Protein AF-A0A7R8W0L2-F1 (afdb_monomer_lite)

Sequence (404 aa):
STSLAPVVDSRVLLINSTLFYRDLNRALSSEELLLSQFVCVLKLALTAASPLYRGYVTDVDARWDVISGSVDCRTEEERGLKPLGNYKFRIPKSRYDSIDSYLSPHGDQFNDVPVLYDEAIYQQLRAADIDHLLAQHVAHLFIRDTVSLFSEKIHQDDTEDTDHFENIQSTNWQTMRFKPPPPHSSIGWRVEFRPCEVQITDFENAAIVCFVVLLTRVILSYQLNFIIPISKVDDNMKRAQKRDAVLNEKFWFRKNITTCVSPPEATSCCQTSDTDIYTSLSVNHIINGKKGEFPGLIPLINSYLSGMDVDADTHCTIQQYLKLIQRRAAGDLHTTASWIRDFVQTHPDYKQDSVVSDLINYDLLSRIHGVQSGDVSCPELLGTSLKSKTQENIPAAMERAESH

InterPro domains:
  IPR004308 Glutamate-cysteine ligase catalytic subunit [PF03074] (39-369)
  IPR004308 Glutamate-cysteine ligase catalytic subunit [PTHR11164] (39-390)
  IPR014746 Glutamine synthetase/guanido kinase, catalytic domain [SSF55931] (42-356)

Structure (mmCIF, N/CA/C/O backbone):
data_AF-A0A7R8W0L2-F1
#
_entry.id   AF-A0A7R8W0L2-F1
#
loop_
_atom_site.group_PDB
_atom_site.id
_atom_site.type_symbol
_atom_site.label_atom_id
_atom_site.label_alt_id
_atom_site.label_comp_id
_atom_site.label_asym_id
_atom_site.label_entity_id
_atom_site.label_seq_id
_atom_site.pdbx_PDB_ins_code
_atom_site.Cartn_x
_atom_site.Cartn_y
_atom_site.Cartn_z
_atom_site.occupancy
_atom_site.B_iso_or_equiv
_atom_site.auth_seq_id
_atom_site.auth_comp_id
_atom_site.auth_asym_id
_atom_site.auth_atom_id
_atom_site.pdbx_PDB_model_num
ATOM 1 N N . SER A 1 1 ? -30.875 -26.780 -19.943 1.00 33.47 1 SER A N 1
ATOM 2 C CA . SER A 1 1 ? -30.845 -26.333 -18.538 1.00 33.47 1 SER A CA 1
ATOM 3 C C . SER A 1 1 ? -29.406 -26.057 -18.136 1.00 33.47 1 SER A C 1
ATOM 5 O O . SER A 1 1 ? -28.754 -26.880 -17.511 1.00 33.47 1 SER A O 1
ATOM 7 N N . THR A 1 2 ? -28.886 -24.909 -18.544 1.00 28.08 2 THR A N 1
ATOM 8 C CA . THR A 1 2 ? -27.603 -24.377 -18.082 1.00 28.08 2 THR A CA 1
ATOM 9 C C . THR A 1 2 ? -27.961 -23.157 -17.256 1.00 28.08 2 THR A C 1
ATOM 11 O O . THR A 1 2 ? -28.261 -22.099 -17.804 1.00 28.08 2 THR A O 1
ATOM 14 N N . SER A 1 3 ? -28.058 -23.334 -15.937 1.00 26.73 3 SER A N 1
ATOM 15 C CA . SER A 1 3 ? -28.167 -22.200 -15.027 1.00 26.73 3 SER A CA 1
ATOM 16 C C . SER A 1 3 ? -26.862 -21.422 -15.141 1.00 26.73 3 SER A C 1
ATOM 18 O O . SER A 1 3 ? -25.825 -21.871 -14.652 1.00 26.73 3 SER A O 1
ATOM 20 N N . LEU A 1 4 ? -26.905 -20.286 -15.833 1.00 29.56 4 LEU A N 1
ATOM 21 C CA . LEU A 1 4 ? -25.918 -19.232 -15.660 1.00 29.56 4 LEU A CA 1
ATOM 22 C C . LEU A 1 4 ? -25.936 -18.892 -14.170 1.00 29.56 4 LEU A C 1
ATOM 24 O O . LEU A 1 4 ? -26.903 -18.314 -13.675 1.00 29.56 4 LEU A O 1
ATOM 28 N N . ALA A 1 5 ? -24.915 -19.346 -13.443 1.00 28.45 5 ALA A N 1
ATOM 29 C CA . ALA A 1 5 ? -24.646 -18.823 -12.117 1.00 28.45 5 ALA A CA 1
ATOM 30 C C . ALA A 1 5 ? -24.563 -17.294 -12.259 1.00 28.45 5 ALA A C 1
ATOM 32 O O . ALA A 1 5 ? -23.934 -16.825 -13.214 1.00 28.45 5 ALA A O 1
ATOM 33 N N . PRO A 1 6 ? -25.227 -16.513 -11.393 1.00 30.44 6 PRO A N 1
ATOM 34 C CA . PRO A 1 6 ? -25.121 -15.068 -11.464 1.00 30.44 6 PRO A CA 1
ATOM 35 C C . PRO A 1 6 ? -23.640 -14.701 -11.365 1.00 30.44 6 PRO A C 1
ATOM 37 O O . PRO A 1 6 ? -22.948 -15.127 -10.439 1.00 30.44 6 PRO A O 1
ATOM 40 N N . VAL A 1 7 ? -23.145 -13.956 -12.354 1.00 30.61 7 VAL A N 1
ATOM 41 C CA . VAL A 1 7 ? -21.832 -13.319 -12.279 1.00 30.61 7 VAL A CA 1
ATOM 42 C C . VAL A 1 7 ? -21.926 -12.335 -11.120 1.00 30.61 7 VAL A C 1
ATOM 44 O O . VAL A 1 7 ? -22.538 -11.277 -11.242 1.00 30.61 7 VAL A O 1
ATOM 47 N N . VAL A 1 8 ? -21.400 -12.726 -9.963 1.00 31.98 8 VAL A N 1
ATOM 48 C CA . VAL A 1 8 ? -21.235 -11.823 -8.828 1.00 31.98 8 VAL A CA 1
ATOM 49 C C . VAL A 1 8 ? -20.111 -10.866 -9.218 1.00 31.98 8 VAL A C 1
ATOM 51 O O . VAL A 1 8 ? -18.937 -11.228 -9.143 1.00 31.98 8 VAL A O 1
ATOM 54 N N . ASP A 1 9 ? -20.481 -9.677 -9.702 1.00 37.59 9 ASP A N 1
ATOM 55 C CA . ASP A 1 9 ? -19.562 -8.560 -9.947 1.00 37.59 9 ASP A CA 1
ATOM 56 C C . ASP A 1 9 ? -18.874 -8.214 -8.618 1.00 37.59 9 ASP A C 1
ATOM 58 O O . ASP A 1 9 ? -19.440 -7.566 -7.737 1.00 37.59 9 ASP A O 1
ATOM 62 N N . SER A 1 10 ? -17.680 -8.770 -8.423 1.00 44.59 10 SER A N 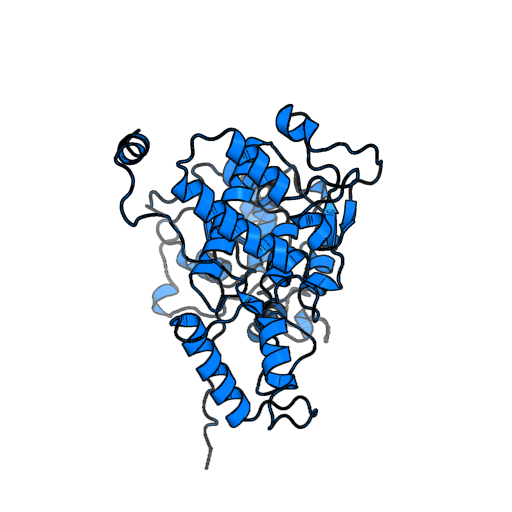1
ATOM 63 C CA . SER A 1 10 ? -16.897 -8.609 -7.205 1.00 44.59 10 SER A CA 1
ATOM 64 C C . SER A 1 10 ? -16.074 -7.342 -7.354 1.00 44.59 10 SER A C 1
ATOM 66 O O . SER A 1 10 ? -15.043 -7.337 -8.025 1.00 44.59 10 SER A O 1
ATOM 68 N N . ARG A 1 11 ? -16.541 -6.247 -6.752 1.00 53.03 11 ARG A N 1
ATOM 69 C CA . ARG A 1 11 ? -15.818 -4.973 -6.761 1.00 53.03 11 ARG A CA 1
ATOM 70 C C . ARG A 1 11 ? -14.954 -4.857 -5.521 1.00 53.03 11 ARG A C 1
ATOM 72 O O . ARG A 1 11 ? -15.433 -5.042 -4.407 1.00 53.03 11 ARG A O 1
ATOM 79 N N . VAL A 1 12 ? -13.692 -4.503 -5.728 1.00 58.50 12 VAL A N 1
ATOM 80 C CA . VAL A 1 12 ? -12.761 -4.178 -4.651 1.00 58.50 12 VAL A CA 1
ATOM 81 C C . VAL A 1 12 ? -12.395 -2.702 -4.757 1.00 58.50 12 VAL A C 1
ATOM 83 O O . VAL A 1 12 ? -12.020 -2.229 -5.829 1.00 58.50 12 VAL A O 1
ATOM 86 N N . LEU A 1 13 ? -12.540 -1.969 -3.654 1.00 69.31 13 LEU A N 1
ATOM 87 C CA . LEU A 1 13 ? -12.307 -0.527 -3.580 1.00 69.31 13 LEU A CA 1
ATOM 88 C C . LEU A 1 13 ? -11.009 -0.227 -2.823 1.00 69.31 13 LEU A C 1
ATOM 90 O O . LEU A 1 13 ? -10.611 -0.961 -1.919 1.00 69.31 13 LEU A O 1
ATOM 94 N N . LEU A 1 14 ? -10.336 0.853 -3.215 1.00 77.00 14 LEU A N 1
ATOM 95 C CA . LEU A 1 14 ? -9.035 1.246 -2.681 1.00 77.00 14 LEU A CA 1
ATOM 96 C C . LEU A 1 14 ? -8.771 2.738 -2.867 1.00 77.00 14 LEU A C 1
ATOM 98 O O . LEU A 1 14 ? -9.397 3.381 -3.709 1.00 77.00 14 LEU A O 1
ATOM 102 N N . ILE A 1 15 ? -7.811 3.265 -2.108 1.00 75.06 15 ILE A N 1
ATOM 103 C CA . ILE A 1 15 ? -7.348 4.651 -2.231 1.00 75.06 15 ILE A CA 1
ATOM 104 C C . ILE A 1 15 ? -5.979 4.647 -2.898 1.00 75.06 15 ILE A C 1
ATOM 106 O O . ILE A 1 15 ? -5.023 4.097 -2.348 1.00 75.06 15 ILE A O 1
ATOM 110 N N . ASN A 1 16 ? -5.877 5.338 -4.034 1.00 74.81 16 ASN A N 1
ATOM 111 C CA . ASN A 1 16 ? -4.603 5.623 -4.682 1.00 74.81 16 ASN A CA 1
ATOM 112 C C . ASN A 1 16 ? -4.256 7.101 -4.568 1.00 74.81 16 ASN A C 1
ATOM 114 O O . ASN A 1 16 ? -5.116 7.974 -4.670 1.00 74.81 16 ASN A O 1
ATOM 118 N N . SER A 1 17 ? -2.970 7.391 -4.419 1.00 73.00 17 SER A N 1
ATOM 119 C CA . SER A 1 17 ? -2.442 8.751 -4.528 1.00 73.00 17 SER A CA 1
ATOM 120 C C . SER A 1 17 ? -1.359 8.783 -5.594 1.00 73.00 17 SER A C 1
ATOM 122 O O . SER A 1 17 ? -0.516 7.896 -5.637 1.00 73.00 17 SER A O 1
ATOM 124 N N . THR A 1 18 ? -1.386 9.789 -6.467 1.00 77.50 18 THR A N 1
ATOM 125 C CA . THR A 1 18 ? -0.375 9.966 -7.519 1.00 77.50 18 THR A CA 1
ATOM 126 C C . THR A 1 18 ? 0.378 11.265 -7.285 1.00 77.50 18 THR A C 1
ATOM 128 O O . THR A 1 18 ? -0.238 12.325 -7.188 1.00 77.50 18 THR A O 1
ATOM 131 N N . LEU A 1 19 ? 1.704 11.179 -7.213 1.00 75.38 19 LEU A N 1
ATOM 132 C CA . LEU A 1 19 ? 2.595 12.335 -7.145 1.00 75.38 19 LEU A CA 1
ATOM 133 C C . LEU A 1 19 ? 3.185 12.629 -8.525 1.00 75.38 19 LEU A C 1
ATOM 135 O O . LEU A 1 19 ? 3.442 11.707 -9.300 1.00 75.38 19 LEU A O 1
ATOM 139 N N . PHE A 1 20 ? 3.396 13.911 -8.819 1.00 80.31 20 PHE A N 1
ATOM 140 C CA . PHE A 1 20 ? 3.839 14.407 -10.123 1.00 80.31 20 PHE A CA 1
ATOM 141 C C . PHE A 1 20 ? 5.221 15.052 -10.020 1.00 80.31 20 PHE A C 1
ATOM 143 O O . PHE A 1 20 ? 5.470 15.870 -9.132 1.00 80.31 20 PHE A O 1
ATOM 150 N N . TYR A 1 21 ? 6.095 14.732 -10.972 1.00 76.75 21 TYR A N 1
ATOM 151 C CA . TYR A 1 21 ? 7.475 15.200 -11.033 1.00 76.75 21 TYR A CA 1
ATOM 152 C C . TYR A 1 21 ? 7.813 15.701 -12.430 1.00 76.75 21 TYR A C 1
ATOM 154 O O . TYR A 1 21 ? 7.496 15.072 -13.435 1.00 76.75 21 TYR A O 1
ATOM 162 N N . ARG A 1 22 ? 8.508 16.839 -12.491 1.00 76.19 22 ARG A N 1
ATOM 163 C CA . ARG A 1 22 ? 9.003 17.396 -13.759 1.00 76.19 22 ARG A CA 1
ATOM 164 C C . ARG A 1 22 ? 10.280 16.716 -14.258 1.00 76.19 22 ARG A C 1
ATOM 166 O O . ARG A 1 22 ? 10.572 16.795 -15.440 1.00 76.19 22 ARG A O 1
ATOM 173 N N . ASP A 1 23 ? 11.030 16.075 -13.366 1.00 82.25 23 ASP A N 1
ATOM 174 C CA . ASP A 1 23 ? 12.365 15.536 -13.627 1.00 82.25 23 ASP A CA 1
ATOM 175 C C . ASP A 1 23 ? 12.424 14.041 -13.292 1.00 82.25 23 ASP A C 1
ATOM 177 O O . ASP A 1 23 ? 11.878 13.618 -12.268 1.00 82.25 23 ASP A O 1
ATOM 181 N N . LEU A 1 24 ? 13.086 13.261 -14.153 1.00 80.81 24 LEU A N 1
ATOM 182 C CA . LEU A 1 24 ? 13.207 11.809 -14.013 1.00 80.81 24 LEU A CA 1
ATOM 183 C C . LEU A 1 24 ? 13.982 11.437 -12.748 1.00 80.81 24 LEU A C 1
ATOM 185 O O . LEU A 1 24 ? 13.506 10.614 -11.977 1.00 80.81 24 LEU A O 1
ATOM 189 N N . ASN A 1 25 ? 15.126 12.073 -12.484 1.00 79.00 25 ASN A N 1
ATOM 190 C CA . ASN A 1 25 ? 15.933 11.745 -11.308 1.00 79.00 25 ASN A CA 1
ATOM 191 C C . ASN A 1 25 ? 15.165 12.039 -10.023 1.00 79.00 25 ASN A C 1
ATOM 193 O O . ASN A 1 25 ? 15.164 11.222 -9.109 1.00 79.00 25 ASN A O 1
ATOM 197 N N . ARG A 1 26 ? 14.427 13.154 -9.970 1.00 73.88 26 ARG A N 1
ATOM 198 C CA . ARG A 1 26 ? 13.514 13.421 -8.854 1.00 73.88 26 ARG A CA 1
ATOM 199 C C . ARG A 1 26 ? 12.417 12.377 -8.747 1.00 73.88 26 ARG A C 1
ATOM 201 O O . ARG A 1 26 ? 12.085 12.040 -7.622 1.00 73.88 26 ARG A O 1
ATOM 208 N N . ALA A 1 27 ? 11.857 11.887 -9.851 1.00 73.56 27 ALA A N 1
ATOM 209 C CA . ALA A 1 27 ? 10.839 10.839 -9.831 1.00 73.56 27 ALA A CA 1
ATOM 210 C C . ALA A 1 27 ? 11.398 9.495 -9.338 1.00 73.56 27 ALA A C 1
ATOM 212 O O . ALA A 1 27 ? 10.755 8.857 -8.513 1.00 73.56 27 ALA A O 1
ATOM 213 N N . LEU A 1 28 ? 12.605 9.113 -9.767 1.00 75.88 28 LEU A N 1
ATOM 214 C CA . LEU A 1 28 ? 13.309 7.908 -9.316 1.00 75.88 28 LEU A CA 1
ATOM 215 C C . LEU A 1 28 ? 13.695 8.021 -7.839 1.00 75.88 28 LEU A C 1
ATOM 217 O O . LEU A 1 28 ? 13.306 7.197 -7.025 1.00 75.88 28 LEU A O 1
ATOM 221 N N . SER A 1 29 ? 14.351 9.113 -7.446 1.00 67.12 29 SER A N 1
ATOM 222 C CA . SER A 1 29 ? 14.653 9.371 -6.037 1.00 67.12 29 SER A CA 1
ATOM 223 C C . SER A 1 29 ? 13.389 9.505 -5.197 1.00 67.12 29 SER A C 1
ATOM 225 O O . SER A 1 29 ? 13.431 9.253 -4.010 1.00 67.12 29 SER A O 1
ATOM 227 N N . SER A 1 30 ? 12.257 9.903 -5.768 1.00 62.53 30 SER A N 1
ATOM 228 C CA . SER A 1 30 ? 10.968 9.949 -5.077 1.00 62.53 30 SER A CA 1
ATOM 229 C C . SER A 1 30 ? 10.360 8.565 -4.900 1.00 62.53 30 SER A C 1
ATOM 231 O O . SER A 1 30 ? 9.907 8.244 -3.809 1.00 62.53 30 SER A O 1
ATOM 233 N N . GLU A 1 31 ? 10.384 7.743 -5.944 1.00 60.78 31 GLU A N 1
ATOM 234 C CA . GLU A 1 31 ? 10.013 6.327 -5.897 1.00 60.78 31 GLU A CA 1
ATOM 235 C C . GLU A 1 31 ? 10.800 5.584 -4.802 1.00 60.78 31 GLU A C 1
ATOM 237 O O . GLU A 1 31 ? 10.229 4.775 -4.076 1.00 60.78 31 GLU A O 1
ATOM 242 N N . GLU A 1 32 ? 12.052 5.980 -4.569 1.00 60.28 32 GLU A N 1
ATOM 243 C CA . GLU A 1 32 ? 12.914 5.416 -3.527 1.00 60.28 32 GLU A CA 1
ATOM 244 C C . GLU A 1 32 ? 12.838 6.090 -2.146 1.00 60.28 32 GLU A C 1
ATOM 246 O O . GLU A 1 32 ? 12.764 5.407 -1.121 1.00 60.28 32 GLU A O 1
ATOM 251 N N . LEU A 1 33 ? 12.911 7.427 -2.086 1.00 51.41 33 LEU A N 1
ATOM 252 C CA . LEU A 1 33 ? 13.017 8.208 -0.846 1.00 51.41 33 LEU A CA 1
ATOM 253 C C . LEU A 1 33 ? 11.646 8.387 -0.201 1.00 51.41 33 LEU A C 1
ATOM 255 O O . LEU A 1 33 ? 11.524 8.193 1.007 1.00 51.41 33 LEU A O 1
ATOM 259 N N . LEU A 1 34 ? 10.605 8.726 -0.975 1.00 49.47 34 LEU A N 1
ATOM 260 C CA . LEU A 1 34 ? 9.260 9.054 -0.454 1.00 49.47 34 LEU A CA 1
ATOM 261 C C . LEU A 1 34 ? 8.503 7.842 0.076 1.00 49.47 34 LEU A C 1
ATOM 263 O O . LEU A 1 34 ? 7.440 7.966 0.690 1.00 49.47 34 LEU A O 1
ATOM 267 N N . LEU A 1 35 ? 9.045 6.668 -0.204 1.00 50.72 35 LEU A N 1
ATOM 268 C CA . LEU A 1 35 ? 8.287 5.454 -0.347 1.00 50.72 35 LEU A CA 1
ATOM 269 C C . LEU A 1 35 ? 9.199 4.243 -0.249 1.00 50.72 35 LEU A C 1
ATOM 271 O O . LEU A 1 35 ? 9.089 3.286 -1.017 1.00 50.72 35 LEU A O 1
ATOM 275 N N . SER A 1 36 ? 10.056 4.203 0.771 1.00 53.00 36 SER A N 1
ATOM 276 C CA . SER A 1 36 ? 10.463 2.874 1.192 1.00 53.00 36 SER A CA 1
ATOM 277 C C . SER A 1 36 ? 9.181 2.072 1.382 1.00 53.00 36 SER A C 1
ATOM 279 O O . SER A 1 36 ? 8.230 2.516 2.031 1.00 53.00 36 SER A O 1
ATOM 281 N N . GLN A 1 37 ? 9.096 0.932 0.711 1.00 52.62 37 GLN A N 1
ATOM 282 C CA . GLN A 1 37 ? 7.881 0.134 0.659 1.00 52.62 37 GLN A CA 1
ATOM 283 C C . GLN A 1 37 ? 7.321 -0.209 2.051 1.00 52.62 37 GLN A C 1
ATOM 285 O O . GLN A 1 37 ? 6.159 -0.564 2.198 1.00 52.62 37 GLN A O 1
ATOM 290 N N . PHE A 1 38 ? 8.121 -0.027 3.096 1.00 53.41 38 PHE A N 1
ATOM 291 C CA . PHE A 1 38 ? 7.680 0.135 4.469 1.00 53.41 38 PHE A CA 1
ATOM 292 C C . PHE A 1 38 ? 6.441 1.034 4.664 1.00 53.41 38 PHE A C 1
ATOM 294 O O . PHE A 1 38 ? 5.506 0.621 5.342 1.00 53.41 38 PHE A O 1
ATOM 301 N N . VAL A 1 39 ? 6.384 2.231 4.072 1.00 61.47 39 VAL A N 1
ATOM 302 C CA . VAL A 1 39 ? 5.208 3.112 4.159 1.00 61.47 39 VAL A CA 1
ATOM 303 C C . VAL A 1 39 ? 4.001 2.441 3.501 1.00 61.47 39 VAL A C 1
ATOM 305 O O . VAL A 1 39 ? 2.891 2.544 4.015 1.00 61.47 39 VAL A O 1
ATOM 308 N N . CYS A 1 40 ? 4.210 1.718 2.399 1.00 63.66 40 CYS A N 1
ATOM 309 C CA . CYS A 1 40 ? 3.160 0.972 1.714 1.00 63.66 40 CYS A CA 1
ATOM 310 C C . CYS A 1 40 ? 2.618 -0.194 2.556 1.00 63.66 40 CYS A C 1
ATOM 312 O O . CYS A 1 40 ? 1.405 -0.351 2.689 1.00 63.66 40 CYS A O 1
ATOM 314 N N . VAL A 1 41 ? 3.508 -0.954 3.190 1.00 65.00 41 VAL A N 1
ATOM 315 C CA . VAL A 1 41 ? 3.166 -2.090 4.053 1.00 65.00 41 VAL A CA 1
ATOM 316 C C . VAL A 1 41 ? 2.469 -1.622 5.330 1.00 65.00 41 VAL A C 1
ATOM 318 O O . VAL A 1 41 ? 1.450 -2.181 5.733 1.00 65.00 41 VAL A O 1
ATOM 321 N N . LEU A 1 42 ? 2.994 -0.582 5.978 1.00 70.88 42 LEU A N 1
ATOM 322 C CA . LEU A 1 42 ? 2.376 -0.038 7.180 1.00 70.88 42 LEU A CA 1
ATOM 323 C C . LEU A 1 42 ? 1.007 0.544 6.912 1.00 70.88 42 LEU A C 1
ATOM 325 O O . LEU A 1 42 ? 0.126 0.421 7.754 1.00 70.88 42 LEU A O 1
ATOM 329 N N . LYS A 1 43 ? 0.825 1.180 5.754 1.00 73.06 43 LYS A N 1
ATOM 330 C CA . LYS A 1 43 ? -0.488 1.657 5.336 1.00 73.06 43 LYS A CA 1
ATOM 331 C C . LYS A 1 43 ? -1.447 0.495 5.173 1.00 73.06 43 LYS A C 1
ATOM 333 O O . LYS A 1 43 ? -2.560 0.610 5.661 1.00 73.06 43 LYS A O 1
ATOM 338 N N . LEU A 1 44 ? -1.033 -0.621 4.574 1.00 83.81 44 LEU A N 1
ATOM 339 C CA . LEU A 1 44 ? -1.902 -1.791 4.456 1.00 83.81 44 LEU A CA 1
ATOM 340 C C . LEU A 1 44 ? -2.393 -2.272 5.834 1.00 83.81 44 LEU A C 1
ATOM 342 O O . LEU A 1 44 ? -3.593 -2.433 6.017 1.00 83.81 44 LEU A O 1
ATOM 346 N N . ALA A 1 45 ? -1.501 -2.377 6.826 1.00 91.62 45 ALA A N 1
ATOM 347 C CA . ALA A 1 45 ? -1.882 -2.754 8.192 1.00 91.62 45 ALA A CA 1
ATOM 348 C C . ALA A 1 45 ? -2.728 -1.678 8.909 1.00 91.62 45 ALA A C 1
ATOM 350 O O . ALA A 1 45 ? -3.731 -1.987 9.541 1.00 91.62 45 ALA A O 1
ATOM 351 N N . LEU A 1 46 ? -2.344 -0.401 8.814 1.00 92.88 46 LEU A N 1
ATOM 352 C CA . LEU A 1 46 ? -3.020 0.725 9.477 1.00 92.88 46 LEU A CA 1
ATOM 353 C C . LEU A 1 46 ? -4.415 1.007 8.894 1.00 92.88 46 LEU A C 1
ATOM 355 O O . LEU A 1 46 ? -5.298 1.494 9.599 1.00 92.88 46 LEU A O 1
ATOM 359 N N . THR A 1 47 ? -4.590 0.749 7.599 1.00 95.31 47 THR A N 1
ATOM 360 C CA . THR A 1 47 ? -5.833 1.009 6.858 1.00 95.31 47 THR A CA 1
ATOM 361 C C . THR A 1 47 ? -6.698 -0.235 6.703 1.00 95.31 47 THR A C 1
ATOM 363 O O . THR A 1 47 ? -7.750 -0.125 6.093 1.00 95.31 47 THR A O 1
ATOM 366 N N . ALA A 1 48 ? -6.290 -1.383 7.255 1.00 97.12 48 ALA A N 1
ATOM 367 C CA . ALA A 1 48 ? -6.950 -2.672 7.081 1.00 97.12 48 ALA A CA 1
ATOM 368 C C . ALA A 1 48 ? -8.487 -2.571 7.196 1.00 97.12 48 ALA A C 1
ATOM 370 O O . ALA A 1 48 ? -9.006 -2.051 8.191 1.00 97.12 48 ALA A O 1
ATOM 371 N N . ALA A 1 49 ? -9.210 -3.021 6.162 1.00 97.56 49 ALA A N 1
ATOM 372 C CA . ALA A 1 49 ? -10.658 -2.825 6.038 1.00 97.56 49 ALA A CA 1
ATOM 373 C C . ALA A 1 49 ? -11.418 -4.028 5.453 1.00 97.56 49 ALA A C 1
ATOM 375 O O . ALA A 1 49 ? -12.635 -3.950 5.294 1.00 97.56 49 ALA A O 1
ATOM 376 N N . SER A 1 50 ? -10.741 -5.146 5.166 1.00 97.12 50 SER A N 1
ATOM 377 C CA . SER A 1 50 ? -11.328 -6.276 4.433 1.00 97.12 50 SER A CA 1
ATOM 378 C C . SER A 1 50 ? -11.215 -7.608 5.195 1.00 97.12 50 SER A C 1
ATOM 380 O O . SER A 1 50 ? -10.494 -8.503 4.757 1.00 97.12 50 SER A O 1
ATOM 382 N N . PRO A 1 51 ? -11.917 -7.784 6.333 1.00 98.00 51 PRO A N 1
ATOM 383 C CA . PRO A 1 51 ? -11.840 -9.014 7.125 1.00 98.00 51 PRO A CA 1
ATOM 384 C C . PRO A 1 51 ? -12.819 -10.110 6.674 1.00 98.00 51 PRO A C 1
ATOM 386 O O . PRO A 1 51 ? -12.739 -11.247 7.157 1.00 98.00 51 PRO A O 1
ATOM 389 N N . LEU A 1 52 ? -13.767 -9.785 5.787 1.00 97.81 52 LEU A N 1
ATOM 390 C CA . LEU A 1 52 ? -14.837 -10.679 5.342 1.00 97.81 52 LEU A CA 1
ATOM 391 C C . LEU A 1 52 ? -14.704 -10.980 3.847 1.00 97.81 52 LEU A C 1
ATOM 393 O O . LEU A 1 52 ? -14.622 -10.059 3.038 1.00 97.81 52 LEU A O 1
ATOM 397 N N . TYR A 1 53 ? -14.777 -12.255 3.466 1.00 96.12 53 TYR A N 1
ATOM 398 C CA . TYR A 1 53 ? -14.798 -12.673 2.062 1.00 96.12 53 TYR A CA 1
ATOM 399 C C . TYR A 1 53 ? -15.840 -13.755 1.827 1.00 96.12 53 TYR A C 1
ATOM 401 O O . TYR A 1 53 ? -15.892 -14.752 2.542 1.00 96.12 53 TYR A O 1
ATOM 409 N N . ARG A 1 54 ? -16.655 -13.577 0.779 1.00 95.00 54 ARG A N 1
ATOM 410 C CA . ARG A 1 54 ? -17.662 -14.555 0.323 1.00 95.00 54 ARG A CA 1
ATOM 411 C C . ARG A 1 54 ? -18.604 -15.055 1.433 1.00 95.00 54 ARG A C 1
ATOM 413 O O . ARG A 1 54 ? -18.959 -16.228 1.443 1.00 95.00 54 ARG A O 1
ATOM 420 N N . GLY A 1 55 ? -19.000 -14.172 2.350 1.00 96.88 55 GLY A N 1
ATOM 421 C CA . GLY A 1 55 ? -19.872 -14.522 3.477 1.00 96.88 55 GLY A CA 1
ATOM 422 C C . GLY A 1 55 ? -19.150 -15.200 4.643 1.00 96.88 55 GLY A C 1
ATOM 423 O O . GLY A 1 55 ? -19.809 -15.794 5.488 1.00 96.88 55 GLY A O 1
ATOM 424 N N . TYR A 1 56 ? -17.817 -15.122 4.707 1.00 98.25 56 TYR A N 1
ATOM 425 C CA . TYR A 1 56 ? -17.034 -15.690 5.800 1.00 98.25 56 TYR A CA 1
ATOM 426 C C . TYR A 1 56 ? -16.115 -14.668 6.453 1.00 98.25 56 TYR A C 1
ATOM 428 O O . TYR A 1 56 ? -15.469 -13.869 5.774 1.00 98.25 56 TYR A O 1
ATOM 436 N N . VAL A 1 57 ? -16.006 -14.753 7.776 1.00 97.88 57 VAL A N 1
ATOM 437 C CA . VAL A 1 57 ? -14.938 -14.112 8.546 1.00 97.88 57 VAL A CA 1
ATOM 438 C C . VAL A 1 57 ? -13.625 -14.830 8.228 1.00 97.88 57 VAL A C 1
ATOM 440 O O . VAL A 1 57 ? -13.521 -16.045 8.397 1.00 97.88 57 VAL A O 1
ATOM 443 N N . THR A 1 58 ? -12.616 -14.096 7.768 1.00 96.62 58 THR A N 1
ATOM 444 C CA . THR A 1 58 ? -11.302 -14.662 7.400 1.00 96.62 58 THR A CA 1
ATOM 445 C C . THR A 1 58 ? -10.241 -14.367 8.455 1.00 96.62 58 THR A C 1
ATOM 447 O O . THR A 1 58 ? -10.503 -13.588 9.361 1.00 96.62 58 THR A O 1
ATOM 450 N N . ASP A 1 59 ? -9.052 -14.970 8.382 1.00 96.25 59 ASP A N 1
ATOM 451 C CA . ASP A 1 59 ? -7.945 -14.707 9.329 1.00 96.25 59 ASP A CA 1
ATOM 452 C C . ASP A 1 59 ? -6.927 -13.673 8.796 1.00 96.25 59 ASP A C 1
ATOM 454 O O . ASP A 1 59 ? -5.755 -13.651 9.170 1.00 96.25 59 ASP A O 1
ATOM 458 N N . VAL A 1 60 ? -7.390 -12.810 7.888 1.00 95.38 60 VAL A N 1
ATOM 459 C CA . VAL A 1 60 ? -6.650 -11.690 7.292 1.00 95.38 60 VAL A CA 1
ATOM 460 C C . VAL A 1 60 ? -7.519 -10.435 7.309 1.00 95.38 60 VAL A C 1
ATOM 462 O O . VAL A 1 60 ? -8.740 -10.551 7.279 1.00 95.38 60 VAL A O 1
ATOM 465 N N . ASP A 1 61 ? -6.913 -9.250 7.355 1.00 96.69 61 ASP A N 1
ATOM 466 C CA . ASP A 1 61 ? -7.642 -7.971 7.457 1.00 96.69 61 ASP A CA 1
ATOM 467 C C . ASP A 1 61 ? -7.531 -7.081 6.213 1.00 96.69 61 ASP A C 1
ATOM 469 O O . ASP A 1 61 ? -8.126 -6.002 6.165 1.00 96.69 61 ASP A O 1
ATOM 473 N N . ALA A 1 62 ? -6.780 -7.517 5.203 1.00 94.62 62 ALA A N 1
ATOM 474 C CA . ALA A 1 62 ? -6.489 -6.720 4.019 1.00 94.62 62 ALA A CA 1
ATOM 475 C C . ALA A 1 62 ? -6.808 -7.473 2.722 1.00 94.62 62 ALA A C 1
ATOM 477 O O . ALA A 1 62 ? -6.875 -8.703 2.692 1.00 94.62 62 ALA A O 1
ATOM 478 N N . ARG A 1 63 ? -6.983 -6.722 1.633 1.00 94.62 63 ARG A N 1
ATOM 479 C CA . ARG A 1 63 ? -7.396 -7.249 0.319 1.00 94.62 63 ARG A CA 1
ATOM 480 C C . ARG A 1 63 ? -6.283 -7.774 -0.569 1.00 94.62 63 ARG A C 1
ATOM 482 O O . ARG A 1 63 ? -6.569 -8.335 -1.624 1.00 94.62 63 ARG A O 1
ATOM 489 N N . TRP A 1 64 ? -5.032 -7.534 -0.194 1.00 93.62 64 TRP A N 1
ATOM 490 C CA . TRP A 1 64 ? -3.906 -7.611 -1.118 1.00 93.62 64 TRP A CA 1
ATOM 491 C C . TRP A 1 64 ? -3.749 -8.993 -1.765 1.00 93.62 64 TRP A C 1
ATOM 493 O O . TRP A 1 64 ? -3.744 -9.077 -2.992 1.00 93.62 64 TRP A O 1
ATOM 503 N N . ASP A 1 65 ? -3.726 -10.067 -0.975 1.00 93.25 65 ASP A N 1
ATOM 504 C CA . ASP A 1 65 ? -3.593 -11.442 -1.479 1.00 93.25 65 ASP A CA 1
ATOM 505 C C . ASP A 1 65 ? -4.816 -11.893 -2.279 1.00 93.25 65 ASP A C 1
ATOM 507 O O . ASP A 1 65 ? -4.685 -12.625 -3.261 1.00 93.25 65 ASP A O 1
ATOM 511 N N . VAL A 1 66 ? -6.011 -11.427 -1.902 1.00 94.75 66 VAL A N 1
ATOM 512 C CA . VAL A 1 66 ? -7.244 -11.749 -2.630 1.00 94.75 66 VAL A CA 1
ATOM 513 C C . VAL A 1 66 ? -7.217 -11.123 -4.021 1.00 94.75 66 VAL A C 1
ATOM 515 O O . VAL A 1 66 ? -7.489 -11.820 -5.000 1.00 94.75 66 VAL A O 1
ATOM 518 N N . ILE A 1 67 ? -6.831 -9.846 -4.142 1.00 95.06 67 ILE A N 1
ATOM 519 C CA . ILE A 1 67 ? -6.664 -9.227 -5.462 1.00 95.06 67 ILE A CA 1
ATOM 520 C C . ILE A 1 67 ? -5.518 -9.907 -6.218 1.00 95.06 67 ILE A C 1
ATOM 522 O O . ILE A 1 67 ? -5.709 -10.272 -7.378 1.00 95.06 67 ILE A O 1
ATOM 526 N N . SER A 1 68 ? -4.375 -10.131 -5.562 1.00 95.75 68 SER A N 1
ATOM 527 C CA . SER A 1 68 ? -3.204 -10.781 -6.161 1.00 95.75 68 SER A CA 1
ATOM 528 C C . SER A 1 68 ? -3.562 -12.105 -6.834 1.00 95.75 68 SER A C 1
ATOM 530 O O . SER A 1 68 ? -3.237 -12.306 -8.008 1.00 95.75 68 SER A O 1
ATOM 532 N N . GLY A 1 69 ? -4.306 -12.964 -6.128 1.00 96.00 69 GLY A N 1
ATOM 533 C CA . GLY A 1 69 ? -4.788 -14.243 -6.644 1.00 96.00 69 GLY A CA 1
ATOM 534 C C . GLY A 1 69 ? -5.907 -14.122 -7.682 1.00 96.00 69 GLY A C 1
ATOM 535 O O . GLY A 1 69 ? -5.998 -14.968 -8.566 1.00 96.00 69 GLY A O 1
ATOM 536 N N . SER A 1 70 ? -6.741 -13.077 -7.624 1.00 95.31 70 SER A N 1
ATOM 537 C CA . SER A 1 70 ? -7.861 -12.889 -8.566 1.00 95.31 70 SER A CA 1
ATOM 538 C C . SER A 1 70 ? -7.427 -12.590 -10.006 1.00 95.31 70 SER A C 1
ATOM 540 O O . SER A 1 70 ? -8.189 -12.841 -10.938 1.00 95.31 70 SER A O 1
ATOM 542 N N . VAL A 1 71 ? -6.206 -12.077 -10.187 1.00 95.75 71 VAL A N 1
ATOM 543 C CA . VAL A 1 71 ? -5.618 -11.742 -11.496 1.00 95.75 71 VAL A CA 1
ATOM 544 C C . VAL A 1 71 ? -4.292 -12.467 -11.748 1.00 95.75 71 VAL A C 1
ATOM 546 O O . VAL A 1 71 ? -3.522 -12.075 -12.630 1.00 95.75 71 VAL A O 1
ATOM 549 N N . ASP A 1 72 ? -4.003 -13.524 -10.981 1.00 97.06 72 ASP A N 1
ATOM 550 C CA . ASP A 1 72 ? -2.808 -14.341 -11.180 1.00 97.06 72 ASP A CA 1
ATOM 551 C C . ASP A 1 72 ? -2.972 -15.222 -12.423 1.00 97.06 72 ASP A C 1
ATOM 553 O O . ASP A 1 72 ? -3.569 -16.298 -12.390 1.00 97.06 72 ASP A O 1
ATOM 557 N N . CYS A 1 73 ? -2.433 -14.745 -13.542 1.00 96.06 73 CYS A N 1
ATOM 558 C CA . CYS A 1 73 ? -2.484 -15.441 -14.822 1.00 96.06 73 CYS A CA 1
ATOM 559 C C . CYS A 1 73 ? -1.371 -16.485 -15.000 1.00 96.06 73 CYS A C 1
ATOM 561 O O . CYS A 1 73 ? -1.247 -17.036 -16.091 1.00 96.06 73 CYS A O 1
ATOM 563 N N . ARG A 1 74 ? -0.548 -16.756 -13.974 1.00 97.56 74 ARG A N 1
ATOM 564 C CA . ARG A 1 74 ? 0.552 -17.718 -14.096 1.00 97.56 74 ARG A CA 1
ATOM 565 C C . ARG A 1 74 ? 0.031 -19.141 -14.265 1.00 97.56 74 ARG A C 1
ATOM 567 O O . ARG A 1 74 ? -0.700 -19.686 -13.430 1.00 97.56 74 ARG A O 1
ATOM 574 N N . THR A 1 75 ? 0.519 -19.800 -15.298 1.00 97.12 75 THR A N 1
ATOM 575 C CA . THR A 1 75 ? 0.334 -21.228 -15.530 1.00 97.12 75 THR A CA 1
ATOM 576 C C . THR A 1 75 ? 0.979 -22.080 -14.436 1.00 97.12 75 THR A C 1
ATOM 578 O O . THR A 1 75 ? 1.720 -21.614 -13.569 1.00 97.12 75 THR A O 1
ATOM 581 N N . GLU A 1 76 ? 0.682 -23.379 -14.439 1.00 97.69 76 GLU A N 1
ATOM 582 C CA . GLU A 1 76 ? 1.338 -24.330 -13.534 1.00 97.69 76 GLU A CA 1
ATOM 583 C C . GLU A 1 76 ? 2.851 -24.434 -13.784 1.00 97.69 76 GLU A C 1
ATOM 585 O O . GLU A 1 76 ? 3.603 -24.659 -12.838 1.00 97.69 76 GLU A O 1
ATOM 590 N N . GLU A 1 77 ? 3.307 -24.246 -15.027 1.00 97.50 77 GLU A N 1
ATOM 591 C CA . GLU A 1 77 ? 4.733 -24.216 -15.371 1.00 97.50 77 GLU A CA 1
ATOM 592 C C . GLU A 1 77 ? 5.404 -22.959 -14.795 1.00 97.50 77 GLU A C 1
ATOM 594 O O . GLU A 1 77 ? 6.423 -23.060 -14.108 1.00 97.50 77 GLU A O 1
ATOM 599 N N . GLU A 1 78 ? 4.787 -21.787 -14.980 1.00 97.81 78 GLU A N 1
ATOM 600 C CA . GLU A 1 78 ? 5.301 -20.512 -14.463 1.00 97.81 78 GLU A CA 1
ATOM 601 C C . GLU A 1 78 ? 5.306 -20.463 -12.932 1.00 97.81 78 GLU A C 1
ATOM 603 O O . GLU A 1 78 ? 6.260 -19.960 -12.342 1.00 97.81 78 GLU A O 1
ATOM 608 N N . ARG A 1 79 ? 4.297 -21.043 -12.264 1.00 96.94 79 ARG A N 1
ATOM 609 C CA . ARG A 1 79 ? 4.279 -21.214 -10.793 1.00 96.94 79 ARG A CA 1
ATOM 610 C C . ARG A 1 79 ? 5.248 -22.288 -10.298 1.00 96.94 79 ARG A C 1
ATOM 612 O O . ARG A 1 79 ? 5.433 -22.454 -9.096 1.00 96.94 79 ARG A O 1
ATOM 619 N N . GLY A 1 80 ? 5.845 -23.042 -11.213 1.00 96.06 80 GLY A N 1
ATOM 620 C CA . GLY A 1 80 ? 6.787 -24.109 -10.927 1.00 96.06 80 GLY A CA 1
ATOM 621 C C . GLY A 1 80 ? 6.179 -25.405 -10.393 1.00 96.06 80 GLY A C 1
ATOM 622 O O . GLY A 1 80 ? 6.925 -26.270 -9.938 1.00 96.06 80 GLY A O 1
ATOM 623 N N . LEU A 1 81 ? 4.860 -25.565 -10.500 1.00 96.62 81 LEU A N 1
ATOM 624 C CA . LEU A 1 81 ? 4.128 -26.797 -10.187 1.00 96.62 81 LEU A CA 1
ATOM 625 C C . LEU A 1 81 ? 4.368 -27.890 -11.244 1.00 96.62 81 LEU A C 1
ATOM 627 O O . LEU A 1 81 ? 4.243 -29.077 -10.948 1.00 96.62 81 LEU A O 1
ATOM 631 N N . LYS A 1 82 ? 4.744 -27.493 -12.467 1.00 97.00 82 LYS A N 1
ATOM 632 C CA . LYS A 1 82 ? 5.196 -28.372 -13.556 1.00 97.00 82 LYS A CA 1
ATOM 633 C C . LYS A 1 82 ? 6.581 -27.949 -14.077 1.00 97.00 82 LYS A C 1
ATOM 635 O O . LYS A 1 82 ? 7.001 -26.809 -13.855 1.00 97.00 82 LYS A O 1
ATOM 640 N N . PRO A 1 83 ? 7.340 -28.850 -14.731 1.00 96.44 83 PRO A N 1
ATOM 641 C CA . PRO A 1 83 ? 8.531 -28.466 -15.488 1.00 96.44 83 PRO A CA 1
ATOM 642 C C . PRO A 1 83 ? 8.186 -27.458 -16.590 1.00 96.44 83 PRO A C 1
ATOM 644 O O . PRO A 1 83 ? 7.114 -27.559 -17.177 1.00 96.44 83 PRO A O 1
ATOM 647 N N . LEU A 1 84 ? 9.096 -26.523 -16.882 1.00 95.31 84 LEU A N 1
ATOM 648 C CA . LEU A 1 84 ? 8.948 -25.631 -18.034 1.00 95.31 84 LEU A CA 1
ATOM 649 C C . LEU A 1 84 ? 9.015 -26.448 -19.330 1.00 95.31 84 LEU A C 1
ATOM 651 O O . LEU A 1 84 ? 9.946 -27.237 -19.511 1.00 95.31 84 LEU A O 1
ATOM 655 N N . GLY A 1 85 ? 8.048 -26.239 -20.214 1.00 94.06 85 GLY A N 1
ATOM 656 C CA . GLY A 1 85 ? 7.987 -26.831 -21.547 1.00 94.06 85 GLY A CA 1
ATOM 657 C C . GLY A 1 85 ? 7.454 -25.857 -22.594 1.00 94.06 85 GLY A C 1
ATOM 658 O O . GLY A 1 85 ? 8.063 -25.725 -23.652 1.00 94.06 85 GLY A O 1
ATOM 659 N N . ASN A 1 86 ? 6.360 -25.151 -22.291 1.00 93.25 86 ASN A N 1
ATOM 660 C CA . ASN A 1 86 ? 5.718 -24.204 -23.213 1.00 93.25 86 ASN A CA 1
ATOM 661 C C . ASN A 1 86 ? 6.017 -22.736 -22.878 1.00 93.25 86 ASN A C 1
ATOM 663 O O . ASN A 1 86 ? 5.855 -21.871 -23.735 1.00 93.25 86 ASN A O 1
ATOM 667 N N . TYR A 1 87 ? 6.454 -22.458 -21.648 1.00 93.44 87 TYR A N 1
ATOM 668 C CA . TYR A 1 87 ? 6.721 -21.107 -21.155 1.00 93.44 87 TYR A CA 1
ATOM 669 C C . TYR A 1 87 ? 8.209 -20.890 -20.870 1.00 93.44 87 TYR A C 1
ATOM 671 O O . TYR A 1 87 ? 8.940 -21.815 -20.511 1.00 93.44 87 TYR A O 1
ATOM 679 N N . LYS A 1 88 ? 8.664 -19.640 -21.014 1.00 92.62 88 LYS A N 1
ATOM 680 C CA . LYS A 1 88 ? 10.079 -19.255 -20.870 1.00 92.62 88 LYS A CA 1
ATOM 681 C C . LYS A 1 88 ? 10.523 -19.114 -19.410 1.00 92.62 88 LYS A C 1
ATOM 683 O O . LYS A 1 88 ? 11.698 -19.302 -19.103 1.00 92.62 88 LYS A O 1
ATOM 688 N N . PHE A 1 89 ? 9.599 -18.779 -18.511 1.00 95.75 89 PHE A N 1
ATOM 689 C CA . PHE A 1 89 ? 9.919 -18.233 -17.194 1.00 95.75 89 PHE A CA 1
ATOM 690 C C . PHE A 1 89 ? 9.228 -18.994 -16.057 1.00 95.75 89 PHE A C 1
ATOM 692 O O . PHE A 1 89 ? 8.061 -19.352 -16.162 1.00 95.75 89 PHE A O 1
ATOM 699 N N . ARG A 1 90 ? 9.929 -19.186 -14.930 1.00 96.38 90 ARG A N 1
ATOM 700 C CA . ARG A 1 90 ? 9.299 -19.493 -13.632 1.00 96.38 90 ARG A CA 1
ATOM 701 C C . ARG A 1 90 ? 9.130 -18.187 -12.876 1.00 96.38 90 ARG A C 1
ATOM 703 O O . ARG A 1 90 ? 10.124 -17.613 -12.441 1.00 96.38 90 ARG A O 1
ATOM 710 N N . ILE A 1 91 ? 7.900 -17.713 -12.739 1.00 97.12 91 ILE A N 1
ATOM 711 C CA . ILE A 1 91 ? 7.618 -16.366 -12.252 1.00 97.12 91 ILE A CA 1
ATOM 712 C C . ILE A 1 91 ? 7.185 -16.425 -10.777 1.00 97.12 91 ILE A C 1
ATOM 714 O O . ILE A 1 91 ? 6.138 -17.009 -10.476 1.00 97.12 91 ILE A O 1
ATOM 718 N N . PRO A 1 92 ? 7.947 -15.825 -9.840 1.00 94.62 92 PRO A N 1
ATOM 719 C CA . PRO A 1 92 ? 7.742 -16.027 -8.403 1.00 94.62 92 PRO A CA 1
ATOM 720 C C . PRO A 1 92 ? 6.480 -15.349 -7.859 1.00 94.62 92 PRO A C 1
ATOM 722 O O . PRO A 1 92 ? 5.838 -15.889 -6.957 1.00 94.62 92 PRO A O 1
ATOM 725 N N . LYS A 1 93 ? 6.084 -14.215 -8.444 1.00 95.81 93 LYS A N 1
ATOM 726 C CA . LYS A 1 93 ? 4.972 -13.373 -7.982 1.00 95.81 93 LYS A CA 1
ATOM 727 C C . LYS A 1 93 ? 3.857 -13.269 -9.020 1.00 95.81 93 LYS A C 1
ATOM 729 O O . LYS A 1 93 ? 4.104 -13.436 -10.221 1.00 95.81 93 LYS A O 1
ATOM 734 N N . SER A 1 94 ? 2.632 -12.995 -8.572 1.00 97.38 94 SER A N 1
ATOM 735 C CA . SER A 1 94 ? 1.539 -12.598 -9.475 1.00 97.38 94 SER A CA 1
ATOM 736 C C . SER A 1 94 ? 1.917 -11.294 -10.193 1.00 97.38 94 SER A C 1
ATOM 738 O O . SER A 1 94 ? 2.825 -10.582 -9.770 1.00 97.38 94 SER A O 1
ATOM 740 N N . ARG A 1 95 ? 1.239 -10.958 -11.295 1.00 96.12 95 ARG A N 1
ATOM 741 C CA . ARG A 1 95 ? 1.389 -9.626 -11.913 1.00 96.12 95 ARG A CA 1
ATOM 742 C C . ARG A 1 95 ? 0.805 -8.509 -11.038 1.00 96.12 95 ARG A C 1
ATOM 744 O O . ARG A 1 95 ? 1.074 -7.338 -11.286 1.00 96.12 95 ARG A O 1
ATOM 751 N N . TYR A 1 96 ? 0.003 -8.874 -10.034 1.00 96.00 96 TYR A N 1
ATOM 752 C CA . TYR A 1 96 ? -0.405 -8.004 -8.938 1.00 96.00 96 TYR A CA 1
ATOM 753 C C . TYR A 1 96 ? 0.342 -8.423 -7.663 1.00 96.00 96 TYR A C 1
ATOM 755 O O . TYR A 1 96 ? -0.007 -9.444 -7.070 1.00 96.00 96 TYR A O 1
ATOM 763 N N . ASP A 1 97 ? 1.375 -7.684 -7.251 1.00 93.75 97 ASP A N 1
ATOM 764 C CA . ASP A 1 97 ? 2.192 -8.018 -6.068 1.00 93.75 97 ASP A CA 1
ATOM 765 C C . ASP A 1 97 ? 3.074 -6.840 -5.592 1.00 93.75 97 ASP A C 1
ATOM 767 O O . ASP A 1 97 ? 2.990 -5.742 -6.131 1.00 93.75 97 ASP A O 1
ATOM 771 N N . SER A 1 98 ? 3.893 -6.996 -4.551 1.00 91.19 98 SER A N 1
ATOM 772 C CA . SER A 1 98 ? 4.915 -6.000 -4.181 1.00 91.19 98 SER A CA 1
ATOM 773 C C . SER A 1 98 ? 5.816 -5.645 -5.370 1.00 91.19 98 SER A C 1
ATOM 775 O O . SER A 1 98 ? 5.983 -6.462 -6.279 1.00 91.19 98 SER A O 1
ATOM 777 N N . ILE A 1 99 ? 6.421 -4.449 -5.384 1.00 90.12 99 ILE A N 1
ATOM 778 C CA . ILE A 1 99 ? 7.434 -4.140 -6.411 1.00 90.12 99 ILE A CA 1
ATOM 779 C C . ILE A 1 99 ? 8.627 -5.106 -6.301 1.00 90.12 99 ILE A C 1
ATOM 781 O O . ILE A 1 99 ? 8.892 -5.687 -5.247 1.00 90.12 99 ILE A O 1
ATOM 785 N N . ASP A 1 100 ? 9.345 -5.275 -7.404 1.00 92.44 100 ASP A N 1
ATOM 786 C CA . ASP A 1 100 ? 10.434 -6.247 -7.535 1.00 92.44 100 ASP A CA 1
ATOM 787 C C . ASP A 1 100 ? 11.825 -5.634 -7.317 1.00 92.44 100 ASP A C 1
ATOM 789 O O . ASP A 1 100 ? 12.754 -6.350 -6.953 1.00 92.44 100 ASP A O 1
ATOM 793 N N . SER A 1 101 ? 11.972 -4.321 -7.510 1.00 91.81 101 SER A N 1
ATOM 794 C CA . SER A 1 101 ? 13.266 -3.634 -7.471 1.00 91.81 101 SER A CA 1
ATOM 795 C C . SER A 1 101 ? 13.123 -2.129 -7.266 1.00 91.81 101 SER A C 1
ATOM 797 O O . SER A 1 101 ? 12.157 -1.531 -7.734 1.00 91.81 101 SER A O 1
ATOM 799 N N . TYR A 1 102 ? 14.130 -1.516 -6.653 1.00 91.12 102 TYR A N 1
ATOM 800 C CA . TYR A 1 102 ? 14.381 -0.078 -6.676 1.00 91.12 102 TYR A CA 1
ATOM 801 C C . TYR A 1 102 ? 14.985 0.362 -8.011 1.00 91.12 102 TYR A C 1
ATOM 803 O O . TYR A 1 102 ? 15.745 -0.396 -8.622 1.00 91.12 102 TYR A O 1
ATOM 811 N N . LEU A 1 103 ? 14.663 1.586 -8.441 1.00 90.62 103 LEU A N 1
ATOM 812 C CA . LEU A 1 103 ? 14.998 2.078 -9.779 1.00 90.62 103 LEU A CA 1
ATOM 813 C C . LEU A 1 103 ? 16.174 3.062 -9.852 1.00 90.62 103 LEU A C 1
ATOM 815 O O . LEU A 1 103 ? 16.525 3.460 -10.961 1.00 90.62 103 LEU A O 1
ATOM 819 N N . SER A 1 104 ? 16.789 3.479 -8.740 1.00 85.06 104 SER A N 1
ATOM 820 C CA . SER A 1 104 ? 17.970 4.353 -8.773 1.00 85.06 104 SER A CA 1
ATOM 821 C C . SER A 1 104 ? 19.245 3.709 -8.222 1.00 85.06 104 SER A C 1
ATOM 823 O O . SER A 1 104 ? 19.212 2.744 -7.450 1.00 85.06 104 SER A O 1
ATOM 825 N N . PRO A 1 105 ? 20.412 4.288 -8.574 1.00 83.81 105 PRO A N 1
ATOM 826 C CA . PRO A 1 105 ? 21.709 3.807 -8.113 1.00 83.81 105 PRO A CA 1
ATOM 827 C C . PRO A 1 105 ? 21.848 3.703 -6.587 1.00 83.81 105 PRO A C 1
ATOM 829 O O . PRO A 1 105 ? 22.615 2.879 -6.096 1.00 83.81 105 PRO A O 1
ATOM 832 N N . HIS A 1 106 ? 21.132 4.529 -5.813 1.00 82.19 106 HIS A N 1
ATOM 833 C CA . HIS A 1 106 ? 21.192 4.464 -4.347 1.00 82.19 106 HIS A CA 1
ATOM 834 C C . HIS A 1 106 ? 20.447 3.240 -3.800 1.00 82.19 106 HIS A C 1
ATOM 836 O O . HIS A 1 106 ? 20.862 2.680 -2.776 1.00 82.19 106 HIS A O 1
ATOM 842 N N . GLY A 1 107 ? 19.361 2.853 -4.475 1.00 84.50 107 GLY A N 1
ATOM 843 C CA . GLY A 1 107 ? 18.519 1.706 -4.165 1.00 84.50 107 GLY A CA 1
ATOM 844 C C . GLY A 1 107 ? 19.119 0.359 -4.570 1.00 84.50 107 GLY A C 1
ATOM 845 O O . GLY A 1 107 ? 18.800 -0.643 -3.938 1.00 84.50 107 GLY A O 1
ATOM 846 N N . ASP A 1 108 ? 20.017 0.330 -5.558 1.00 89.81 108 ASP A N 1
ATOM 847 C CA . ASP A 1 108 ? 20.541 -0.902 -6.173 1.00 89.81 108 ASP A CA 1
ATOM 848 C C . ASP A 1 108 ? 21.101 -1.914 -5.160 1.00 89.81 108 ASP A C 1
ATOM 850 O O . ASP A 1 108 ? 20.738 -3.087 -5.148 1.00 89.81 108 ASP A O 1
ATOM 854 N N . GLN A 1 109 ? 21.891 -1.443 -4.192 1.00 89.31 109 GLN A N 1
ATOM 855 C CA . GLN A 1 109 ? 22.451 -2.294 -3.130 1.00 89.31 109 GLN A CA 1
ATOM 856 C C . GLN A 1 109 ? 21.390 -2.987 -2.245 1.00 89.31 109 GLN A C 1
ATOM 858 O O . GLN A 1 109 ? 21.726 -3.866 -1.450 1.00 89.31 109 GLN A O 1
ATOM 863 N N . PHE A 1 110 ? 20.127 -2.557 -2.325 1.00 90.56 110 PHE A N 1
ATOM 864 C CA . PHE A 1 110 ? 18.988 -3.106 -1.591 1.00 90.56 110 PHE A CA 1
ATOM 865 C C . PHE A 1 110 ? 18.103 -4.016 -2.455 1.00 90.56 110 PHE A C 1
ATOM 867 O O . PHE A 1 110 ? 17.179 -4.627 -1.914 1.00 90.56 110 PHE A O 1
ATOM 874 N N . ASN A 1 111 ? 18.403 -4.166 -3.749 1.00 92.88 111 ASN A N 1
ATOM 875 C CA . ASN A 1 111 ? 17.807 -5.165 -4.639 1.00 92.88 111 ASN A CA 1
ATOM 876 C C . ASN A 1 111 ? 18.405 -6.554 -4.356 1.00 92.88 111 ASN A C 1
ATOM 878 O O . ASN A 1 111 ? 19.110 -7.144 -5.169 1.00 92.88 111 ASN A O 1
ATOM 882 N N . ASP A 1 112 ? 18.146 -7.081 -3.158 1.00 94.50 112 ASP A N 1
ATOM 883 C CA . ASP A 1 112 ? 18.710 -8.341 -2.657 1.00 94.50 112 ASP A CA 1
ATOM 884 C C . ASP A 1 112 ? 17.924 -9.595 -3.080 1.00 94.50 112 ASP A C 1
ATOM 886 O O . ASP A 1 112 ? 18.275 -10.715 -2.700 1.00 94.50 112 ASP A O 1
ATOM 890 N N . VAL A 1 113 ? 16.872 -9.416 -3.880 1.00 94.38 113 VAL A N 1
ATOM 891 C CA . VAL A 1 113 ? 16.078 -10.487 -4.486 1.00 94.38 113 VAL A CA 1
ATOM 892 C C . VAL A 1 113 ? 16.337 -10.492 -5.996 1.00 94.38 113 VAL A C 1
ATOM 894 O O . VAL A 1 113 ? 16.206 -9.445 -6.626 1.00 94.38 113 VAL A O 1
ATOM 897 N N . PRO A 1 114 ? 16.685 -11.641 -6.608 1.00 94.06 114 PRO A N 1
ATOM 898 C CA . PRO A 1 114 ? 16.885 -11.713 -8.052 1.00 94.06 114 PRO A CA 1
ATOM 899 C C . PRO A 1 114 ? 15.623 -11.323 -8.831 1.00 94.06 114 PRO A C 1
ATOM 901 O O . PRO A 1 114 ? 14.579 -11.966 -8.701 1.00 94.06 114 PRO A O 1
ATOM 904 N N . VAL A 1 115 ? 15.743 -10.303 -9.680 1.00 94.06 115 VAL A N 1
ATOM 905 C CA . VAL A 1 115 ? 14.673 -9.850 -10.574 1.00 94.06 115 VAL A CA 1
ATOM 906 C C . VAL A 1 115 ? 14.711 -10.687 -11.848 1.00 94.06 115 VAL A C 1
ATOM 908 O O . VAL A 1 115 ? 15.737 -10.774 -12.521 1.00 94.06 115 VAL A O 1
ATOM 911 N N . LEU A 1 116 ? 13.587 -11.313 -12.189 1.00 96.12 116 LEU A N 1
ATOM 912 C CA . LEU A 1 116 ? 13.432 -12.052 -13.441 1.00 96.12 116 LEU A CA 1
ATOM 913 C C . LEU A 1 116 ? 13.031 -11.096 -14.566 1.00 96.12 116 LEU A C 1
ATOM 915 O O . LEU A 1 116 ? 12.043 -10.392 -14.414 1.00 96.12 116 LEU A O 1
ATOM 919 N N . TYR A 1 117 ? 13.731 -11.089 -15.696 1.00 97.50 117 TYR A N 1
ATOM 920 C CA . TYR A 1 117 ? 13.417 -10.203 -16.822 1.00 97.50 117 TYR A CA 1
ATOM 921 C C . TYR A 1 117 ? 13.730 -10.856 -18.171 1.00 97.50 117 TYR A C 1
ATOM 923 O O . TYR A 1 117 ? 14.447 -11.859 -18.239 1.00 97.50 117 TYR A O 1
ATOM 931 N N . ASP A 1 118 ? 13.188 -10.298 -19.256 1.00 97.75 118 ASP A N 1
ATOM 932 C CA . ASP A 1 118 ? 13.542 -10.731 -20.606 1.00 97.75 118 ASP A CA 1
ATOM 933 C C . ASP A 1 118 ? 14.865 -10.101 -21.067 1.00 97.75 118 ASP A C 1
ATOM 935 O O . ASP A 1 118 ? 14.943 -8.901 -21.327 1.00 97.75 118 ASP A O 1
ATOM 939 N N . GLU A 1 119 ? 15.907 -10.926 -21.196 1.00 97.75 119 GLU A N 1
ATOM 940 C CA . GLU A 1 119 ? 17.248 -10.487 -21.601 1.00 97.75 119 GLU A CA 1
ATOM 941 C C . GLU A 1 119 ? 17.263 -9.755 -22.952 1.00 97.75 119 GLU A C 1
ATOM 943 O O . GLU A 1 119 ? 17.991 -8.779 -23.110 1.00 97.75 119 GLU A O 1
ATOM 948 N N . ALA A 1 120 ? 16.454 -10.178 -23.931 1.00 98.12 120 ALA A N 1
ATOM 949 C CA . ALA A 1 120 ? 16.461 -9.550 -25.253 1.00 98.12 120 ALA A CA 1
ATOM 950 C C . ALA A 1 120 ? 15.917 -8.115 -25.186 1.00 98.12 120 ALA A C 1
ATOM 952 O O . ALA A 1 120 ? 16.504 -7.199 -25.763 1.00 98.12 120 ALA A O 1
ATOM 953 N N . ILE A 1 121 ? 14.838 -7.919 -24.424 1.00 98.06 121 ILE A N 1
ATOM 954 C CA . ILE A 1 121 ? 14.238 -6.601 -24.186 1.00 98.06 121 ILE A CA 1
ATOM 955 C C . ILE A 1 121 ? 15.191 -5.734 -23.366 1.00 98.06 121 ILE A C 1
ATOM 957 O O . ILE A 1 121 ? 15.426 -4.579 -23.713 1.00 98.06 121 ILE A O 1
ATOM 961 N N . TYR A 1 122 ? 15.798 -6.296 -22.319 1.00 98.50 122 TYR A N 1
ATOM 962 C CA . TYR A 1 122 ? 16.799 -5.597 -21.520 1.00 98.50 122 TYR A CA 1
ATOM 963 C C . TYR A 1 122 ? 17.952 -5.074 -22.392 1.00 98.50 122 TYR A C 1
ATOM 965 O O . TYR A 1 122 ? 18.254 -3.881 -22.355 1.00 98.50 122 TYR A O 1
ATOM 973 N N . GLN A 1 123 ? 18.550 -5.919 -23.238 1.00 98.62 123 GLN A N 1
ATOM 974 C CA . GLN A 1 123 ? 19.645 -5.510 -24.125 1.00 98.62 123 GLN A CA 1
ATOM 975 C C . GLN A 1 123 ? 19.212 -4.450 -25.145 1.00 98.62 123 GLN A C 1
ATOM 977 O O . GLN A 1 123 ? 19.970 -3.516 -25.409 1.00 98.62 123 GLN A O 1
ATOM 982 N N . GLN A 1 124 ? 17.990 -4.542 -25.679 1.00 98.38 124 GLN A N 1
ATOM 983 C CA . GLN A 1 124 ? 17.432 -3.517 -26.564 1.00 98.38 124 GLN A CA 1
ATOM 984 C C . GLN A 1 124 ? 17.332 -2.153 -25.862 1.00 98.38 124 GLN A C 1
ATOM 986 O O . GLN A 1 124 ? 17.754 -1.144 -26.425 1.00 98.38 124 GLN A O 1
ATOM 991 N N . LEU A 1 125 ? 16.827 -2.118 -24.626 1.00 98.00 125 LEU A N 1
ATOM 992 C CA . LEU A 1 125 ? 16.713 -0.888 -23.834 1.00 98.00 125 LEU A CA 1
ATOM 993 C C . LEU A 1 125 ? 18.095 -0.311 -23.491 1.00 98.00 125 LEU A C 1
ATOM 995 O O . LEU A 1 125 ? 18.309 0.894 -23.607 1.00 98.00 125 LEU A O 1
ATOM 999 N N . ARG A 1 126 ? 19.063 -1.165 -23.137 1.00 98.19 126 ARG A N 1
ATOM 1000 C CA . ARG A 1 126 ? 20.452 -0.744 -22.880 1.00 98.19 126 ARG A CA 1
ATOM 1001 C C . ARG A 1 126 ? 21.131 -0.179 -24.125 1.00 98.19 126 ARG A C 1
ATOM 1003 O O . ARG A 1 126 ? 21.836 0.819 -24.020 1.00 98.19 126 ARG A O 1
ATOM 1010 N N . ALA A 1 127 ? 20.912 -0.781 -25.294 1.00 98.31 127 ALA A N 1
ATOM 1011 C CA . ALA A 1 127 ? 21.424 -0.269 -26.566 1.00 98.31 127 ALA A CA 1
ATOM 1012 C C . ALA A 1 127 ? 20.815 1.096 -26.942 1.00 98.31 127 ALA A C 1
ATOM 1014 O O . ALA A 1 127 ? 21.443 1.861 -27.670 1.00 98.31 127 ALA A O 1
ATOM 1015 N N . ALA A 1 128 ? 19.627 1.407 -26.415 1.00 97.25 128 ALA A N 1
ATOM 1016 C CA . ALA A 1 128 ? 18.963 2.705 -26.522 1.00 97.25 128 ALA A CA 1
ATOM 1017 C C . ALA A 1 128 ? 19.342 3.694 -25.394 1.00 97.25 128 ALA A C 1
ATOM 1019 O O . ALA A 1 128 ? 18.660 4.699 -25.218 1.00 97.25 128 ALA A O 1
ATOM 1020 N N . ASP A 1 129 ? 20.415 3.420 -24.641 1.00 96.25 129 ASP A N 1
ATOM 1021 C CA . ASP A 1 129 ? 20.958 4.275 -23.570 1.00 96.25 129 ASP A CA 1
ATOM 1022 C C . ASP A 1 129 ? 20.036 4.459 -22.344 1.00 96.25 129 ASP A C 1
ATOM 1024 O O . ASP A 1 129 ? 20.179 5.396 -21.559 1.00 96.25 129 ASP A O 1
ATOM 1028 N N . ILE A 1 130 ? 19.092 3.537 -22.125 1.00 95.06 130 ILE A N 1
ATOM 1029 C CA . ILE A 1 130 ? 18.277 3.507 -20.900 1.00 95.06 130 ILE A CA 1
ATOM 1030 C C . ILE A 1 130 ? 19.093 2.868 -19.779 1.00 95.06 130 ILE A C 1
ATOM 1032 O O . ILE A 1 130 ? 19.604 1.767 -19.971 1.00 95.06 130 ILE A O 1
ATOM 1036 N N . ASP A 1 131 ? 19.186 3.524 -18.613 1.00 94.56 131 ASP A N 1
ATOM 1037 C CA . ASP A 1 131 ? 19.884 3.047 -17.402 1.00 94.56 131 ASP A CA 1
ATOM 1038 C C . ASP A 1 131 ? 19.597 1.569 -17.049 1.00 94.56 131 ASP A C 1
ATOM 1040 O O . ASP A 1 131 ? 18.520 1.053 -17.338 1.00 94.56 131 ASP A O 1
ATOM 1044 N N . HIS A 1 132 ? 20.561 0.879 -16.422 1.00 94.81 132 HIS A N 1
ATOM 1045 C CA . HIS A 1 132 ? 20.466 -0.549 -16.107 1.00 94.81 132 HIS A CA 1
ATOM 1046 C C . HIS A 1 132 ? 19.223 -0.899 -15.288 1.00 94.81 132 HIS A C 1
ATOM 1048 O O . HIS A 1 132 ? 18.518 -1.841 -15.650 1.00 94.81 132 HIS A O 1
ATOM 1054 N N . LEU A 1 133 ? 18.938 -0.148 -14.224 1.00 94.50 133 LEU A N 1
ATOM 1055 C CA . LEU A 1 133 ? 17.850 -0.465 -13.300 1.00 94.50 133 LEU A CA 1
ATOM 1056 C C . LEU A 1 133 ? 16.497 -0.223 -13.956 1.00 94.50 133 LEU A C 1
ATOM 1058 O O . LEU A 1 133 ? 15.595 -1.055 -13.861 1.00 94.50 133 LEU A O 1
ATOM 1062 N N . LEU A 1 134 ? 16.376 0.876 -14.704 1.00 94.31 134 LEU A N 1
ATOM 1063 C CA . LEU A 1 134 ? 15.160 1.170 -15.454 1.00 94.31 134 LEU A CA 1
ATOM 1064 C C . LEU A 1 134 ? 14.942 0.167 -16.599 1.00 94.31 134 LEU A C 1
ATOM 1066 O O . LEU A 1 134 ? 13.821 -0.303 -16.798 1.00 94.31 134 LEU A O 1
ATOM 1070 N N . ALA A 1 135 ? 16.003 -0.210 -17.317 1.00 96.94 135 ALA A N 1
ATOM 1071 C CA . ALA A 1 135 ? 15.944 -1.225 -18.364 1.00 96.94 135 ALA A CA 1
ATOM 1072 C C . ALA A 1 135 ? 15.541 -2.595 -17.800 1.00 96.94 135 ALA A C 1
ATOM 1074 O O . ALA A 1 135 ? 14.693 -3.272 -18.380 1.00 96.94 135 ALA A O 1
ATOM 1075 N N . GLN A 1 136 ? 16.110 -2.993 -16.659 1.00 97.25 136 GLN A N 1
ATOM 1076 C CA . GLN A 1 136 ? 15.769 -4.241 -15.977 1.00 97.25 136 GLN A CA 1
ATOM 1077 C C . GLN A 1 136 ? 14.318 -4.232 -15.486 1.00 97.25 136 GLN A C 1
ATOM 1079 O O . GLN A 1 136 ? 13.606 -5.214 -15.688 1.00 97.25 136 GLN A O 1
ATOM 1084 N N . HIS A 1 137 ? 13.856 -3.121 -14.908 1.00 95.62 137 HIS A N 1
ATOM 1085 C CA . HIS A 1 137 ? 12.467 -2.954 -14.486 1.00 95.62 137 HIS A CA 1
ATOM 1086 C C . HIS A 1 137 ? 11.493 -3.103 -15.654 1.00 95.62 137 HIS A C 1
ATOM 1088 O O . HIS A 1 137 ? 10.571 -3.911 -15.581 1.00 95.62 137 HIS A O 1
ATOM 1094 N N . VAL A 1 138 ? 11.707 -2.382 -16.759 1.00 96.88 138 VAL A N 1
ATOM 1095 C CA . VAL A 1 138 ? 10.832 -2.494 -17.934 1.00 96.88 138 VAL A CA 1
ATOM 1096 C C . VAL A 1 138 ? 10.886 -3.912 -18.505 1.00 96.88 138 VAL A C 1
ATOM 1098 O O . VAL A 1 138 ? 9.841 -4.513 -18.730 1.00 96.88 138 VAL A O 1
ATOM 1101 N N . ALA A 1 139 ? 12.070 -4.508 -18.656 1.00 98.00 139 ALA A N 1
ATOM 1102 C CA . A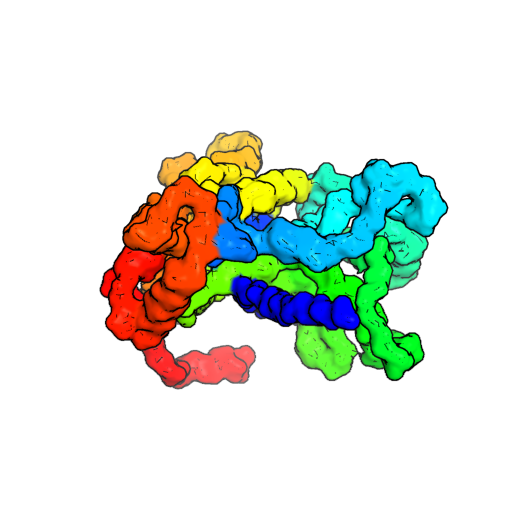LA A 1 139 ? 12.201 -5.883 -19.137 1.00 98.00 139 ALA A CA 1
ATOM 1103 C C . ALA A 1 139 ? 11.543 -6.925 -18.207 1.00 98.00 139 ALA A C 1
ATOM 1105 O O . ALA A 1 139 ? 11.097 -7.970 -18.682 1.00 98.00 139 ALA A O 1
ATOM 1106 N N . HIS A 1 140 ? 11.451 -6.650 -16.901 1.00 97.69 140 HIS A N 1
ATOM 1107 C CA . HIS A 1 140 ? 10.686 -7.456 -15.948 1.00 97.69 140 HIS A CA 1
ATOM 1108 C C . HIS A 1 140 ? 9.178 -7.370 -16.210 1.00 97.69 140 HIS A C 1
ATOM 1110 O O . HIS A 1 140 ? 8.511 -8.399 -16.241 1.00 97.69 140 HIS A O 1
ATOM 1116 N N . LEU A 1 141 ? 8.624 -6.179 -16.464 1.00 97.12 141 LEU A N 1
ATOM 1117 C CA . LEU A 1 141 ? 7.191 -6.028 -16.766 1.00 97.12 141 LEU A CA 1
ATOM 1118 C C . LEU A 1 141 ? 6.770 -6.844 -18.000 1.00 97.12 141 LEU A C 1
ATOM 1120 O O . LEU A 1 141 ? 5.662 -7.385 -18.042 1.00 97.12 141 LEU A O 1
ATOM 1124 N N . PHE A 1 142 ? 7.672 -6.956 -18.978 1.00 97.06 142 PHE A N 1
ATOM 1125 C CA . PHE A 1 142 ? 7.470 -7.661 -20.245 1.00 97.06 142 PHE A CA 1
ATOM 1126 C C . PHE A 1 142 ? 7.681 -9.183 -20.174 1.00 97.06 142 PHE A C 1
ATOM 1128 O O . PHE A 1 142 ? 7.534 -9.861 -21.187 1.00 97.06 142 PHE A O 1
ATOM 1135 N N . ILE A 1 143 ? 7.938 -9.762 -18.994 1.00 97.06 143 ILE A N 1
ATOM 1136 C CA . ILE A 1 143 ? 7.828 -11.226 -18.819 1.00 97.06 143 ILE A CA 1
ATOM 1137 C C . ILE A 1 143 ? 6.364 -11.698 -18.816 1.00 97.06 143 ILE A C 1
ATOM 1139 O O . ILE A 1 143 ? 6.105 -12.894 -18.695 1.00 97.06 143 ILE A O 1
ATOM 1143 N N . ARG A 1 144 ? 5.409 -10.757 -18.854 1.00 96.56 144 ARG A N 1
ATOM 1144 C CA . ARG A 1 144 ? 3.967 -11.005 -18.847 1.00 96.56 144 ARG A CA 1
ATOM 1145 C C . ARG A 1 144 ? 3.391 -10.870 -20.245 1.00 96.56 144 ARG A C 1
ATOM 1147 O O . ARG A 1 144 ? 3.661 -9.895 -20.939 1.00 96.56 144 ARG A O 1
ATOM 1154 N N . ASP A 1 145 ? 2.470 -11.765 -20.569 1.00 94.81 145 ASP A N 1
ATOM 1155 C CA . ASP A 1 145 ? 1.631 -11.617 -21.750 1.00 94.81 145 ASP A CA 1
ATOM 1156 C C . ASP A 1 145 ? 0.582 -10.505 -21.565 1.00 94.81 145 ASP A C 1
ATOM 1158 O O . ASP A 1 145 ? 0.142 -10.180 -20.443 1.00 94.81 145 ASP A O 1
ATOM 1162 N N . THR A 1 146 ? 0.145 -9.942 -22.693 1.00 93.25 146 THR A N 1
ATOM 1163 C CA . THR A 1 146 ? -1.022 -9.059 -22.754 1.00 93.25 146 THR A CA 1
ATOM 1164 C C . THR A 1 146 ? -2.285 -9.868 -22.455 1.00 93.25 146 THR A C 1
ATOM 1166 O O . THR A 1 146 ? -2.493 -10.962 -22.972 1.00 93.25 146 THR A O 1
ATOM 1169 N N . VAL A 1 147 ? -3.146 -9.341 -21.583 1.00 93.19 147 VAL A N 1
ATOM 1170 C CA . VAL A 1 147 ? -4.387 -10.025 -21.156 1.00 93.19 147 VAL A CA 1
ATOM 1171 C C . VAL A 1 147 ? -5.649 -9.408 -21.749 1.00 93.19 147 VAL A C 1
ATOM 1173 O O . VAL A 1 147 ? -6.740 -9.946 -21.584 1.00 93.19 147 VAL A O 1
ATOM 1176 N N . SER A 1 148 ? -5.516 -8.275 -22.437 1.00 92.75 148 SER A N 1
ATOM 1177 C CA . SER A 1 148 ? -6.611 -7.599 -23.124 1.00 92.75 148 SER A CA 1
ATOM 1178 C C . SER A 1 148 ? -6.042 -6.721 -24.231 1.00 92.75 148 SER A C 1
ATOM 1180 O O . SER A 1 148 ? -5.238 -5.840 -23.948 1.00 92.75 148 SER A O 1
ATOM 1182 N N . LEU A 1 149 ? -6.437 -6.939 -25.483 1.00 93.31 149 LEU A N 1
ATOM 1183 C CA . LEU A 1 149 ? -6.073 -6.089 -26.617 1.00 93.31 149 LEU A CA 1
ATOM 1184 C C . LEU A 1 149 ? -7.269 -5.996 -27.564 1.00 93.31 149 LEU A C 1
ATOM 1186 O O . LEU A 1 149 ? -7.805 -7.018 -27.991 1.00 93.31 149 LEU A O 1
ATOM 1190 N N . PHE A 1 150 ? -7.687 -4.775 -27.889 1.00 93.75 150 PHE A N 1
ATOM 1191 C CA . PHE A 1 150 ? -8.764 -4.549 -28.850 1.00 93.75 150 PHE A CA 1
ATOM 1192 C C . PHE A 1 150 ? -8.241 -4.653 -30.283 1.00 93.75 150 PHE A C 1
ATOM 1194 O O . PHE A 1 150 ? -7.127 -4.215 -30.575 1.00 93.75 150 PHE A O 1
ATOM 1201 N N . SER A 1 151 ? -9.050 -5.212 -31.184 1.00 95.50 151 SER A N 1
ATOM 1202 C CA . SER A 1 151 ? -8.689 -5.421 -32.593 1.00 95.50 151 SER A CA 1
ATOM 1203 C C . SER A 1 151 ? -8.257 -4.137 -33.302 1.00 95.50 151 SER A C 1
ATOM 1205 O O . SER A 1 151 ? -7.323 -4.132 -34.097 1.00 95.50 151 SER A O 1
ATOM 1207 N N . GLU A 1 152 ? -8.901 -3.031 -32.957 1.00 95.50 152 GLU A N 1
ATOM 1208 C CA . GLU A 1 152 ? -8.676 -1.682 -33.465 1.00 95.50 152 GLU A CA 1
ATOM 1209 C C . GLU A 1 152 ? -7.328 -1.110 -33.013 1.00 95.50 152 GLU A C 1
ATOM 1211 O O . GLU A 1 152 ? -6.846 -0.140 -33.585 1.00 95.50 152 GLU A O 1
ATOM 1216 N N . LYS A 1 153 ? -6.725 -1.705 -31.979 1.00 93.81 153 LYS A N 1
ATOM 1217 C CA . LYS A 1 153 ? -5.473 -1.277 -31.352 1.00 93.81 153 LYS A CA 1
ATOM 1218 C C . LYS A 1 153 ? -4.300 -2.199 -31.692 1.00 93.81 153 LYS A C 1
ATOM 1220 O O . LYS A 1 153 ? -3.222 -2.008 -31.138 1.00 93.81 153 LYS A O 1
ATOM 1225 N N . ILE A 1 154 ? -4.470 -3.172 -32.593 1.00 95.00 154 ILE A N 1
ATOM 1226 C CA . ILE A 1 154 ? -3.384 -4.077 -33.015 1.00 95.00 154 ILE A CA 1
ATOM 1227 C C . ILE A 1 154 ? -2.271 -3.309 -33.738 1.00 95.00 154 ILE A C 1
ATOM 1229 O O . ILE A 1 154 ? -1.098 -3.542 -33.468 1.00 95.00 154 ILE A O 1
ATOM 1233 N N . HIS A 1 155 ? -2.634 -2.391 -34.635 1.00 95.94 155 HIS A N 1
ATOM 1234 C CA . HIS A 1 155 ? -1.690 -1.574 -35.395 1.00 95.94 155 HIS A CA 1
ATOM 1235 C C . HIS A 1 155 ? -1.770 -0.126 -34.915 1.00 95.94 155 HIS A C 1
ATOM 1237 O O . HIS A 1 155 ? -2.861 0.443 -34.894 1.00 95.94 155 HIS A O 1
ATOM 1243 N N . GLN A 1 156 ? -0.635 0.440 -34.512 1.00 93.56 156 GLN A N 1
ATOM 1244 C CA . GLN A 1 156 ? -0.507 1.794 -33.966 1.00 93.56 156 GLN A CA 1
ATOM 1245 C C . GLN A 1 156 ? 0.738 2.472 -34.535 1.00 93.56 156 GLN A C 1
ATOM 1247 O O . GLN A 1 156 ? 1.567 1.810 -35.168 1.00 93.56 156 GLN A O 1
ATOM 1252 N N . ASP A 1 157 ? 0.838 3.783 -34.341 1.00 93.94 157 ASP A N 1
ATOM 1253 C CA . ASP A 1 157 ? 2.040 4.543 -34.661 1.00 93.94 157 ASP A CA 1
ATOM 1254 C C . ASP A 1 157 ? 2.901 4.678 -33.402 1.00 93.94 157 ASP A C 1
ATOM 1256 O O . ASP A 1 157 ? 2.628 5.518 -32.551 1.00 93.94 157 ASP A O 1
ATOM 1260 N N . ASP A 1 158 ? 3.961 3.876 -33.287 1.00 91.88 158 ASP A N 1
ATOM 1261 C CA . ASP A 1 158 ? 4.850 3.858 -32.113 1.00 91.88 158 ASP A CA 1
ATOM 1262 C C . ASP A 1 158 ? 5.568 5.200 -31.847 1.00 91.88 158 ASP A C 1
ATOM 1264 O O . ASP A 1 158 ? 6.207 5.362 -30.804 1.00 91.88 158 ASP A O 1
ATOM 1268 N N . THR A 1 159 ? 5.513 6.160 -32.780 1.00 90.25 159 THR A N 1
ATOM 1269 C CA . THR A 1 159 ? 6.069 7.509 -32.580 1.00 90.25 159 THR A CA 1
ATOM 1270 C C . THR A 1 159 ? 5.103 8.455 -31.865 1.00 90.25 159 THR A C 1
ATOM 1272 O O . THR A 1 159 ? 5.543 9.439 -31.268 1.00 90.25 159 THR A O 1
ATOM 1275 N N . GLU A 1 160 ? 3.811 8.130 -31.866 1.00 90.19 160 GLU A N 1
ATOM 1276 C CA . GLU A 1 160 ? 2.731 8.979 -31.357 1.00 90.19 160 GLU A CA 1
ATOM 1277 C C . GLU A 1 160 ? 1.923 8.288 -30.245 1.00 90.19 160 GLU A C 1
ATOM 1279 O O . GLU A 1 160 ? 1.488 8.938 -29.290 1.00 90.19 160 GLU A O 1
ATOM 1284 N N . ASP A 1 161 ? 1.750 6.969 -30.349 1.00 91.25 161 ASP A N 1
ATOM 1285 C CA . ASP A 1 161 ? 0.922 6.141 -29.483 1.00 91.25 161 ASP A CA 1
ATOM 1286 C C . ASP A 1 161 ? 1.762 5.345 -28.474 1.00 91.25 161 ASP A C 1
ATOM 1288 O O . ASP A 1 161 ? 2.839 4.827 -28.762 1.00 91.25 161 ASP A O 1
ATOM 1292 N N . THR A 1 162 ? 1.220 5.178 -27.267 1.00 92.88 162 THR A N 1
ATOM 1293 C CA . THR A 1 162 ? 1.848 4.377 -26.203 1.00 92.88 162 THR A CA 1
ATOM 1294 C C . THR A 1 162 ? 0.954 3.248 -25.701 1.00 92.88 162 THR A C 1
ATOM 1296 O O . THR A 1 162 ? 1.268 2.642 -24.675 1.00 92.88 162 THR A O 1
ATOM 1299 N N . ASP A 1 163 ? -0.169 2.946 -26.366 1.00 92.38 163 ASP A N 1
ATOM 1300 C CA . ASP A 1 163 ? -1.145 1.989 -25.824 1.00 92.38 163 ASP A CA 1
ATOM 1301 C C . ASP A 1 163 ? -0.565 0.568 -25.731 1.00 92.38 163 ASP A C 1
ATOM 1303 O O . ASP A 1 163 ? -0.941 -0.178 -24.830 1.00 92.38 163 ASP A O 1
ATOM 1307 N N . HIS A 1 164 ? 0.355 0.171 -26.622 1.00 94.81 164 HIS A N 1
ATOM 1308 C CA . HIS A 1 164 ? 1.039 -1.131 -26.528 1.00 94.81 164 HIS A CA 1
ATOM 1309 C C . HIS A 1 164 ? 1.902 -1.241 -25.269 1.00 94.81 164 HIS A C 1
ATOM 1311 O O . HIS A 1 164 ? 1.828 -2.247 -24.563 1.00 94.81 164 HIS A O 1
ATOM 1317 N N . PHE A 1 165 ? 2.661 -0.192 -24.941 1.00 94.44 165 PHE A N 1
ATOM 1318 C CA . PHE A 1 165 ? 3.412 -0.130 -23.687 1.00 94.44 165 PHE A CA 1
ATOM 1319 C C . PHE A 1 165 ? 2.468 -0.097 -22.478 1.00 94.44 165 PHE A C 1
ATOM 1321 O O . PHE A 1 165 ? 2.637 -0.867 -21.530 1.00 94.44 165 PHE A O 1
ATOM 1328 N N . GLU A 1 166 ? 1.430 0.742 -22.528 1.00 93.12 166 GLU A N 1
ATOM 1329 C CA . GLU A 1 166 ? 0.431 0.846 -21.463 1.00 93.12 166 GLU A CA 1
ATOM 1330 C C . GLU A 1 166 ? -0.354 -0.456 -21.271 1.00 93.12 166 GLU A C 1
ATOM 1332 O O . GLU A 1 166 ? -0.769 -0.747 -20.154 1.00 93.12 166 GLU A O 1
ATOM 1337 N N . ASN A 1 167 ? -0.508 -1.302 -22.290 1.00 94.62 167 ASN A N 1
ATOM 1338 C CA . ASN A 1 167 ? -1.133 -2.618 -22.148 1.00 94.62 167 ASN A CA 1
ATOM 1339 C C . ASN A 1 167 ? -0.396 -3.480 -21.110 1.00 94.62 167 ASN A C 1
ATOM 1341 O O . ASN A 1 167 ? -1.012 -4.042 -20.202 1.00 94.62 167 ASN A O 1
ATOM 1345 N N . ILE A 1 168 ? 0.935 -3.511 -21.188 1.00 96.06 168 ILE A N 1
ATOM 1346 C CA . ILE A 1 168 ? 1.788 -4.227 -20.235 1.00 96.06 168 ILE A CA 1
ATOM 1347 C C . ILE A 1 168 ? 1.917 -3.449 -18.924 1.00 96.06 168 ILE A C 1
ATOM 1349 O O . ILE A 1 168 ? 1.713 -4.017 -17.848 1.00 96.06 168 ILE A O 1
ATOM 1353 N N . GLN A 1 169 ? 2.204 -2.148 -18.982 1.00 94.06 169 GLN A N 1
ATOM 1354 C CA . GLN A 1 169 ? 2.437 -1.342 -17.784 1.00 94.06 169 GLN A CA 1
ATOM 1355 C C . GLN A 1 169 ? 1.187 -1.237 -16.896 1.00 94.06 169 GLN A C 1
ATOM 1357 O O . GLN A 1 169 ? 1.238 -1.403 -15.674 1.00 94.06 169 GLN A O 1
ATOM 1362 N N . SER A 1 170 ? 0.017 -1.009 -17.494 1.00 93.75 170 SER A N 1
ATOM 1363 C CA . SER A 1 170 ? -1.236 -0.858 -16.750 1.00 93.75 170 SER A CA 1
ATOM 1364 C C . SER A 1 170 ? -1.722 -2.160 -16.114 1.00 93.75 170 SER A C 1
ATOM 1366 O O . SER A 1 170 ? -2.473 -2.089 -15.135 1.00 93.75 170 SER A O 1
ATOM 1368 N N . THR A 1 171 ? -1.258 -3.315 -16.604 1.00 95.50 171 THR A N 1
ATOM 1369 C CA . THR A 1 171 ? -1.623 -4.654 -16.115 1.00 95.50 171 THR A CA 1
ATOM 1370 C C . THR A 1 171 ? -0.543 -5.315 -15.257 1.00 95.50 171 THR A C 1
ATOM 1372 O O . THR A 1 171 ? -0.723 -6.441 -14.802 1.00 95.50 171 THR A O 1
ATOM 1375 N N . ASN A 1 172 ? 0.561 -4.627 -14.973 1.00 96.19 172 ASN A N 1
ATOM 1376 C CA . ASN A 1 172 ? 1.437 -4.957 -13.853 1.00 96.19 172 ASN A CA 1
ATOM 1377 C C . ASN A 1 172 ? 1.034 -4.059 -12.671 1.00 96.19 172 ASN A C 1
ATOM 1379 O O . ASN A 1 172 ? 1.207 -2.835 -12.674 1.00 96.19 172 ASN A O 1
ATOM 1383 N N . TRP A 1 173 ? 0.365 -4.643 -11.681 1.00 94.75 173 TRP A N 1
ATOM 1384 C CA . TRP A 1 173 ? -0.271 -3.920 -10.580 1.00 94.75 173 TRP A CA 1
ATOM 1385 C C . TRP A 1 173 ? 0.528 -4.074 -9.297 1.00 94.75 173 TRP A C 1
ATOM 1387 O O . TRP A 1 173 ? 0.191 -4.875 -8.432 1.00 94.75 173 TRP A O 1
ATOM 1397 N N . GLN A 1 174 ? 1.573 -3.269 -9.157 1.00 92.12 174 GLN A N 1
ATOM 1398 C CA . GLN A 1 174 ? 2.416 -3.348 -7.975 1.00 92.12 174 GLN A CA 1
ATOM 1399 C C . GLN A 1 174 ? 1.927 -2.462 -6.812 1.00 92.12 174 GLN A C 1
ATOM 1401 O O . GLN A 1 174 ? 0.961 -1.700 -6.953 1.00 92.12 174 GLN A O 1
ATOM 1406 N N . THR A 1 175 ? 2.580 -2.548 -5.645 1.00 88.12 175 THR A N 1
ATOM 1407 C CA . THR A 1 175 ? 2.364 -1.630 -4.498 1.00 88.12 175 THR A CA 1
ATOM 1408 C C . THR A 1 175 ? 2.611 -0.171 -4.868 1.00 88.12 175 THR A C 1
ATOM 1410 O O . THR A 1 175 ? 2.005 0.733 -4.280 1.00 88.12 175 THR A O 1
ATOM 1413 N N . MET A 1 176 ? 3.464 0.055 -5.865 1.00 87.12 176 MET A N 1
ATOM 1414 C CA . MET A 1 176 ? 3.725 1.350 -6.475 1.00 87.12 176 MET A CA 1
ATOM 1415 C C . MET A 1 176 ? 3.753 1.215 -7.989 1.00 87.12 176 MET A C 1
ATOM 1417 O O . MET A 1 176 ? 3.989 0.130 -8.511 1.00 87.12 176 MET A O 1
ATOM 1421 N N . ARG A 1 177 ? 3.510 2.311 -8.704 1.00 89.38 177 ARG A N 1
ATOM 1422 C CA . ARG A 1 177 ? 3.643 2.334 -10.161 1.00 89.38 177 ARG A CA 1
ATOM 1423 C C . ARG A 1 177 ? 4.378 3.580 -10.615 1.00 89.38 177 ARG A C 1
ATOM 1425 O O . ARG A 1 177 ? 3.908 4.697 -10.396 1.00 89.38 177 ARG A O 1
ATOM 1432 N N . PHE A 1 178 ? 5.495 3.365 -11.294 1.00 89.81 178 PHE A N 1
ATOM 1433 C CA . PHE A 1 178 ? 6.251 4.402 -11.975 1.00 89.81 178 PHE A CA 1
ATOM 1434 C C . PHE A 1 178 ? 5.654 4.648 -13.363 1.00 89.81 178 PHE A C 1
ATOM 1436 O O . PHE A 1 178 ? 5.617 3.747 -14.194 1.00 89.81 178 PHE A O 1
ATOM 1443 N N . LYS A 1 179 ? 5.122 5.842 -13.627 1.00 90.06 179 LYS A N 1
ATOM 1444 C CA . LYS A 1 179 ? 4.416 6.145 -14.879 1.00 90.06 179 LYS A CA 1
ATOM 1445 C C . LYS A 1 179 ? 5.228 7.149 -15.698 1.00 90.06 179 LYS A C 1
ATOM 1447 O O . LYS A 1 179 ? 5.423 8.273 -15.213 1.00 90.06 179 LYS A O 1
ATOM 1452 N N . PRO A 1 180 ? 5.646 6.792 -16.925 1.00 91.06 180 PRO A N 1
ATOM 1453 C CA . PRO A 1 180 ? 6.254 7.754 -17.828 1.00 91.06 180 PRO A CA 1
ATOM 1454 C C . PRO A 1 180 ? 5.281 8.892 -18.180 1.00 91.06 180 PRO A C 1
ATOM 1456 O O . PRO A 1 180 ? 4.059 8.776 -17.966 1.00 91.06 180 PRO A O 1
ATOM 1459 N N . PRO A 1 181 ? 5.808 10.032 -18.658 1.00 90.00 181 PRO A N 1
ATOM 1460 C CA . PRO A 1 181 ? 4.978 11.092 -19.210 1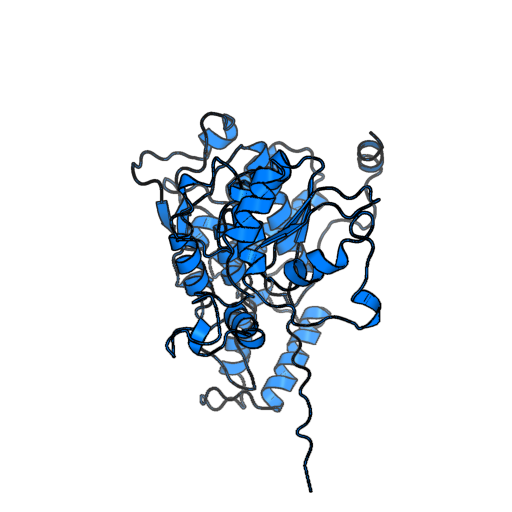.00 90.00 181 PRO A CA 1
ATOM 1461 C C . PRO A 1 181 ? 4.201 10.558 -20.426 1.00 90.00 181 PRO A C 1
ATOM 1463 O O . PRO A 1 181 ? 4.779 9.834 -21.237 1.00 90.00 181 PRO A O 1
ATOM 1466 N N . PRO A 1 182 ? 2.904 10.883 -20.572 1.00 87.50 182 PRO A N 1
ATOM 1467 C CA . PRO A 1 182 ? 2.181 10.587 -21.802 1.00 87.50 182 PRO A CA 1
ATOM 1468 C C . PRO A 1 182 ? 2.771 11.389 -22.973 1.00 87.50 182 PRO A C 1
ATOM 1470 O O . PRO A 1 182 ? 3.218 12.524 -22.753 1.00 87.50 182 PRO A O 1
ATOM 1473 N N . PRO A 1 183 ? 2.719 10.865 -24.209 1.00 86.12 183 PRO A N 1
ATOM 1474 C CA . PRO A 1 183 ? 3.093 11.636 -25.388 1.00 86.12 183 PRO A CA 1
ATOM 1475 C C . PRO A 1 183 ? 2.215 12.892 -25.494 1.00 86.12 183 PRO A C 1
ATOM 1477 O O . PRO A 1 183 ? 1.053 12.898 -25.078 1.00 86.12 183 PRO A O 1
ATOM 1480 N N . HIS A 1 184 ? 2.790 13.981 -26.013 1.00 85.69 184 HIS A N 1
ATOM 1481 C CA . HIS A 1 184 ? 2.087 15.248 -26.283 1.00 85.69 184 HIS A CA 1
ATOM 1482 C C . HIS A 1 184 ? 1.349 15.865 -25.086 1.00 85.69 184 HIS A C 1
ATOM 1484 O O . HIS A 1 184 ? 0.370 16.595 -25.246 1.00 85.69 184 HIS A O 1
ATOM 1490 N N . SER A 1 185 ? 1.820 15.596 -23.868 1.00 85.94 185 SER A N 1
ATOM 1491 C CA . SER A 1 185 ? 1.224 16.097 -22.631 1.00 85.94 185 SER A CA 1
ATOM 1492 C C . SER A 1 185 ? 2.199 16.963 -21.835 1.00 85.94 185 SER A C 1
ATOM 1494 O O . SER A 1 185 ? 3.405 16.739 -21.837 1.00 85.94 185 SER A O 1
ATOM 1496 N N . SER A 1 186 ? 1.671 17.930 -21.080 1.00 87.56 186 SER A N 1
ATOM 1497 C CA . SER A 1 186 ? 2.439 18.669 -20.065 1.00 87.56 186 SER A CA 1
ATOM 1498 C C . SER A 1 186 ? 2.645 17.869 -18.770 1.00 87.56 186 SER A C 1
ATOM 1500 O O . SER A 1 186 ? 3.319 18.334 -17.847 1.00 87.56 186 SER A O 1
ATOM 1502 N N . ILE A 1 187 ? 2.052 16.675 -18.678 1.00 87.44 187 ILE A N 1
ATOM 1503 C CA . ILE A 1 187 ? 2.169 15.785 -17.526 1.00 87.44 187 ILE A CA 1
ATOM 1504 C C . ILE A 1 187 ? 3.555 15.133 -17.520 1.00 87.44 187 ILE A C 1
ATOM 1506 O O . ILE A 1 187 ? 3.922 14.430 -18.455 1.00 87.44 187 ILE A O 1
ATOM 1510 N N . GLY A 1 188 ? 4.298 15.328 -16.429 1.00 89.00 188 GLY A N 1
ATOM 1511 C CA . GLY A 1 188 ? 5.607 14.711 -16.228 1.00 89.00 188 GLY A CA 1
ATOM 1512 C C . GLY A 1 188 ? 5.558 13.262 -15.724 1.00 89.00 188 GLY A C 1
ATOM 1513 O O . GLY A 1 188 ? 4.544 12.562 -15.806 1.00 89.00 188 GLY A O 1
ATOM 1514 N N . TRP A 1 189 ? 6.677 12.828 -15.149 1.00 88.69 189 TRP A N 1
ATOM 1515 C CA . TRP A 1 189 ? 6.820 11.531 -14.493 1.00 88.69 189 TRP A CA 1
ATOM 1516 C C . TRP A 1 189 ? 5.925 11.447 -13.263 1.00 88.69 189 TRP A C 1
ATOM 1518 O O . TRP A 1 189 ? 5.772 12.423 -12.522 1.00 88.69 189 TRP A O 1
ATOM 1528 N N . ARG A 1 190 ? 5.324 10.283 -13.023 1.00 87.44 190 ARG A N 1
ATOM 1529 C CA . ARG A 1 190 ? 4.417 10.094 -11.887 1.00 87.44 190 ARG A CA 1
ATOM 1530 C C . ARG A 1 190 ? 4.757 8.841 -11.106 1.00 87.44 190 ARG A C 1
ATOM 1532 O O . ARG A 1 190 ? 5.154 7.836 -11.684 1.00 87.44 190 ARG A O 1
ATOM 1539 N N . VAL A 1 191 ? 4.526 8.895 -9.802 1.00 84.31 191 VAL A N 1
ATOM 1540 C CA . VAL A 1 191 ? 4.605 7.731 -8.915 1.00 84.31 191 VAL A CA 1
ATOM 1541 C C . VAL A 1 191 ? 3.242 7.560 -8.258 1.00 84.31 191 VAL A C 1
ATOM 1543 O O . VAL A 1 191 ? 2.751 8.469 -7.586 1.00 84.31 191 VAL A O 1
ATOM 1546 N N . GLU A 1 192 ? 2.601 6.421 -8.499 1.00 84.81 192 GLU A N 1
ATOM 1547 C CA . GLU A 1 192 ? 1.309 6.061 -7.913 1.00 84.81 192 GLU A CA 1
ATOM 1548 C C . GLU A 1 192 ? 1.505 5.129 -6.712 1.00 84.81 192 GLU A C 1
ATOM 1550 O O . GLU A 1 192 ? 2.215 4.132 -6.800 1.00 84.81 192 GLU A O 1
ATOM 1555 N N . PHE A 1 193 ? 0.827 5.437 -5.610 1.00 82.00 193 PHE A N 1
ATOM 1556 C CA . PHE A 1 193 ? 0.827 4.713 -4.345 1.00 82.00 193 PHE A CA 1
ATOM 1557 C C . PHE A 1 193 ? -0.473 3.921 -4.253 1.00 82.00 193 PHE A C 1
ATOM 1559 O O . PHE A 1 193 ? -1.541 4.528 -4.335 1.00 82.00 193 PHE A O 1
ATOM 1566 N N . ARG A 1 194 ? -0.391 2.597 -4.080 1.00 87.12 194 ARG A N 1
ATOM 1567 C CA . ARG A 1 194 ? -1.535 1.690 -4.291 1.00 87.12 194 ARG A CA 1
ATOM 1568 C C . ARG A 1 194 ? -2.016 0.788 -3.130 1.00 87.12 194 ARG A C 1
ATOM 1570 O O . ARG A 1 194 ? -3.026 0.105 -3.308 1.00 87.12 194 ARG A O 1
ATOM 1577 N N . PRO A 1 195 ? -1.370 0.715 -1.950 1.00 86.19 195 PRO A N 1
ATOM 1578 C CA . PRO A 1 195 ? -1.685 -0.329 -0.969 1.00 86.19 195 PRO A CA 1
ATOM 1579 C C . PRO A 1 195 ? -2.870 -0.002 -0.051 1.00 86.19 195 PRO A C 1
ATOM 1581 O O . PRO A 1 195 ? -3.485 -0.926 0.472 1.00 86.19 195 PRO A O 1
ATOM 1584 N N . CYS A 1 196 ? -3.220 1.273 0.151 1.00 89.00 196 CYS A N 1
ATOM 1585 C CA . CYS A 1 196 ? -4.239 1.673 1.128 1.00 89.00 196 CYS A CA 1
ATOM 1586 C C . CYS A 1 196 ? -5.602 1.042 0.830 1.00 89.00 196 CYS A C 1
ATOM 1588 O O . CYS A 1 196 ? -6.070 1.069 -0.313 1.00 89.00 196 CYS A O 1
ATOM 1590 N N . GLU A 1 197 ? -6.251 0.509 1.861 1.00 93.19 197 GLU A N 1
ATOM 1591 C CA . GLU A 1 197 ? -7.662 0.133 1.776 1.00 93.19 197 GLU A CA 1
ATOM 1592 C C . GLU A 1 197 ? -8.526 1.397 1.835 1.00 93.19 197 GLU A C 1
ATOM 1594 O O . GLU A 1 197 ? -8.146 2.403 2.445 1.00 93.19 197 GLU A O 1
ATOM 1599 N N . VAL A 1 198 ? -9.708 1.350 1.226 1.00 94.44 198 VAL A N 1
ATOM 1600 C CA . VAL A 1 198 ? -10.695 2.422 1.388 1.00 94.44 198 VAL A CA 1
ATOM 1601 C C . VAL A 1 198 ? -11.303 2.391 2.788 1.00 94.44 198 VAL A C 1
ATOM 1603 O O . VAL A 1 198 ? -11.500 1.321 3.356 1.00 94.44 198 VAL A O 1
ATOM 1606 N N . GLN A 1 199 ? -11.577 3.565 3.349 1.00 95.19 199 GLN A N 1
ATOM 1607 C CA . GLN A 1 199 ? -12.208 3.720 4.658 1.00 95.19 199 GLN A CA 1
ATOM 1608 C C . GLN A 1 199 ? -13.671 4.151 4.506 1.00 95.19 199 GLN A C 1
ATOM 1610 O O . GLN A 1 199 ? -14.084 4.610 3.439 1.00 95.19 199 GLN A O 1
ATOM 1615 N N . ILE A 1 200 ? -14.446 4.017 5.585 1.00 95.00 200 ILE A N 1
ATOM 1616 C CA . ILE A 1 200 ? -15.899 4.25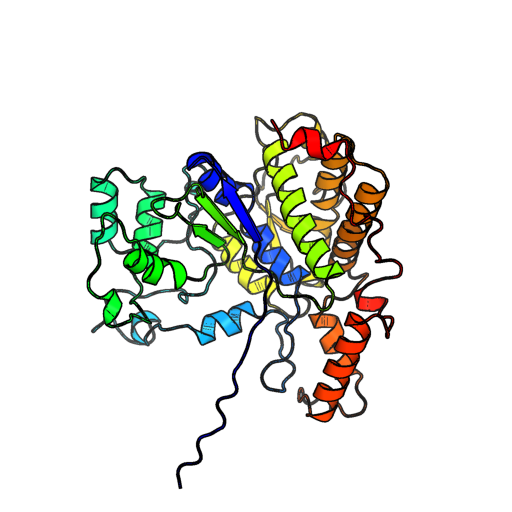0 5.584 1.00 95.00 200 ILE A CA 1
ATOM 1617 C C . ILE A 1 200 ? -16.242 5.721 5.316 1.00 95.00 200 ILE A C 1
ATOM 1619 O O . ILE A 1 200 ? -17.185 6.004 4.579 1.00 95.00 200 ILE A O 1
ATOM 1623 N N . THR A 1 201 ? -15.494 6.658 5.902 1.00 93.38 201 THR A N 1
ATOM 1624 C CA . THR A 1 201 ? -15.787 8.095 5.813 1.00 93.38 201 THR A CA 1
ATOM 1625 C C . THR A 1 201 ? -14.761 8.865 4.987 1.00 93.38 201 THR A C 1
ATOM 1627 O O . THR A 1 201 ? -13.566 8.556 4.973 1.00 93.38 201 THR A O 1
ATOM 1630 N N . ASP A 1 202 ? -15.212 9.957 4.368 1.00 92.19 202 ASP A N 1
ATOM 1631 C CA . ASP A 1 202 ? -14.336 10.891 3.652 1.00 92.19 202 ASP A CA 1
ATOM 1632 C C . ASP A 1 202 ? -13.275 11.508 4.570 1.00 92.19 202 ASP A C 1
ATOM 1634 O O . ASP A 1 202 ? -12.152 11.745 4.134 1.00 92.19 202 ASP A O 1
ATOM 1638 N N . PHE A 1 203 ? -13.588 11.703 5.857 1.00 92.56 203 PHE A N 1
ATOM 1639 C CA . PHE A 1 203 ? -12.631 12.188 6.854 1.00 92.56 203 PHE A CA 1
ATOM 1640 C C . PHE A 1 203 ? -11.443 11.230 7.020 1.00 92.56 203 PHE A C 1
ATOM 1642 O O . PHE A 1 203 ? -10.292 11.666 7.000 1.00 92.56 203 PHE A O 1
ATOM 1649 N N . GLU A 1 204 ? -11.701 9.927 7.169 1.00 93.62 204 GLU A N 1
ATOM 1650 C CA . GLU A 1 204 ? -10.642 8.916 7.285 1.00 93.62 204 GLU A CA 1
ATOM 1651 C C . GLU A 1 204 ? -9.804 8.843 6.003 1.00 93.62 204 GLU A C 1
ATOM 1653 O O . GLU A 1 204 ? -8.571 8.827 6.062 1.00 93.62 204 GLU A O 1
ATOM 1658 N N . ASN A 1 205 ? -10.469 8.846 4.844 1.00 92.62 205 ASN A N 1
ATOM 1659 C CA . ASN A 1 205 ? -9.814 8.817 3.537 1.00 92.62 205 ASN A CA 1
ATOM 1660 C C . ASN A 1 205 ? -8.916 10.055 3.340 1.00 92.62 205 ASN A C 1
ATOM 1662 O O . ASN A 1 205 ? -7.747 9.922 2.965 1.00 92.62 205 ASN A O 1
ATOM 1666 N N . ALA A 1 206 ? -9.416 11.250 3.670 1.00 91.50 206 ALA A N 1
ATOM 1667 C CA . ALA A 1 206 ? -8.653 12.495 3.633 1.00 91.50 206 ALA A CA 1
ATOM 1668 C C . ALA A 1 206 ? -7.468 12.470 4.607 1.00 91.50 206 ALA A C 1
ATOM 1670 O O . ALA A 1 206 ? -6.363 12.856 4.227 1.00 91.50 206 ALA A O 1
ATOM 1671 N N . ALA A 1 207 ? -7.652 11.954 5.827 1.00 92.31 207 ALA A N 1
ATOM 1672 C CA . ALA A 1 207 ? -6.578 11.836 6.810 1.00 92.31 207 ALA A CA 1
ATOM 1673 C C . ALA A 1 207 ? -5.409 10.986 6.292 1.00 92.31 207 ALA A C 1
ATOM 1675 O O . ALA A 1 207 ? -4.246 11.380 6.425 1.00 92.31 207 ALA A O 1
ATOM 1676 N N . ILE A 1 208 ? -5.709 9.849 5.655 1.00 90.31 208 ILE A N 1
ATOM 1677 C CA . ILE A 1 208 ? -4.702 8.963 5.056 1.00 90.31 208 ILE A CA 1
ATOM 1678 C C . ILE A 1 208 ? -3.960 9.681 3.927 1.00 90.31 208 ILE A C 1
ATOM 1680 O O . ILE A 1 208 ? -2.727 9.666 3.909 1.00 90.31 208 ILE A O 1
ATOM 1684 N N . VAL A 1 209 ? -4.682 10.336 3.011 1.00 88.00 209 VAL A N 1
ATOM 1685 C CA . VAL A 1 209 ? -4.087 11.076 1.884 1.00 88.00 209 VAL A CA 1
ATOM 1686 C C . VAL A 1 209 ? -3.205 12.222 2.383 1.00 88.00 209 VAL A C 1
ATOM 1688 O O . VAL A 1 209 ? -2.042 12.321 1.984 1.00 88.00 209 VAL A O 1
ATOM 1691 N N . CYS A 1 210 ? -3.703 13.047 3.307 1.00 90.19 210 CYS A N 1
ATOM 1692 C CA . CYS A 1 210 ? -2.938 14.133 3.917 1.00 90.19 210 CYS A CA 1
ATOM 1693 C C . CYS A 1 210 ? -1.676 13.614 4.613 1.00 90.19 210 CYS A C 1
ATOM 1695 O O . CYS A 1 210 ? -0.610 14.207 4.456 1.00 90.19 210 CYS A O 1
ATOM 1697 N N . PHE A 1 211 ? -1.754 12.486 5.321 1.00 90.75 211 PHE A N 1
ATOM 1698 C CA . PHE A 1 211 ? -0.578 11.861 5.924 1.00 90.75 211 PHE A CA 1
ATOM 1699 C C . PHE A 1 211 ? 0.454 11.436 4.877 1.00 90.75 211 PHE A C 1
ATOM 1701 O O . PHE A 1 211 ? 1.641 11.696 5.070 1.00 90.75 211 PHE A O 1
ATOM 1708 N N . VAL A 1 212 ? 0.031 10.847 3.749 1.00 84.50 212 VAL A N 1
ATOM 1709 C CA . VAL A 1 212 ? 0.946 10.506 2.644 1.00 84.50 212 VAL A CA 1
ATOM 1710 C C . VAL A 1 212 ? 1.659 11.753 2.136 1.00 84.50 212 VAL A C 1
ATOM 1712 O O . VAL A 1 212 ? 2.884 11.749 2.028 1.00 84.50 212 VAL A O 1
ATOM 1715 N N . VAL A 1 213 ? 0.909 12.817 1.852 1.00 85.06 213 VAL A N 1
ATOM 1716 C CA . VAL A 1 213 ? 1.446 14.068 1.302 1.00 85.06 213 VAL A CA 1
ATOM 1717 C C . VAL A 1 213 ? 2.396 14.751 2.289 1.00 85.06 213 VAL A C 1
ATOM 1719 O O . VAL A 1 213 ? 3.476 15.190 1.896 1.00 85.06 213 VAL A O 1
ATOM 1722 N N . LEU A 1 214 ? 2.038 14.821 3.571 1.00 89.06 214 LEU A N 1
ATOM 1723 C CA . LEU A 1 214 ? 2.880 15.438 4.598 1.00 89.06 214 LEU A CA 1
ATOM 1724 C C . LEU A 1 214 ? 4.156 14.636 4.835 1.00 89.06 214 LEU A C 1
ATOM 1726 O O . LEU A 1 214 ? 5.240 15.213 4.809 1.00 89.06 214 LEU A O 1
ATOM 1730 N N . LEU A 1 215 ? 4.050 13.314 4.994 1.00 87.81 215 LEU A N 1
ATOM 1731 C CA . LEU A 1 215 ? 5.217 12.445 5.148 1.00 87.81 215 LEU A CA 1
ATOM 1732 C C . LEU A 1 215 ? 6.162 12.581 3.951 1.00 87.81 215 LEU A C 1
ATOM 1734 O O . LEU A 1 215 ? 7.376 12.655 4.114 1.00 87.81 215 LEU A O 1
ATOM 1738 N N . THR A 1 216 ? 5.589 12.689 2.756 1.00 80.75 216 THR A N 1
ATOM 1739 C CA . THR A 1 216 ? 6.339 12.889 1.522 1.00 80.75 216 THR A CA 1
ATOM 1740 C C . THR A 1 216 ? 7.149 14.189 1.558 1.00 80.75 216 THR A C 1
ATOM 1742 O O . THR A 1 216 ? 8.346 14.204 1.271 1.00 80.75 216 THR A O 1
ATOM 1745 N N . ARG A 1 217 ? 6.519 15.293 1.969 1.00 85.56 217 ARG A N 1
ATOM 1746 C CA . ARG A 1 217 ? 7.205 16.583 2.121 1.00 85.56 217 ARG A CA 1
ATOM 1747 C C . ARG A 1 217 ? 8.312 16.518 3.170 1.00 85.56 217 ARG A C 1
ATOM 1749 O O . ARG A 1 217 ? 9.413 16.981 2.897 1.00 85.56 217 ARG A O 1
ATOM 1756 N N . VAL A 1 218 ? 8.051 15.886 4.316 1.00 88.06 218 VAL A N 1
ATOM 1757 C CA . VAL A 1 218 ? 9.043 15.691 5.386 1.00 88.06 218 VAL A CA 1
ATOM 1758 C C . VAL A 1 218 ? 10.264 14.945 4.867 1.00 88.06 218 VAL A C 1
ATOM 1760 O O . VAL A 1 218 ? 11.381 15.400 5.078 1.00 88.06 218 VAL A O 1
ATOM 1763 N N . ILE A 1 219 ? 10.066 13.831 4.161 1.00 84.31 219 ILE A N 1
ATOM 1764 C CA . ILE A 1 219 ? 11.158 13.031 3.598 1.00 84.31 219 ILE A CA 1
ATOM 1765 C C . ILE A 1 219 ? 12.066 13.882 2.710 1.00 84.31 219 ILE A C 1
ATOM 1767 O O . ILE A 1 219 ? 13.282 13.869 2.899 1.00 84.31 219 ILE A O 1
ATOM 1771 N N . LEU A 1 220 ? 11.489 14.631 1.764 1.00 82.38 220 LEU A N 1
ATOM 1772 C CA . LEU A 1 220 ? 12.265 15.448 0.826 1.00 82.38 220 LEU A CA 1
ATOM 1773 C C . LEU A 1 220 ? 12.940 16.623 1.525 1.00 82.38 220 LEU A C 1
ATOM 1775 O O . LEU A 1 220 ? 14.103 16.914 1.259 1.00 82.38 220 LEU A O 1
ATOM 1779 N N . SER A 1 221 ? 12.226 17.306 2.420 1.00 85.81 221 SER A N 1
ATOM 1780 C CA . SER A 1 221 ? 12.759 18.469 3.129 1.00 85.81 221 SER A CA 1
ATOM 1781 C C . SER A 1 221 ? 13.858 18.093 4.121 1.00 85.81 221 SER A C 1
ATOM 1783 O O . SER A 1 221 ? 14.833 18.825 4.251 1.00 85.81 221 SER A O 1
ATOM 1785 N N . TYR A 1 222 ? 13.731 16.953 4.799 1.00 87.94 222 TYR A N 1
ATOM 1786 C CA . TYR A 1 222 ? 14.711 16.473 5.777 1.00 87.94 222 TYR A CA 1
ATOM 1787 C C . TYR A 1 222 ? 15.752 15.514 5.183 1.00 87.94 222 TYR A C 1
ATOM 1789 O O . TYR A 1 222 ? 16.643 15.061 5.906 1.00 87.94 222 TYR A O 1
ATOM 1797 N N . GLN A 1 223 ? 15.675 15.227 3.878 1.00 85.19 223 GLN A N 1
ATOM 1798 C CA . GLN A 1 223 ? 16.572 14.305 3.171 1.00 85.19 223 GLN A CA 1
ATOM 1799 C C . GLN A 1 223 ? 16.686 12.959 3.900 1.00 85.19 223 GLN A C 1
ATOM 1801 O O . GLN A 1 223 ? 17.784 12.476 4.194 1.00 85.19 223 GLN A O 1
ATOM 1806 N N . LEU A 1 224 ? 15.531 12.403 4.274 1.00 86.50 224 LEU A N 1
ATOM 1807 C CA . LEU A 1 224 ? 15.450 11.160 5.034 1.00 86.50 224 LEU A CA 1
ATOM 1808 C C . LEU A 1 224 ? 15.575 9.955 4.104 1.00 86.50 224 LEU A C 1
ATOM 1810 O O . LEU A 1 224 ? 15.005 9.929 3.017 1.00 86.50 224 LEU A O 1
ATOM 1814 N N . ASN A 1 225 ? 16.269 8.927 4.573 1.00 84.81 225 ASN A N 1
ATOM 1815 C CA . ASN A 1 225 ? 16.397 7.646 3.906 1.00 84.81 225 ASN A CA 1
ATOM 1816 C C . ASN A 1 225 ? 15.639 6.588 4.706 1.00 84.81 225 ASN A C 1
ATOM 1818 O O . ASN A 1 225 ? 15.987 6.304 5.849 1.00 84.81 225 ASN A O 1
ATOM 1822 N N . PHE A 1 226 ? 14.636 5.972 4.089 1.00 85.88 226 PHE A N 1
ATOM 1823 C CA . PHE A 1 226 ? 13.886 4.875 4.694 1.00 85.88 226 PHE A CA 1
ATOM 1824 C C . PHE A 1 226 ? 14.097 3.528 3.986 1.00 85.88 226 PHE A C 1
ATOM 1826 O O . PHE A 1 226 ? 13.432 2.558 4.352 1.00 85.88 226 PHE A O 1
ATOM 1833 N N . ILE A 1 227 ? 14.975 3.456 2.980 1.00 86.19 227 ILE A N 1
ATOM 1834 C CA . ILE A 1 227 ? 15.163 2.281 2.122 1.00 86.19 227 ILE A CA 1
ATOM 1835 C C . ILE A 1 227 ? 15.594 1.071 2.962 1.00 86.19 227 ILE A C 1
ATOM 1837 O O . ILE A 1 227 ? 16.452 1.183 3.845 1.00 86.19 227 ILE A O 1
ATOM 1841 N N . ILE A 1 228 ? 14.984 -0.082 2.679 1.00 89.12 228 ILE A N 1
ATOM 1842 C CA . ILE A 1 228 ? 15.307 -1.388 3.261 1.00 89.12 228 ILE A CA 1
ATOM 1843 C C . ILE A 1 228 ? 15.460 -2.415 2.124 1.00 89.12 228 ILE A C 1
ATOM 1845 O O . ILE A 1 228 ? 14.882 -2.204 1.065 1.00 89.12 228 ILE A O 1
ATOM 1849 N N . PRO A 1 229 ? 16.183 -3.529 2.322 1.00 91.81 229 PRO A N 1
ATOM 1850 C CA . PRO A 1 229 ? 16.262 -4.608 1.334 1.00 91.81 229 PRO A CA 1
ATOM 1851 C C . PRO A 1 229 ? 14.887 -5.115 0.861 1.00 91.81 229 PRO A C 1
ATOM 1853 O O . PRO A 1 229 ? 13.986 -5.273 1.695 1.00 91.81 229 PRO A O 1
ATOM 1856 N N . ILE A 1 230 ? 14.734 -5.409 -0.436 1.00 91.56 230 ILE A N 1
ATOM 1857 C CA . ILE A 1 230 ? 13.487 -5.917 -1.046 1.00 91.56 230 ILE A CA 1
ATOM 1858 C C . ILE A 1 230 ? 12.978 -7.165 -0.312 1.00 91.56 230 ILE A C 1
ATOM 1860 O O . ILE A 1 230 ? 11.790 -7.248 0.003 1.00 91.56 230 ILE A O 1
ATOM 1864 N N . SER A 1 231 ? 13.862 -8.076 0.100 1.00 93.31 231 SER A N 1
ATOM 1865 C CA . SER A 1 231 ? 13.478 -9.271 0.869 1.00 93.31 231 SER A CA 1
ATOM 1866 C C . SER A 1 231 ? 12.745 -8.945 2.179 1.00 93.31 231 SER A C 1
ATOM 1868 O O . SER A 1 231 ? 11.821 -9.654 2.588 1.00 93.31 231 SER A O 1
ATOM 1870 N N . LYS A 1 232 ? 13.124 -7.846 2.846 1.00 92.81 232 LYS A N 1
ATOM 1871 C CA . LYS A 1 232 ? 12.469 -7.367 4.074 1.00 92.81 232 LYS A CA 1
ATOM 1872 C C . LYS A 1 232 ? 11.145 -6.703 3.778 1.00 92.81 232 LYS A C 1
ATOM 1874 O O . LYS A 1 232 ? 10.252 -6.769 4.620 1.00 92.81 232 LYS A O 1
ATOM 1879 N N . VAL A 1 233 ? 11.011 -6.081 2.611 1.00 90.69 233 VAL A N 1
ATOM 1880 C CA . VAL A 1 233 ? 9.718 -5.588 2.163 1.00 90.69 233 VAL A CA 1
ATOM 1881 C C . VAL A 1 233 ? 8.751 -6.739 1.918 1.00 90.69 233 VAL A C 1
ATOM 1883 O O . VAL A 1 233 ? 7.618 -6.678 2.391 1.00 90.69 233 VAL A O 1
ATOM 1886 N N . ASP A 1 234 ? 9.176 -7.780 1.213 1.00 91.31 234 ASP A N 1
ATOM 1887 C CA . ASP A 1 234 ? 8.302 -8.913 0.910 1.00 91.31 234 ASP A CA 1
ATOM 1888 C C . ASP A 1 234 ? 7.828 -9.613 2.194 1.00 91.31 234 ASP A C 1
ATOM 1890 O O . ASP A 1 234 ? 6.657 -9.979 2.315 1.00 91.31 234 ASP A O 1
ATOM 1894 N N . ASP A 1 235 ? 8.702 -9.745 3.201 1.00 93.25 235 ASP A N 1
ATOM 1895 C CA . ASP A 1 235 ? 8.310 -10.228 4.535 1.00 93.25 235 ASP A CA 1
ATOM 1896 C C . ASP A 1 235 ? 7.294 -9.286 5.203 1.00 93.25 235 ASP A C 1
ATOM 1898 O O . ASP A 1 235 ? 6.271 -9.713 5.737 1.00 93.25 235 ASP A O 1
ATOM 1902 N N . ASN A 1 236 ? 7.540 -7.983 5.118 1.00 93.94 236 ASN A N 1
ATOM 1903 C CA . ASN A 1 236 ? 6.644 -6.943 5.604 1.00 93.94 236 ASN A CA 1
ATOM 1904 C C . ASN A 1 236 ? 5.244 -7.033 4.956 1.00 93.94 236 ASN A C 1
ATOM 1906 O O . ASN A 1 236 ? 4.246 -7.003 5.678 1.00 93.94 236 ASN A O 1
ATOM 1910 N N . MET A 1 237 ? 5.146 -7.219 3.636 1.00 92.06 237 MET A N 1
ATOM 1911 C CA . MET A 1 237 ? 3.868 -7.370 2.919 1.00 92.06 237 MET A CA 1
ATOM 1912 C C . MET A 1 237 ? 3.056 -8.569 3.413 1.00 92.06 237 MET A C 1
ATOM 1914 O O . MET A 1 237 ? 1.843 -8.457 3.596 1.00 92.06 237 MET A O 1
ATOM 1918 N N . LYS A 1 238 ? 3.717 -9.694 3.707 1.00 92.19 238 LYS A N 1
ATOM 1919 C CA . LYS A 1 238 ? 3.062 -10.876 4.293 1.00 92.19 238 LYS A CA 1
ATOM 1920 C C . LYS A 1 238 ? 2.541 -10.599 5.701 1.00 92.19 238 LYS A C 1
ATOM 1922 O O . LYS A 1 238 ? 1.461 -11.055 6.067 1.00 92.19 238 LYS A O 1
ATOM 1927 N N . ARG A 1 239 ? 3.294 -9.847 6.508 1.00 94.94 239 ARG A N 1
ATOM 1928 C CA . ARG A 1 239 ? 2.890 -9.488 7.878 1.00 94.94 239 ARG A CA 1
ATOM 1929 C C . ARG A 1 239 ? 1.687 -8.555 7.903 1.00 94.94 239 ARG A C 1
ATOM 1931 O O . ARG A 1 239 ? 0.801 -8.763 8.721 1.00 94.94 239 ARG A O 1
ATOM 1938 N N . ALA A 1 240 ? 1.633 -7.568 7.010 1.00 94.38 240 ALA A N 1
ATOM 1939 C CA . ALA A 1 240 ? 0.597 -6.531 7.025 1.00 94.38 240 ALA A CA 1
ATOM 1940 C C . ALA A 1 240 ? -0.826 -7.033 6.775 1.00 94.38 240 ALA A C 1
ATOM 1942 O O . ALA A 1 240 ? -1.775 -6.329 7.101 1.00 94.38 240 ALA A O 1
ATOM 1943 N N . GLN A 1 241 ? -0.975 -8.222 6.198 1.00 92.88 241 GLN A N 1
ATOM 1944 C CA . GLN A 1 241 ? -2.285 -8.785 5.886 1.00 92.88 241 GLN A CA 1
ATOM 1945 C C . GLN A 1 241 ? -2.898 -9.577 7.030 1.00 92.88 241 GLN A C 1
ATOM 1947 O O . GLN A 1 241 ? -4.104 -9.809 7.029 1.00 92.88 241 GLN A O 1
ATOM 1952 N N . LYS A 1 242 ? -2.082 -10.012 7.991 1.00 95.94 242 LYS A N 1
ATOM 1953 C CA . LYS A 1 242 ? -2.551 -10.830 9.106 1.00 95.94 242 LYS A CA 1
ATOM 1954 C C . LYS A 1 242 ? -3.593 -10.081 9.928 1.00 95.94 242 LYS A C 1
ATOM 1956 O O . LYS A 1 242 ? -3.535 -8.856 10.053 1.00 95.94 242 LYS A O 1
ATOM 1961 N N . ARG A 1 243 ? -4.507 -10.837 10.535 1.00 96.75 243 ARG A N 1
ATOM 1962 C CA . ARG A 1 243 ? -5.469 -10.288 11.490 1.00 96.75 243 ARG A CA 1
ATOM 1963 C C . ARG A 1 243 ? -4.768 -9.489 12.594 1.00 96.75 243 ARG A C 1
ATOM 1965 O O . ARG A 1 243 ? -3.816 -9.973 13.209 1.00 96.75 243 ARG A O 1
ATOM 1972 N N . ASP A 1 244 ? -5.260 -8.280 12.837 1.00 96.50 244 ASP A N 1
ATOM 1973 C CA . ASP A 1 244 ? -4.761 -7.309 13.810 1.00 96.50 244 ASP A CA 1
ATOM 1974 C C . ASP A 1 244 ? -3.258 -7.008 13.659 1.00 96.50 244 ASP A C 1
ATOM 1976 O O . ASP A 1 244 ? -2.569 -6.700 14.638 1.00 96.50 244 ASP A O 1
ATOM 1980 N N . ALA A 1 245 ? -2.721 -7.069 12.432 1.00 96.56 245 ALA A N 1
ATOM 1981 C CA . ALA A 1 245 ? -1.305 -6.808 12.163 1.00 96.56 245 ALA A CA 1
ATOM 1982 C C . ALA A 1 245 ? -0.837 -5.445 12.700 1.00 96.56 245 ALA A C 1
ATOM 1984 O O . ALA A 1 245 ? 0.300 -5.318 13.152 1.00 96.56 245 ALA A O 1
ATOM 1985 N N . VAL A 1 246 ? -1.714 -4.435 12.704 1.00 95.94 246 VAL A N 1
ATOM 1986 C CA . VAL A 1 246 ? -1.405 -3.104 13.248 1.00 95.94 246 VAL A CA 1
ATOM 1987 C C . VAL A 1 246 ? -1.012 -3.142 14.732 1.00 95.94 246 VAL A C 1
ATOM 1989 O O . VAL A 1 246 ? -0.155 -2.363 15.152 1.00 95.94 246 VAL A O 1
ATOM 1992 N N . LEU A 1 247 ? -1.586 -4.065 15.511 1.00 96.12 247 LEU A N 1
ATOM 1993 C CA . LEU A 1 247 ? -1.335 -4.202 16.949 1.00 96.12 247 LEU A CA 1
ATOM 1994 C C . LEU A 1 247 ? -0.309 -5.296 17.255 1.00 96.12 247 LEU A C 1
ATOM 1996 O O . LEU A 1 247 ? 0.528 -5.129 18.145 1.00 96.12 247 LEU A O 1
ATOM 2000 N N . ASN A 1 248 ? -0.371 -6.406 16.519 1.00 96.44 248 ASN A N 1
ATOM 2001 C CA . ASN A 1 248 ? 0.307 -7.647 16.888 1.00 96.44 248 ASN A CA 1
ATOM 2002 C C . ASN A 1 248 ? 1.601 -7.906 16.110 1.00 96.44 248 ASN A C 1
ATOM 2004 O O . ASN A 1 248 ? 2.486 -8.605 16.610 1.00 96.44 248 ASN A O 1
ATOM 2008 N N . GLU A 1 249 ? 1.745 -7.358 14.903 1.00 95.94 249 GLU A N 1
ATOM 2009 C CA . GLU A 1 249 ? 2.929 -7.590 14.079 1.00 95.94 249 GLU A CA 1
ATOM 2010 C C . GLU A 1 249 ? 3.997 -6.512 14.286 1.00 95.94 249 GLU A C 1
ATOM 2012 O O . GLU A 1 249 ? 3.759 -5.383 14.728 1.00 95.94 249 GLU A O 1
ATOM 2017 N N . LYS A 1 250 ? 5.229 -6.889 13.947 1.00 94.50 250 LYS A N 1
ATOM 2018 C CA . LYS A 1 250 ? 6.360 -5.971 13.865 1.00 94.50 250 LYS A CA 1
ATOM 2019 C C . LYS A 1 250 ? 6.926 -5.997 12.459 1.00 94.50 250 LYS A C 1
ATOM 2021 O O . LYS A 1 250 ? 7.031 -7.056 11.848 1.00 94.50 250 LYS A O 1
ATOM 2026 N N . PHE A 1 251 ? 7.336 -4.835 11.983 1.00 93.69 251 PHE A N 1
ATOM 2027 C CA . PHE A 1 251 ? 7.763 -4.607 10.615 1.00 93.69 251 PHE A CA 1
ATOM 2028 C C . PHE A 1 251 ? 9.239 -4.246 10.578 1.00 93.69 251 PHE A C 1
ATOM 2030 O O . PHE A 1 251 ? 9.723 -3.481 11.418 1.00 93.69 251 PHE A O 1
ATOM 2037 N N . TRP A 1 252 ? 9.951 -4.790 9.594 1.00 92.81 252 TRP A N 1
ATOM 2038 C CA . TRP A 1 252 ? 11.305 -4.372 9.272 1.00 92.81 252 TRP A CA 1
ATOM 2039 C C . TRP A 1 252 ? 11.325 -2.889 8.943 1.00 92.81 252 TRP A C 1
ATOM 2041 O O . TRP A 1 252 ? 10.557 -2.420 8.102 1.00 92.81 252 TRP A O 1
ATOM 2051 N N . PHE A 1 253 ? 12.216 -2.167 9.606 1.00 89.88 253 PHE A N 1
ATOM 2052 C CA . PHE A 1 253 ? 12.308 -0.728 9.519 1.00 89.88 253 PHE A CA 1
ATOM 2053 C C . PHE A 1 253 ? 13.740 -0.242 9.688 1.00 89.88 253 PHE A C 1
ATOM 2055 O O . PHE A 1 253 ? 14.533 -0.839 10.419 1.00 89.88 253 PHE A O 1
ATOM 2062 N N . ARG A 1 254 ? 14.059 0.870 9.029 1.00 87.50 254 ARG A N 1
ATOM 2063 C CA . ARG A 1 254 ? 15.347 1.544 9.143 1.00 87.50 254 ARG A CA 1
ATOM 2064 C C . ARG A 1 254 ? 15.338 2.496 10.338 1.00 87.50 254 ARG A C 1
ATOM 2066 O O . ARG A 1 254 ? 14.539 3.421 10.371 1.00 87.50 254 ARG A O 1
ATOM 2073 N N . LYS A 1 255 ? 16.235 2.288 11.305 1.00 79.44 255 LYS A N 1
ATOM 2074 C CA . LYS A 1 255 ? 16.376 3.171 12.484 1.00 79.44 255 LYS A CA 1
ATOM 2075 C C . LYS A 1 255 ? 17.106 4.471 12.139 1.00 79.44 255 LYS A C 1
ATOM 2077 O O . LYS A 1 255 ? 16.664 5.553 12.513 1.00 79.44 255 LYS A O 1
ATOM 2082 N N . ASN A 1 256 ? 18.206 4.356 11.395 1.00 80.81 256 ASN A N 1
ATOM 2083 C CA . ASN A 1 256 ? 19.077 5.478 11.041 1.00 80.81 256 ASN A CA 1
ATOM 2084 C C . ASN A 1 256 ? 18.577 6.123 9.746 1.00 80.81 256 ASN A C 1
ATOM 2086 O O . ASN A 1 256 ? 19.052 5.802 8.650 1.00 80.81 256 ASN A O 1
ATOM 2090 N N . ILE A 1 257 ? 17.555 6.968 9.890 1.00 86.06 257 ILE A N 1
ATOM 2091 C CA . ILE A 1 257 ? 16.838 7.572 8.761 1.00 86.06 257 ILE A CA 1
ATOM 2092 C C . ILE A 1 257 ? 17.446 8.887 8.273 1.00 86.06 257 ILE A C 1
ATOM 2094 O O . ILE A 1 257 ? 17.103 9.345 7.191 1.00 86.06 257 ILE A O 1
ATOM 2098 N N . THR A 1 258 ? 18.339 9.511 9.038 1.00 85.19 258 THR A N 1
ATOM 2099 C CA . THR A 1 258 ? 19.050 10.717 8.600 1.00 85.19 258 THR A CA 1
ATOM 2100 C C . THR A 1 258 ? 20.220 10.365 7.689 1.00 85.19 258 THR A C 1
ATOM 2102 O O . THR A 1 258 ? 20.801 9.279 7.758 1.00 85.19 258 THR A O 1
ATOM 2105 N N . THR A 1 259 ? 20.562 11.298 6.810 1.00 79.62 259 THR A N 1
ATOM 2106 C CA . THR A 1 259 ? 21.685 11.206 5.875 1.00 79.62 259 THR A CA 1
ATOM 2107 C C . THR A 1 259 ? 22.742 12.258 6.212 1.00 79.62 259 THR A C 1
ATOM 2109 O O . THR A 1 259 ? 22.523 13.134 7.048 1.00 79.62 259 THR A O 1
ATOM 2112 N N . CYS A 1 260 ? 23.903 12.206 5.553 1.00 77.56 260 CYS A N 1
ATOM 2113 C CA . CYS A 1 260 ? 24.964 13.205 5.734 1.00 77.56 260 CYS A CA 1
ATOM 2114 C C . CYS A 1 260 ? 24.558 14.628 5.311 1.00 77.56 260 CYS A C 1
ATOM 2116 O O . CYS A 1 260 ? 25.226 15.586 5.691 1.00 77.56 260 CYS A O 1
ATOM 2118 N N . VAL A 1 261 ? 23.479 14.760 4.537 1.00 81.88 261 VAL A N 1
ATOM 2119 C CA . VAL A 1 261 ? 22.917 16.035 4.073 1.00 81.88 261 VAL A CA 1
ATOM 2120 C C . VAL A 1 261 ? 21.614 16.396 4.790 1.00 81.88 261 VAL A C 1
ATOM 2122 O O . VAL A 1 261 ? 21.003 17.412 4.463 1.00 81.88 261 VAL A O 1
ATOM 2125 N N . SER A 1 262 ? 21.171 15.586 5.761 1.00 83.88 262 SER A N 1
ATOM 2126 C CA . SER A 1 262 ? 20.001 15.917 6.572 1.00 83.88 262 SER A CA 1
ATOM 2127 C C . SER A 1 262 ? 20.255 17.192 7.383 1.00 83.88 262 SER A C 1
ATOM 2129 O O . SER A 1 262 ? 21.331 17.352 7.966 1.00 83.88 262 SER A O 1
ATOM 2131 N N . PRO A 1 263 ? 19.268 18.097 7.465 1.00 82.69 263 PRO A N 1
ATOM 2132 C CA . PRO A 1 263 ? 19.436 19.347 8.184 1.00 82.69 263 PRO A CA 1
ATOM 2133 C C . PRO A 1 263 ? 19.515 19.105 9.711 1.00 82.69 263 PRO A C 1
ATOM 2135 O O . PRO A 1 263 ? 19.079 18.048 10.201 1.00 82.69 263 PRO A O 1
ATOM 2138 N N . PRO A 1 264 ? 20.084 20.045 10.494 1.00 81.06 264 PRO A N 1
ATOM 2139 C CA . PRO A 1 264 ? 20.248 19.886 11.941 1.00 81.06 264 PRO A CA 1
ATOM 2140 C C . PRO A 1 264 ? 18.941 19.585 12.679 1.00 81.06 264 PRO A C 1
ATOM 2142 O O . PRO A 1 264 ? 18.943 18.798 13.624 1.00 81.06 264 PRO A O 1
ATOM 2145 N N . GLU A 1 265 ? 17.818 20.141 12.225 1.00 78.38 265 GLU A N 1
ATOM 2146 C CA . GLU A 1 265 ? 16.485 19.918 12.789 1.00 78.38 265 GLU A CA 1
ATOM 2147 C C . GLU A 1 265 ? 16.098 18.432 12.708 1.00 78.38 265 GLU A C 1
ATOM 2149 O O . GLU A 1 265 ? 15.664 17.847 13.702 1.00 78.38 265 GLU A O 1
ATOM 2154 N N . ALA A 1 266 ? 16.355 17.778 11.571 1.00 76.69 266 ALA A N 1
ATOM 2155 C CA . ALA A 1 266 ? 16.106 16.348 11.387 1.00 76.69 266 ALA A CA 1
ATOM 2156 C C . ALA A 1 266 ? 17.048 15.482 12.240 1.00 76.69 266 ALA A C 1
ATOM 2158 O O . ALA A 1 266 ? 16.625 14.494 12.846 1.00 76.69 266 ALA A O 1
ATOM 2159 N N . THR A 1 267 ? 18.319 15.883 12.329 1.00 75.31 267 THR A N 1
ATOM 2160 C CA . THR A 1 267 ? 19.349 15.174 13.107 1.00 75.31 267 THR A CA 1
ATOM 2161 C C . THR A 1 267 ? 19.100 15.282 14.610 1.00 75.31 267 THR A C 1
ATOM 2163 O O . THR A 1 267 ? 19.274 14.306 15.333 1.00 75.31 267 THR A O 1
ATOM 2166 N N . SER A 1 268 ? 18.600 16.423 15.090 1.00 68.88 268 SER A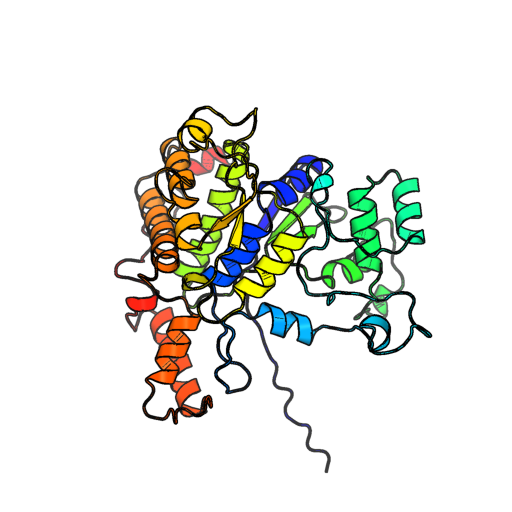 N 1
ATOM 2167 C CA . SER A 1 268 ? 18.221 16.607 16.496 1.00 68.88 268 SER A CA 1
ATOM 2168 C C . SER A 1 268 ? 17.106 15.652 16.944 1.00 68.88 268 SER A C 1
ATOM 2170 O O . SER A 1 268 ? 17.098 15.206 18.093 1.00 68.88 268 SER A O 1
ATOM 2172 N N . CYS A 1 269 ? 16.209 15.283 16.021 1.00 60.78 269 CYS A N 1
ATOM 2173 C CA . CYS A 1 269 ? 15.125 14.334 16.265 1.00 60.78 269 CYS A CA 1
ATOM 2174 C C . CYS A 1 269 ? 15.599 12.870 16.246 1.00 60.78 269 CYS A C 1
ATOM 2176 O O . CYS A 1 269 ? 14.954 12.006 16.841 1.00 60.78 269 CYS A O 1
ATOM 2178 N N . CYS A 1 270 ? 16.713 12.573 15.575 1.00 65.19 270 CYS A N 1
ATOM 2179 C CA . CYS A 1 270 ? 17.202 11.215 15.346 1.00 65.19 270 CYS A CA 1
ATOM 2180 C C . CYS A 1 270 ? 18.477 10.964 16.162 1.00 65.19 270 CYS A C 1
ATOM 2182 O O . CYS A 1 270 ? 19.589 11.138 15.677 1.00 65.19 270 CYS A O 1
ATOM 2184 N N . GLN A 1 271 ? 18.318 10.552 17.421 1.00 59.28 271 GLN A N 1
ATOM 2185 C CA . GLN A 1 271 ? 19.433 10.140 18.279 1.00 59.28 271 GLN A CA 1
ATOM 2186 C C . GLN A 1 271 ? 19.578 8.619 18.228 1.00 59.28 271 GLN A C 1
ATOM 2188 O O . GLN A 1 271 ? 18.862 7.915 18.938 1.00 59.28 271 GLN A O 1
ATOM 2193 N N . THR A 1 272 ? 20.480 8.090 17.402 1.00 56.03 272 THR A N 1
ATOM 2194 C CA . THR A 1 272 ? 20.747 6.646 17.368 1.00 56.03 272 THR A CA 1
ATOM 2195 C C . THR A 1 272 ? 22.246 6.358 17.415 1.00 56.03 272 THR A C 1
ATOM 2197 O O . THR A 1 272 ? 23.033 6.883 16.634 1.00 56.03 272 THR A O 1
ATOM 2200 N N . SER A 1 273 ? 22.646 5.521 18.375 1.00 51.94 273 SER A N 1
ATOM 2201 C CA . SER A 1 273 ? 24.028 5.075 18.610 1.00 51.94 273 SER A CA 1
ATOM 2202 C C . SER A 1 273 ? 24.276 3.630 18.152 1.00 51.94 273 SER A C 1
ATOM 2204 O O . SER A 1 273 ? 25.266 3.024 18.550 1.00 51.94 273 SER A O 1
ATOM 2206 N N . ASP A 1 274 ? 23.337 3.049 17.404 1.00 54.56 274 ASP A N 1
ATOM 2207 C CA . ASP A 1 274 ? 23.251 1.606 17.166 1.00 54.56 274 ASP A CA 1
ATOM 2208 C C . ASP A 1 274 ? 23.882 1.215 15.819 1.00 54.56 274 ASP A C 1
ATOM 2210 O O . ASP A 1 274 ? 23.713 1.920 14.817 1.00 54.56 274 ASP A O 1
ATOM 2214 N N . THR A 1 275 ? 24.610 0.094 15.792 1.00 55.72 275 THR A N 1
ATOM 2215 C CA . THR A 1 275 ? 25.326 -0.401 14.599 1.00 55.72 275 THR A CA 1
ATOM 2216 C C . THR A 1 275 ? 24.408 -1.094 13.592 1.00 55.72 275 THR A C 1
ATOM 2218 O O . THR A 1 275 ? 24.734 -1.140 12.405 1.00 55.72 275 THR A O 1
ATOM 2221 N N . ASP A 1 276 ? 23.252 -1.596 14.036 1.00 65.25 276 ASP A N 1
ATOM 2222 C CA . ASP A 1 276 ? 22.269 -2.251 13.170 1.00 65.25 276 ASP A CA 1
ATOM 2223 C C . ASP A 1 276 ? 21.345 -1.232 12.480 1.00 65.25 276 ASP A C 1
ATOM 2225 O O . ASP A 1 276 ? 20.517 -0.561 13.100 1.00 65.25 276 ASP A O 1
ATOM 2229 N N . ILE A 1 277 ? 21.462 -1.151 11.150 1.00 79.31 277 ILE A N 1
ATOM 2230 C CA . ILE A 1 277 ? 20.713 -0.211 10.295 1.00 79.31 277 ILE A CA 1
ATOM 2231 C C . ILE A 1 277 ? 19.208 -0.546 10.262 1.00 79.31 277 ILE A C 1
ATOM 2233 O O . ILE A 1 277 ? 18.371 0.359 10.166 1.00 79.31 277 ILE A O 1
ATOM 2237 N N . TYR A 1 278 ? 18.861 -1.834 10.367 1.00 86.81 278 TYR A N 1
ATOM 2238 C CA . TYR A 1 278 ? 17.493 -2.348 10.267 1.00 86.81 278 TYR A CA 1
ATOM 2239 C C . TYR A 1 278 ? 17.066 -3.077 11.534 1.00 86.81 278 TYR A C 1
ATOM 2241 O O . TYR A 1 278 ? 17.815 -3.865 12.099 1.00 86.81 278 TYR A O 1
ATOM 2249 N N . THR A 1 279 ? 15.821 -2.874 11.945 1.00 89.44 279 THR A N 1
ATOM 2250 C CA . THR A 1 279 ? 15.233 -3.523 13.118 1.00 89.44 279 THR A CA 1
ATOM 2251 C C . THR A 1 279 ? 13.769 -3.866 12.866 1.00 89.44 279 THR A C 1
ATOM 2253 O O . THR A 1 279 ? 13.225 -3.515 11.824 1.00 89.44 279 THR A O 1
ATOM 2256 N N . SER A 1 280 ? 13.116 -4.528 13.818 1.00 91.19 280 SER A N 1
ATOM 2257 C CA . SER A 1 280 ? 11.689 -4.839 13.749 1.00 91.19 280 SER A CA 1
ATOM 2258 C C . SER A 1 280 ? 10.912 -4.009 14.778 1.00 91.19 280 SER A C 1
ATOM 2260 O O . SER A 1 280 ? 11.111 -4.175 15.985 1.00 91.19 280 SER A O 1
ATOM 2262 N N . LEU A 1 281 ? 10.038 -3.108 14.319 1.00 92.12 281 LEU A N 1
ATOM 2263 C CA . LEU A 1 281 ? 9.238 -2.209 15.165 1.00 92.12 281 LEU A CA 1
ATOM 2264 C C . LEU A 1 281 ? 7.736 -2.455 14.976 1.00 92.12 281 LEU A C 1
ATOM 2266 O O . LEU A 1 281 ? 7.290 -2.785 13.883 1.00 92.12 281 LEU A O 1
ATOM 2270 N N . SER A 1 282 ? 6.942 -2.267 16.033 1.00 94.81 282 SER A N 1
ATOM 2271 C CA . SER A 1 282 ? 5.477 -2.250 15.910 1.00 94.81 282 SER A CA 1
ATOM 2272 C C . SER A 1 282 ? 5.005 -0.971 15.220 1.00 94.81 282 SER A C 1
ATOM 2274 O O . SER A 1 282 ? 5.702 0.050 15.252 1.00 94.81 282 SER A O 1
ATOM 2276 N N . VAL A 1 283 ? 3.794 -0.997 14.655 1.00 95.06 283 VAL A N 1
ATOM 2277 C CA . VAL A 1 283 ? 3.211 0.176 13.984 1.00 95.06 283 VAL A CA 1
ATOM 2278 C C . VAL A 1 283 ? 3.130 1.375 14.930 1.00 95.06 283 VAL A C 1
ATOM 2280 O O . VAL A 1 283 ? 3.505 2.478 14.540 1.00 95.06 283 VAL A O 1
ATOM 2283 N N . ASN A 1 284 ? 2.757 1.158 16.197 1.00 96.25 284 ASN A N 1
ATOM 2284 C CA . ASN A 1 284 ? 2.759 2.209 17.217 1.00 96.25 284 ASN A CA 1
ATOM 2285 C C . ASN A 1 284 ? 4.129 2.893 17.355 1.00 96.25 284 ASN A C 1
ATOM 2287 O O . ASN A 1 284 ? 4.219 4.116 17.301 1.00 96.25 284 ASN A O 1
ATOM 2291 N N . HIS A 1 285 ? 5.207 2.112 17.494 1.00 94.19 285 HIS A N 1
ATOM 2292 C CA . HIS A 1 285 ? 6.554 2.669 17.644 1.00 94.19 285 HIS A CA 1
ATOM 2293 C C . HIS A 1 285 ? 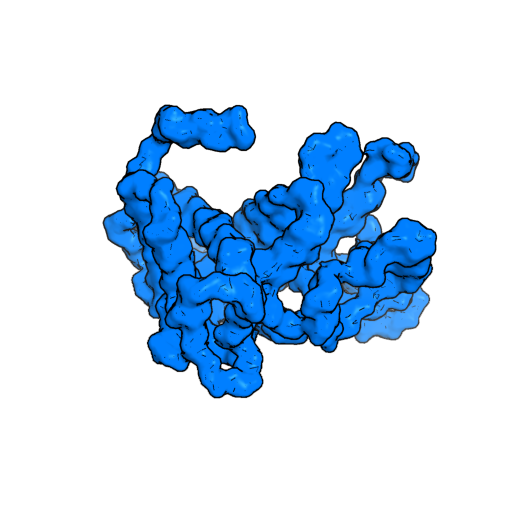6.991 3.451 16.410 1.00 94.19 285 HIS A C 1
ATOM 2295 O O . HIS A 1 285 ? 7.683 4.456 16.538 1.00 94.19 285 HIS A O 1
ATOM 2301 N N . ILE A 1 286 ? 6.584 3.021 15.219 1.00 93.25 286 ILE A N 1
ATOM 2302 C CA . ILE A 1 286 ? 6.914 3.742 13.993 1.00 93.25 286 ILE A CA 1
ATOM 2303 C C . ILE A 1 286 ? 6.123 5.049 13.914 1.00 93.25 286 ILE A C 1
ATOM 2305 O O . ILE A 1 286 ? 6.683 6.094 13.597 1.00 93.25 286 ILE A O 1
ATOM 2309 N N . ILE A 1 287 ? 4.815 5.008 14.150 1.00 94.75 287 ILE A N 1
ATOM 2310 C CA . ILE A 1 287 ? 3.940 6.165 13.948 1.00 94.75 287 ILE A CA 1
ATOM 2311 C C . ILE A 1 287 ? 4.152 7.205 15.049 1.00 94.75 287 ILE A C 1
ATOM 2313 O O . ILE A 1 287 ? 4.357 8.384 14.755 1.00 94.75 287 ILE A O 1
ATOM 2317 N N . ASN A 1 288 ? 4.143 6.762 16.305 1.00 95.94 288 ASN A N 1
ATOM 2318 C CA . ASN A 1 288 ? 4.176 7.622 17.487 1.00 95.94 288 ASN A CA 1
ATOM 2319 C C . ASN A 1 288 ? 5.574 7.789 18.088 1.00 95.94 288 ASN A C 1
ATOM 2321 O O . ASN A 1 288 ? 5.780 8.704 18.883 1.00 95.94 288 ASN A O 1
ATOM 2325 N N . GLY A 1 289 ? 6.530 6.946 17.697 1.00 92.88 289 GLY A N 1
ATOM 2326 C CA . GLY A 1 289 ? 7.883 6.968 18.235 1.00 92.88 289 GLY A CA 1
ATOM 2327 C C . GLY A 1 289 ? 8.028 6.207 19.548 1.00 92.88 289 GLY A C 1
ATOM 2328 O O . GLY A 1 289 ? 7.068 5.747 20.169 1.00 92.88 289 GLY A O 1
ATOM 2329 N N . LYS A 1 290 ? 9.278 6.088 19.985 1.00 90.12 290 LYS A N 1
ATOM 2330 C CA . LYS A 1 290 ? 9.675 5.616 21.309 1.00 90.12 290 LYS A CA 1
ATOM 2331 C C . LYS A 1 290 ? 10.961 6.325 21.712 1.00 90.12 290 LYS A C 1
ATOM 2333 O O . LYS A 1 290 ? 11.970 6.258 21.010 1.00 90.12 290 LYS A O 1
ATOM 2338 N N . LYS A 1 291 ? 10.915 7.022 22.850 1.00 84.81 291 LYS A N 1
ATOM 2339 C CA . LYS A 1 291 ? 12.030 7.836 23.351 1.00 84.81 291 LYS A CA 1
ATOM 2340 C C . LYS A 1 291 ? 13.313 7.002 23.449 1.00 84.81 291 LYS A C 1
ATOM 2342 O O . LYS A 1 291 ? 13.306 5.948 24.075 1.00 84.81 291 LYS A O 1
ATOM 2347 N N . GLY A 1 292 ? 14.396 7.508 22.860 1.00 80.94 292 GLY A N 1
ATOM 2348 C CA . GLY A 1 292 ? 15.703 6.844 22.835 1.00 80.94 292 GLY A CA 1
ATOM 2349 C C . GLY A 1 292 ? 15.852 5.735 21.787 1.00 80.94 292 GLY A C 1
ATOM 2350 O O . GLY A 1 292 ? 16.929 5.161 21.695 1.00 80.94 292 GLY A O 1
ATOM 2351 N N . GLU A 1 293 ? 14.811 5.433 20.999 1.00 84.56 293 GLU A N 1
ATOM 2352 C CA . GLU A 1 293 ? 14.866 4.406 19.947 1.00 84.56 293 GLU A CA 1
ATOM 2353 C C . GLU A 1 293 ? 14.526 4.957 18.559 1.00 84.56 293 GLU A C 1
ATOM 2355 O O . GLU A 1 293 ? 15.303 4.781 17.624 1.00 84.56 293 GLU A O 1
ATOM 2360 N N . PHE A 1 294 ? 13.373 5.613 18.407 1.00 88.25 294 PHE A N 1
ATOM 2361 C CA . PHE A 1 294 ? 12.943 6.201 17.136 1.00 88.25 294 PHE A CA 1
ATOM 2362 C C . PHE A 1 294 ? 12.010 7.396 17.390 1.00 88.25 294 PHE A C 1
ATOM 2364 O O . PHE A 1 294 ? 11.091 7.260 18.200 1.00 88.25 294 PHE A O 1
ATOM 2371 N N . PRO A 1 295 ? 12.191 8.556 16.727 1.00 89.38 295 PRO A N 1
ATOM 2372 C CA . PRO A 1 295 ? 11.351 9.736 16.952 1.00 89.38 295 PRO A CA 1
ATOM 2373 C C . PRO A 1 295 ? 9.867 9.521 16.660 1.00 89.38 295 PRO A C 1
ATOM 2375 O O . PRO A 1 295 ? 9.039 10.097 17.354 1.00 89.38 295 PRO A O 1
ATOM 2378 N N . GLY A 1 296 ? 9.529 8.695 15.669 1.00 91.94 296 GLY A N 1
ATOM 2379 C CA . GLY A 1 296 ? 8.163 8.526 15.180 1.00 91.94 296 GLY A CA 1
ATOM 2380 C C . GLY A 1 296 ? 7.864 9.384 13.950 1.00 91.94 296 GLY A C 1
ATOM 2381 O O . GLY A 1 296 ? 8.316 10.524 13.848 1.00 91.94 296 GLY A O 1
ATOM 2382 N N . LEU A 1 297 ? 7.067 8.862 13.016 1.00 92.69 297 LEU A N 1
ATOM 2383 C CA . LEU A 1 297 ? 6.708 9.577 11.786 1.00 92.69 297 LEU A CA 1
ATOM 2384 C C . LEU A 1 297 ? 5.845 10.815 12.056 1.00 92.69 297 LEU A C 1
ATOM 2386 O O . LEU A 1 297 ? 6.068 11.860 11.451 1.00 92.69 297 LEU A O 1
ATOM 2390 N N . ILE A 1 298 ? 4.881 10.729 12.976 1.00 94.75 298 ILE A N 1
ATOM 2391 C CA . ILE A 1 298 ? 4.016 11.872 13.302 1.00 94.75 298 ILE A CA 1
ATOM 2392 C C . ILE A 1 298 ? 4.775 12.971 14.056 1.00 94.75 298 ILE A C 1
ATOM 2394 O O . ILE A 1 298 ? 4.626 14.136 13.688 1.00 94.75 298 ILE A O 1
ATOM 2398 N N . PRO A 1 299 ? 5.643 12.658 15.034 1.00 94.62 299 PRO A N 1
ATOM 2399 C CA . PRO A 1 299 ? 6.558 13.646 15.602 1.00 94.62 299 PRO A CA 1
ATOM 2400 C C . PRO A 1 299 ? 7.427 14.369 14.560 1.00 94.62 299 PRO A C 1
ATOM 2402 O O . PRO A 1 299 ? 7.551 15.592 14.633 1.00 94.62 299 PRO A O 1
ATOM 2405 N N . LEU A 1 300 ? 7.953 13.665 13.548 1.00 92.12 300 LEU A N 1
ATOM 2406 C CA . LEU A 1 300 ? 8.700 14.294 12.447 1.00 92.12 300 LEU A CA 1
ATOM 2407 C C . LEU A 1 300 ? 7.821 15.233 11.605 1.00 92.12 300 LEU A C 1
ATOM 2409 O O . LEU A 1 300 ? 8.247 16.341 11.282 1.00 92.12 300 LEU A O 1
ATOM 2413 N N . ILE A 1 301 ? 6.583 14.830 11.296 1.00 93.19 301 ILE A N 1
ATOM 2414 C CA . ILE A 1 301 ? 5.610 15.687 10.597 1.00 93.19 301 ILE A CA 1
ATOM 2415 C C . ILE A 1 301 ? 5.297 16.942 11.416 1.00 93.19 301 ILE A C 1
ATOM 2417 O O . ILE A 1 301 ? 5.300 18.041 10.871 1.00 93.19 301 ILE A O 1
ATOM 2421 N N . ASN A 1 302 ? 5.080 16.811 12.724 1.00 93.62 302 ASN A N 1
ATOM 2422 C CA . ASN A 1 302 ? 4.806 17.956 13.593 1.00 93.62 302 ASN A CA 1
ATOM 2423 C C . ASN A 1 302 ? 5.995 18.922 13.678 1.00 93.62 302 ASN A C 1
ATOM 2425 O O . ASN A 1 302 ? 5.796 20.138 13.666 1.00 93.62 302 ASN A O 1
ATOM 2429 N N . SER A 1 303 ? 7.225 18.398 13.713 1.00 92.00 303 SER A N 1
ATOM 2430 C CA . SER A 1 303 ? 8.443 19.215 13.642 1.00 92.00 303 SER A CA 1
ATOM 2431 C C . SER A 1 303 ? 8.506 20.009 12.336 1.00 92.00 303 SER A C 1
ATOM 2433 O O . SER A 1 303 ? 8.772 21.209 12.351 1.00 92.00 303 SER A O 1
ATOM 2435 N N . TYR A 1 304 ? 8.197 19.366 11.209 1.00 90.75 304 TYR A N 1
ATOM 2436 C CA . TYR A 1 304 ? 8.167 20.020 9.902 1.00 90.75 304 TYR A CA 1
ATOM 2437 C C . TYR A 1 304 ? 7.096 21.112 9.823 1.00 90.75 304 TYR A C 1
ATOM 2439 O O . TYR A 1 304 ? 7.390 22.229 9.407 1.00 90.75 304 TYR A O 1
ATOM 2447 N N . LEU A 1 305 ? 5.883 20.823 10.299 1.00 91.25 305 LEU A N 1
ATOM 2448 C CA . LEU A 1 305 ? 4.776 21.780 10.333 1.00 91.25 305 LEU A CA 1
ATOM 2449 C C . LEU A 1 305 ? 5.057 22.988 11.233 1.00 91.25 305 LEU A C 1
ATOM 2451 O O . LEU A 1 305 ? 4.607 24.083 10.919 1.00 91.25 305 LEU A O 1
ATOM 2455 N N . SER A 1 306 ? 5.830 22.818 12.309 1.00 88.06 306 SER A N 1
ATOM 2456 C CA . SER A 1 306 ? 6.194 23.920 13.216 1.00 88.06 306 SER A CA 1
ATOM 2457 C C . SER A 1 306 ? 7.077 24.981 12.548 1.00 88.06 306 SER A C 1
ATOM 2459 O O . SER A 1 306 ? 7.130 26.114 13.017 1.00 88.06 306 SER A O 1
ATOM 2461 N N . GLY A 1 307 ? 7.775 24.622 11.465 1.00 81.69 307 GLY A N 1
ATOM 2462 C CA . GLY A 1 307 ? 8.560 25.551 10.651 1.00 81.69 307 GLY A CA 1
ATOM 2463 C C . GLY A 1 307 ? 7.789 26.166 9.479 1.00 81.69 307 GLY A C 1
ATOM 2464 O O . GLY A 1 307 ? 8.376 26.931 8.717 1.00 81.69 307 GLY A O 1
ATOM 2465 N N . MET A 1 308 ? 6.510 25.824 9.300 1.00 85.25 308 MET A N 1
ATOM 2466 C CA . MET A 1 308 ? 5.668 26.323 8.212 1.00 85.25 308 MET A CA 1
ATOM 2467 C C . MET A 1 308 ? 4.661 27.355 8.723 1.00 85.25 308 MET A C 1
ATOM 2469 O O . MET A 1 308 ? 4.098 27.204 9.804 1.00 85.25 308 MET A O 1
ATOM 2473 N N . ASP A 1 309 ? 4.384 28.373 7.910 1.00 82.81 309 ASP A N 1
ATOM 2474 C CA . ASP A 1 309 ? 3.303 29.325 8.172 1.00 82.81 309 ASP A CA 1
ATOM 2475 C C . ASP A 1 309 ? 1.969 28.719 7.704 1.00 82.81 309 ASP A C 1
ATOM 2477 O O . ASP A 1 309 ? 1.631 28.752 6.519 1.00 82.81 309 ASP A O 1
ATOM 2481 N N . VAL A 1 310 ? 1.264 28.056 8.623 1.00 82.38 310 VAL A N 1
ATOM 2482 C CA . VAL A 1 310 ? -0.032 27.399 8.384 1.00 82.38 310 VAL A CA 1
ATOM 2483 C C . VAL A 1 310 ? -1.082 28.067 9.263 1.00 82.38 310 VAL A C 1
ATOM 2485 O O . VAL A 1 310 ? -0.868 28.239 10.464 1.00 82.38 310 VAL A O 1
ATOM 2488 N N . ASP A 1 311 ? -2.234 28.416 8.688 1.00 86.50 311 ASP A N 1
ATOM 2489 C CA . ASP A 1 311 ? -3.327 29.014 9.451 1.00 86.50 311 ASP A CA 1
ATOM 2490 C C . ASP A 1 311 ? -3.872 28.054 10.527 1.00 86.50 311 ASP A C 1
ATOM 2492 O O . ASP A 1 311 ? -3.745 26.827 10.446 1.00 86.50 311 ASP A O 1
ATOM 2496 N N . ALA A 1 312 ? -4.490 28.621 11.563 1.00 84.19 312 ALA A N 1
ATOM 2497 C CA . ALA A 1 312 ? -4.889 27.867 12.745 1.00 84.19 312 ALA A CA 1
ATOM 2498 C C . ALA A 1 312 ? -5.944 26.782 12.458 1.00 84.19 312 ALA A C 1
ATOM 2500 O O . ALA A 1 312 ? -5.910 25.721 13.090 1.00 84.19 312 ALA A O 1
ATOM 2501 N N . ASP A 1 313 ? -6.859 27.018 11.514 1.00 85.38 313 ASP A N 1
ATOM 2502 C CA . ASP A 1 313 ? -7.947 26.090 11.195 1.00 85.38 313 ASP A CA 1
ATOM 2503 C C . ASP A 1 313 ? -7.436 24.910 10.363 1.00 85.38 313 ASP A C 1
ATOM 2505 O O . ASP A 1 313 ? -7.755 23.750 10.660 1.00 85.38 313 ASP A O 1
ATOM 2509 N N . THR A 1 314 ? -6.565 25.178 9.388 1.00 87.38 314 THR A N 1
ATOM 2510 C CA . THR A 1 314 ? -5.844 24.141 8.640 1.00 87.38 314 THR A CA 1
ATOM 2511 C C . THR A 1 314 ? -4.948 23.329 9.566 1.00 87.38 314 THR A C 1
ATOM 2513 O O . THR A 1 314 ? -4.989 22.097 9.533 1.00 87.38 314 THR A O 1
ATOM 2516 N N . HIS A 1 315 ? -4.198 23.982 10.458 1.00 88.06 315 HIS A N 1
ATOM 2517 C CA . HIS A 1 315 ? -3.374 23.284 11.441 1.00 88.06 315 HIS A CA 1
ATOM 2518 C C . HIS A 1 315 ? -4.233 22.399 12.358 1.00 88.06 315 HIS A C 1
ATOM 2520 O O . HIS A 1 315 ? -3.897 21.237 12.584 1.00 88.06 315 HIS A O 1
ATOM 2526 N N . CYS A 1 316 ? -5.378 22.890 12.844 1.00 88.44 316 CYS A N 1
ATOM 2527 C CA . CYS A 1 316 ? -6.290 22.103 13.677 1.00 88.44 316 CYS A CA 1
ATOM 2528 C C . CYS A 1 316 ? -6.827 20.867 12.937 1.00 88.44 316 CYS A C 1
ATOM 2530 O O . CYS A 1 316 ? -6.808 19.770 13.500 1.00 88.44 316 CYS A O 1
ATOM 2532 N N . THR A 1 317 ? -7.231 21.024 11.675 1.00 90.94 317 THR A N 1
ATOM 2533 C CA . THR A 1 317 ? -7.699 19.919 10.824 1.00 90.94 317 THR A CA 1
ATOM 2534 C C . THR A 1 317 ? -6.598 18.881 10.597 1.00 90.94 317 THR A C 1
ATOM 2536 O O . THR A 1 317 ? -6.821 17.688 10.804 1.00 90.94 317 THR A O 1
ATOM 2539 N N . ILE A 1 318 ? -5.380 19.315 10.252 1.00 92.19 318 ILE A N 1
ATOM 2540 C CA . ILE A 1 318 ? -4.229 18.414 10.090 1.00 92.19 318 ILE A CA 1
ATOM 2541 C C . ILE A 1 318 ? -3.962 17.647 11.389 1.00 92.19 318 ILE A C 1
ATOM 2543 O O . ILE A 1 318 ? -3.771 16.434 11.357 1.00 92.19 318 ILE A O 1
ATOM 2547 N N . GLN A 1 319 ? -4.001 18.313 12.545 1.00 92.69 319 GLN A N 1
ATOM 2548 C CA . GLN A 1 319 ? -3.799 17.642 13.830 1.00 92.69 319 GLN A CA 1
ATOM 2549 C C . GLN A 1 319 ? -4.894 16.610 14.136 1.00 92.69 319 GLN A C 1
ATOM 2551 O O . GLN A 1 319 ? -4.586 15.554 14.687 1.00 92.69 319 GLN A O 1
ATOM 2556 N N . GLN A 1 320 ? -6.150 16.852 13.747 1.00 93.12 320 GLN A N 1
ATOM 2557 C CA . GLN A 1 320 ? -7.217 15.849 13.865 1.00 93.12 320 GLN A CA 1
ATOM 2558 C C . GLN A 1 320 ? -6.937 14.620 12.986 1.00 93.12 320 GLN A C 1
ATOM 2560 O O . GLN A 1 320 ? -7.056 13.490 13.467 1.00 93.12 320 GLN A O 1
ATOM 2565 N N . TYR A 1 321 ? -6.500 14.824 11.740 1.00 94.75 321 TYR A N 1
ATOM 2566 C CA . TYR A 1 321 ? -6.102 13.738 10.838 1.00 94.75 321 TYR A CA 1
ATOM 2567 C C . TYR A 1 321 ? -4.932 12.922 11.390 1.00 94.75 321 TYR A C 1
ATOM 2569 O O . TYR A 1 321 ? -4.995 11.692 11.443 1.00 94.75 321 TYR A O 1
ATOM 2577 N N . LEU A 1 322 ? -3.876 13.592 11.857 1.00 95.00 322 LEU A N 1
ATOM 2578 C CA . LEU A 1 322 ? -2.730 12.916 12.460 1.00 95.00 322 LEU A CA 1
ATOM 2579 C C . LEU A 1 322 ? -3.160 12.154 13.719 1.00 95.00 322 LEU A C 1
ATOM 2581 O O . LEU A 1 322 ? -2.768 11.001 13.890 1.00 95.00 322 LEU A O 1
ATOM 2585 N N . LYS A 1 323 ? -4.028 12.730 14.561 1.00 95.12 323 LYS A N 1
ATOM 2586 C CA . LYS A 1 323 ? -4.505 12.076 15.787 1.00 95.12 323 LYS A CA 1
ATOM 2587 C C . LYS A 1 323 ? -5.283 10.790 15.511 1.00 95.12 323 LYS A C 1
ATOM 2589 O O . LYS A 1 323 ? -5.111 9.836 16.270 1.00 95.12 323 LYS A O 1
ATOM 2594 N N . LEU A 1 324 ? -6.092 10.740 14.450 1.00 95.06 324 LEU A N 1
ATOM 2595 C CA . LEU A 1 324 ? -6.762 9.509 14.011 1.00 95.06 324 LEU A CA 1
ATOM 2596 C C . LEU A 1 324 ? -5.731 8.392 13.781 1.00 95.06 324 LEU A C 1
ATOM 2598 O O . LEU A 1 324 ? -5.844 7.309 14.354 1.00 95.06 324 LEU A O 1
ATOM 2602 N N . ILE A 1 325 ? -4.683 8.689 13.011 1.00 95.44 325 ILE A N 1
ATOM 2603 C CA . ILE A 1 325 ? -3.613 7.738 12.682 1.00 95.44 325 ILE A CA 1
ATOM 2604 C C . ILE A 1 325 ? -2.827 7.323 13.930 1.00 95.44 325 ILE A C 1
ATOM 2606 O O . ILE A 1 325 ? -2.593 6.131 14.132 1.00 95.44 325 ILE A O 1
ATOM 2610 N N . GLN A 1 326 ? -2.464 8.275 14.798 1.00 96.12 326 GLN A N 1
ATOM 2611 C CA . GLN A 1 326 ? -1.770 7.985 16.059 1.00 96.12 326 GLN A CA 1
ATOM 2612 C C . GLN A 1 326 ? -2.551 6.998 16.922 1.00 96.12 326 GLN A C 1
ATOM 2614 O O . GLN A 1 326 ? -1.972 6.056 17.460 1.00 96.12 326 GLN A O 1
ATOM 2619 N N . ARG A 1 327 ? -3.858 7.236 17.067 1.00 97.12 327 ARG A N 1
ATOM 2620 C CA . ARG A 1 327 ? -4.734 6.447 17.933 1.00 97.12 327 ARG A CA 1
ATOM 2621 C C . ARG A 1 327 ? -4.993 5.054 17.373 1.00 97.12 327 ARG A C 1
ATOM 2623 O O . ARG A 1 327 ? -4.976 4.105 18.146 1.00 97.12 327 ARG A O 1
ATOM 2630 N N . ARG A 1 328 ? -5.137 4.908 16.052 1.00 96.31 328 ARG A N 1
ATOM 2631 C CA . ARG A 1 328 ? -5.190 3.584 15.405 1.00 96.31 328 ARG A CA 1
ATOM 2632 C C . ARG A 1 328 ? -3.905 2.799 15.607 1.00 96.31 328 ARG A C 1
ATOM 2634 O O . ARG A 1 328 ? -3.945 1.651 16.027 1.00 96.31 328 ARG A O 1
ATOM 2641 N N . ALA A 1 329 ? -2.760 3.439 15.374 1.00 96.19 329 ALA A N 1
ATOM 2642 C CA . ALA A 1 329 ? -1.463 2.805 15.575 1.00 96.19 329 ALA A CA 1
ATOM 2643 C C . ALA A 1 329 ? -1.238 2.373 17.035 1.00 96.19 329 ALA A C 1
ATOM 2645 O O . ALA A 1 329 ? -0.562 1.376 17.269 1.00 96.19 329 ALA A O 1
ATOM 2646 N N . ALA A 1 330 ? -1.796 3.107 18.003 1.00 96.81 330 ALA A N 1
ATOM 2647 C CA . ALA A 1 330 ? -1.719 2.789 19.429 1.00 96.81 330 ALA A CA 1
ATOM 2648 C C . ALA A 1 330 ? -2.742 1.737 19.901 1.00 96.81 330 ALA A C 1
ATOM 2650 O O . ALA A 1 330 ? -2.573 1.201 20.994 1.00 96.81 330 ALA A O 1
ATOM 2651 N N . GLY A 1 331 ? -3.776 1.442 19.106 1.00 96.31 331 GLY A N 1
ATOM 2652 C CA . GLY A 1 331 ? -4.904 0.590 19.503 1.00 96.31 331 GLY A CA 1
ATOM 2653 C C . GLY A 1 331 ? -6.004 1.304 20.298 1.00 96.31 331 GLY A C 1
ATOM 2654 O O . GLY A 1 331 ? -6.920 0.652 20.783 1.00 96.31 331 GLY A O 1
ATOM 2655 N N . ASP A 1 332 ? -5.955 2.637 20.406 1.00 96.94 332 ASP A N 1
ATOM 2656 C CA . ASP A 1 332 ? -7.002 3.453 21.046 1.00 96.94 332 ASP A CA 1
ATOM 2657 C C . ASP A 1 332 ? -8.256 3.623 20.166 1.00 96.94 332 ASP A C 1
ATOM 2659 O O . ASP A 1 332 ? -9.277 4.142 20.628 1.00 96.94 332 ASP A O 1
ATOM 2663 N N . LEU A 1 333 ? -8.132 3.324 18.871 1.00 96.88 333 LEU A N 1
ATOM 2664 C CA . LEU A 1 333 ? -9.202 3.307 17.876 1.00 96.88 333 LEU A CA 1
ATOM 2665 C C . LEU A 1 333 ? -9.046 2.062 17.012 1.00 96.88 333 LEU A C 1
ATOM 2667 O O . LEU A 1 333 ? -7.923 1.645 16.718 1.00 96.88 333 LEU A O 1
ATOM 2671 N N . HIS A 1 334 ? -10.168 1.510 16.567 1.00 97.38 334 HIS A N 1
ATOM 2672 C CA . HIS A 1 334 ? -10.172 0.336 15.708 1.00 97.38 334 HIS A CA 1
ATOM 2673 C C . HIS A 1 334 ? -9.713 0.702 14.292 1.00 97.38 334 HIS A C 1
ATOM 2675 O O . HIS A 1 334 ? -9.913 1.822 13.805 1.00 97.38 334 HIS A O 1
ATOM 2681 N N . THR A 1 335 ? -9.121 -0.275 13.607 1.00 97.88 335 THR A N 1
ATOM 2682 C CA . THR A 1 335 ? -9.142 -0.275 12.141 1.00 97.88 335 THR A CA 1
ATOM 2683 C C . THR A 1 335 ? -10.562 -0.574 11.667 1.00 97.88 335 THR A C 1
ATOM 2685 O O . THR A 1 335 ? -11.378 -1.115 12.421 1.00 97.88 335 THR A O 1
ATOM 2688 N N . THR A 1 336 ? -10.871 -0.262 10.408 1.00 98.06 336 THR A N 1
ATOM 2689 C CA . THR A 1 336 ? -12.158 -0.652 9.822 1.00 98.06 336 THR A CA 1
ATOM 2690 C C . THR A 1 336 ? -12.342 -2.171 9.871 1.00 98.06 336 THR A C 1
ATOM 2692 O O . THR A 1 336 ? -13.431 -2.634 10.196 1.00 98.06 336 THR A O 1
ATOM 2695 N N . ALA A 1 337 ? -11.284 -2.958 9.648 1.00 98.31 337 ALA A N 1
ATOM 2696 C CA . ALA A 1 337 ? -11.344 -4.412 9.738 1.00 98.31 337 ALA A CA 1
ATOM 2697 C C . ALA A 1 337 ? -11.665 -4.907 11.155 1.00 98.31 337 ALA A C 1
ATOM 2699 O O . ALA A 1 337 ? -12.603 -5.688 11.323 1.00 98.31 337 ALA A O 1
ATOM 2700 N N . SER A 1 338 ? -10.949 -4.432 12.179 1.00 97.94 338 SER A N 1
ATOM 2701 C CA . SER A 1 338 ? -11.224 -4.825 13.568 1.00 97.94 338 SER A CA 1
ATOM 2702 C C . SER A 1 338 ? -12.649 -4.416 13.979 1.00 97.94 338 SER A C 1
ATOM 2704 O O . SER A 1 338 ? -13.372 -5.214 14.564 1.00 97.94 338 SER A O 1
ATOM 2706 N N . TRP A 1 339 ? -13.118 -3.230 13.570 1.00 98.31 339 TRP A N 1
ATOM 2707 C CA . TRP A 1 339 ? -14.497 -2.791 13.819 1.00 98.31 339 TRP A CA 1
ATOM 2708 C C . TRP A 1 339 ? -15.552 -3.678 13.135 1.00 98.31 339 TRP A C 1
ATOM 2710 O O . TRP A 1 339 ? -16.528 -4.069 13.774 1.00 98.31 339 TRP A O 1
ATOM 2720 N N . ILE A 1 340 ? -15.351 -4.045 11.863 1.00 98.62 340 ILE A N 1
ATOM 2721 C CA . ILE A 1 340 ? -16.246 -4.970 11.146 1.00 98.62 340 ILE A CA 1
ATOM 2722 C C . ILE A 1 340 ? -16.279 -6.336 11.848 1.00 98.62 340 ILE A C 1
ATOM 2724 O O . ILE A 1 340 ? -17.349 -6.931 11.985 1.00 98.62 340 ILE A O 1
ATOM 2728 N N . ARG A 1 341 ? -15.127 -6.846 12.304 1.00 97.94 341 ARG A N 1
ATOM 2729 C CA . ARG A 1 341 ? -15.062 -8.114 13.047 1.00 97.94 341 ARG A CA 1
ATOM 2730 C C . ARG A 1 341 ? -15.860 -8.047 14.331 1.00 97.94 341 ARG A C 1
ATOM 2732 O O . ARG A 1 341 ? -16.673 -8.938 14.555 1.00 97.94 341 ARG A O 1
ATOM 2739 N N . ASP A 1 342 ? -15.656 -7.008 15.129 1.00 97.81 342 ASP A N 1
ATOM 2740 C CA . ASP A 1 342 ? -16.370 -6.834 16.391 1.00 97.81 342 ASP A CA 1
ATOM 2741 C C . ASP A 1 342 ? -17.877 -6.738 16.159 1.00 97.81 342 ASP A C 1
ATOM 2743 O O . ASP A 1 342 ? -18.655 -7.375 16.873 1.00 97.81 342 ASP A O 1
ATOM 2747 N N . PHE A 1 343 ? -18.300 -6.020 15.113 1.00 98.50 343 PHE A N 1
ATOM 2748 C CA . PHE A 1 343 ? -19.704 -5.946 14.717 1.00 98.50 343 PHE A CA 1
ATOM 2749 C C . PHE A 1 343 ? -20.282 -7.337 14.431 1.00 98.50 343 PHE A C 1
ATOM 2751 O O . PHE A 1 343 ? -21.316 -7.699 14.987 1.00 98.50 343 PHE A O 1
ATOM 2758 N N . VAL A 1 344 ? -19.605 -8.145 13.606 1.00 98.50 344 VAL A N 1
ATOM 2759 C CA . VAL A 1 344 ? -20.057 -9.508 13.277 1.00 98.50 344 VAL A CA 1
ATOM 2760 C C . VAL A 1 344 ? -20.044 -10.408 14.513 1.00 98.50 344 VAL A C 1
ATOM 2762 O O . VAL A 1 344 ? -21.026 -11.092 14.779 1.00 98.50 344 VAL A O 1
ATOM 2765 N N . GLN A 1 345 ? -18.959 -10.400 15.290 1.00 97.38 345 GLN A N 1
ATOM 2766 C CA . GLN A 1 345 ? -18.780 -11.281 16.449 1.00 97.38 345 GLN A CA 1
ATOM 2767 C C . GLN A 1 345 ? -19.801 -11.031 17.558 1.00 97.38 345 GLN A C 1
ATOM 2769 O O . GLN A 1 345 ? -20.156 -11.964 18.282 1.00 97.38 345 GLN A O 1
ATOM 2774 N N . THR A 1 346 ? -20.256 -9.786 17.696 1.00 97.94 346 THR A N 1
ATOM 2775 C CA . THR A 1 346 ? -21.245 -9.375 18.700 1.00 97.94 346 THR A CA 1
ATOM 2776 C C . THR A 1 346 ? -22.680 -9.391 18.170 1.00 97.94 346 THR A C 1
ATOM 2778 O O . THR A 1 346 ? -23.616 -9.153 18.937 1.00 97.94 346 THR A O 1
ATOM 2781 N N . HIS A 1 347 ? -22.880 -9.702 16.885 1.00 98.62 347 HIS A N 1
ATOM 2782 C CA . HIS A 1 347 ? -24.202 -9.732 16.277 1.00 98.62 347 HIS A CA 1
ATOM 2783 C C . HIS A 1 347 ? -25.065 -10.872 16.858 1.00 98.62 347 HIS A C 1
ATOM 2785 O O . HIS A 1 347 ? -24.598 -12.011 16.915 1.00 98.62 347 HIS A O 1
ATOM 2791 N N . PRO A 1 348 ? -26.343 -10.637 17.223 1.00 98.38 348 PRO A N 1
ATOM 2792 C CA . PRO A 1 348 ? -27.199 -11.666 17.829 1.00 98.38 348 PRO A CA 1
ATOM 2793 C C . PRO A 1 348 ? -27.410 -12.929 16.978 1.00 98.38 348 PRO A C 1
ATOM 2795 O O . PRO A 1 348 ? -27.599 -14.012 17.522 1.00 98.38 348 PRO A O 1
ATOM 2798 N N . ASP A 1 349 ? -27.391 -12.789 15.649 1.00 98.12 349 ASP A N 1
ATOM 2799 C CA . ASP A 1 349 ? -27.530 -13.908 14.697 1.00 98.12 349 ASP A CA 1
ATOM 2800 C C . ASP A 1 349 ? -26.208 -14.658 14.427 1.00 98.12 349 ASP A C 1
ATOM 2802 O O . ASP A 1 349 ? -26.204 -15.683 13.745 1.00 98.12 349 ASP A O 1
ATOM 2806 N N . TYR A 1 350 ? -25.071 -14.175 14.940 1.00 98.50 350 TYR A N 1
ATOM 2807 C CA . TYR A 1 350 ? -23.782 -14.810 14.682 1.00 98.50 350 TYR A CA 1
ATOM 2808 C C . TYR A 1 350 ? -23.599 -16.079 15.520 1.00 98.50 350 TYR A C 1
ATOM 2810 O O . TYR A 1 350 ? -23.640 -16.064 16.750 1.00 98.50 350 TYR A O 1
ATOM 2818 N N . LYS A 1 351 ? -23.353 -17.203 14.840 1.00 98.25 351 LYS A N 1
ATOM 2819 C CA . LYS A 1 351 ? -23.337 -18.548 15.440 1.00 98.25 351 LYS A CA 1
ATOM 2820 C C . LYS A 1 351 ? -21.943 -19.034 15.833 1.00 98.25 351 LYS A C 1
ATOM 2822 O O . LYS A 1 351 ? -21.783 -20.211 16.142 1.00 98.25 351 LYS A O 1
ATOM 2827 N N . GLN A 1 352 ? -20.945 -18.145 15.839 1.00 97.25 352 GLN A N 1
ATOM 2828 C CA . GLN A 1 352 ? -19.540 -18.487 16.112 1.00 97.25 352 GLN A CA 1
ATOM 2829 C C . GLN A 1 352 ? -18.977 -19.544 15.140 1.00 97.25 352 GLN A C 1
ATOM 2831 O O . GLN A 1 352 ? -18.088 -20.318 15.484 1.00 97.25 352 GLN A O 1
ATOM 2836 N N . ASP A 1 353 ? -19.499 -19.572 13.914 1.00 97.56 353 ASP A N 1
ATOM 2837 C CA . ASP A 1 353 ? -19.163 -20.519 12.846 1.00 97.56 353 ASP A CA 1
ATOM 2838 C C . ASP A 1 353 ? -18.419 -19.850 11.675 1.00 97.56 353 ASP A C 1
ATOM 2840 O O . ASP A 1 353 ? -18.242 -20.453 10.616 1.00 97.56 353 ASP A O 1
ATOM 2844 N N . SER A 1 354 ? -17.977 -18.602 11.864 1.00 98.12 354 SER A N 1
ATOM 2845 C CA . SER A 1 354 ? -17.370 -17.742 10.842 1.00 98.12 354 SER A CA 1
ATOM 2846 C C . SER A 1 354 ? -18.285 -17.411 9.664 1.00 98.12 354 SER A C 1
ATOM 2848 O O . SER A 1 354 ? -17.802 -16.813 8.705 1.00 98.12 354 SER A O 1
ATOM 2850 N N . VAL A 1 355 ? -19.578 -17.742 9.715 1.00 98.38 355 VAL A N 1
ATOM 2851 C CA . VAL A 1 355 ? -20.535 -17.434 8.648 1.00 98.38 355 VAL A CA 1
ATOM 2852 C C . VAL A 1 355 ? -21.170 -16.067 8.893 1.00 98.38 355 VAL A C 1
ATOM 2854 O O . VAL A 1 355 ? -21.693 -15.776 9.967 1.00 98.38 355 VAL A O 1
ATOM 2857 N N . VAL A 1 356 ? -21.154 -15.229 7.862 1.00 98.38 356 VAL A N 1
ATOM 2858 C CA . VAL A 1 356 ? -21.850 -13.942 7.808 1.00 98.38 356 VAL A CA 1
ATOM 2859 C C . VAL A 1 356 ? -23.143 -14.156 7.026 1.00 98.38 356 VAL A C 1
ATOM 2861 O O . VAL A 1 356 ? -23.118 -14.291 5.803 1.00 98.38 356 VAL A O 1
ATOM 2864 N N . SER A 1 357 ? -24.268 -14.241 7.736 1.00 98.12 357 SER A N 1
ATOM 2865 C CA . SER A 1 357 ? -25.595 -14.385 7.131 1.00 98.12 357 SER A CA 1
ATOM 2866 C C . SER A 1 357 ? -26.018 -13.111 6.390 1.00 98.12 357 SER A C 1
ATOM 2868 O O . SER A 1 357 ? -25.487 -12.026 6.639 1.00 98.12 357 SER A O 1
ATOM 2870 N N . ASP A 1 358 ? -27.019 -13.223 5.511 1.00 98.19 358 ASP A N 1
ATOM 2871 C CA . ASP A 1 358 ? -27.589 -12.066 4.806 1.00 98.19 358 ASP A CA 1
ATOM 2872 C C . ASP A 1 358 ? -28.098 -10.991 5.777 1.00 98.19 358 ASP A C 1
ATOM 2874 O O . ASP A 1 358 ? -27.962 -9.802 5.497 1.00 98.19 358 ASP A O 1
ATOM 2878 N N . LEU A 1 359 ? -28.634 -11.403 6.934 1.00 98.50 359 LEU A N 1
ATOM 2879 C CA . LEU A 1 359 ? -29.089 -10.489 7.980 1.00 98.50 359 LEU A CA 1
ATOM 2880 C C . LEU A 1 359 ? -27.913 -9.726 8.604 1.00 98.50 359 LEU A C 1
ATOM 2882 O O . LEU A 1 359 ? -27.943 -8.500 8.631 1.00 98.50 359 LEU A O 1
ATOM 2886 N N . ILE A 1 360 ? -26.849 -10.430 9.016 1.00 98.75 360 ILE A N 1
ATOM 2887 C CA . ILE A 1 360 ? -25.635 -9.794 9.560 1.00 98.75 360 ILE A CA 1
ATOM 2888 C C . ILE A 1 360 ? -25.053 -8.805 8.542 1.00 98.75 360 ILE A C 1
ATOM 2890 O O . ILE A 1 360 ? -24.678 -7.688 8.897 1.00 98.75 360 ILE A O 1
ATOM 2894 N N . ASN A 1 361 ? -24.984 -9.203 7.268 1.00 98.62 361 ASN A N 1
ATOM 2895 C CA . ASN A 1 361 ? -24.464 -8.354 6.202 1.00 98.62 361 ASN A CA 1
ATOM 2896 C C . ASN A 1 361 ? -25.343 -7.113 5.967 1.00 98.62 361 ASN A C 1
ATOM 2898 O O . ASN A 1 361 ? -24.821 -6.008 5.826 1.00 98.62 361 ASN A O 1
ATOM 2902 N N . TYR A 1 362 ? -26.669 -7.271 5.951 1.00 98.69 362 TYR A N 1
ATOM 2903 C CA . TYR A 1 362 ? -27.607 -6.155 5.815 1.00 98.69 362 TYR A CA 1
ATOM 2904 C C . TYR A 1 362 ? -27.469 -5.148 6.966 1.00 98.69 362 TYR A C 1
ATOM 2906 O O . TYR A 1 362 ? -27.375 -3.940 6.723 1.00 98.69 362 TYR A O 1
ATOM 2914 N N . ASP A 1 363 ? -27.404 -5.635 8.205 1.00 98.69 363 ASP A N 1
ATOM 2915 C CA . ASP A 1 363 ? -27.274 -4.791 9.393 1.00 98.69 363 ASP A CA 1
ATOM 2916 C C . ASP A 1 363 ? -25.910 -4.085 9.429 1.00 98.69 363 ASP A C 1
ATOM 2918 O O . ASP A 1 363 ? -25.840 -2.893 9.745 1.00 98.69 363 ASP A O 1
ATOM 2922 N N . LEU A 1 364 ? -24.835 -4.768 9.015 1.00 98.50 364 LEU A N 1
ATOM 2923 C CA . LEU A 1 364 ? -23.503 -4.177 8.866 1.00 98.50 364 LEU A CA 1
ATOM 2924 C C . LEU A 1 364 ? -23.506 -3.030 7.849 1.00 98.50 364 LEU A C 1
ATOM 2926 O O . LEU A 1 364 ? -23.040 -1.933 8.158 1.00 98.50 364 LEU A O 1
ATOM 2930 N N . LEU A 1 365 ? -24.040 -3.251 6.646 1.00 98.31 365 LEU A N 1
ATOM 2931 C CA . LEU A 1 365 ? -24.080 -2.224 5.599 1.00 98.31 365 LEU A CA 1
ATOM 2932 C C . LEU A 1 365 ? -24.968 -1.039 5.998 1.00 98.31 365 LEU A C 1
ATOM 2934 O O . LEU A 1 365 ? -24.601 0.112 5.758 1.00 98.31 365 LEU A O 1
ATOM 2938 N N . SER A 1 366 ? -26.091 -1.302 6.668 1.00 98.44 366 SER A N 1
ATOM 2939 C CA . SER A 1 366 ? -26.962 -0.258 7.219 1.00 98.44 366 SER A CA 1
ATOM 2940 C C . SER A 1 366 ? -26.238 0.569 8.285 1.00 98.44 366 SER A C 1
ATOM 2942 O O . SER A 1 366 ? -26.333 1.799 8.297 1.00 98.44 366 SER A O 1
ATOM 2944 N N . ARG A 1 367 ? -25.456 -0.086 9.154 1.00 98.00 367 ARG A N 1
ATOM 2945 C CA . ARG A 1 367 ? -24.622 0.585 10.157 1.00 98.00 367 ARG A CA 1
ATOM 2946 C C . ARG A 1 367 ? -23.539 1.440 9.503 1.00 98.00 367 ARG A C 1
ATOM 2948 O O . ARG A 1 367 ? -23.382 2.590 9.904 1.00 98.00 367 ARG A O 1
ATOM 2955 N N . ILE A 1 368 ? -22.831 0.915 8.502 1.00 97.50 368 ILE A N 1
ATOM 2956 C CA . ILE A 1 368 ? -21.816 1.651 7.728 1.00 97.50 368 ILE A CA 1
ATOM 2957 C C . ILE A 1 368 ? -22.433 2.895 7.085 1.00 97.50 368 ILE A C 1
ATOM 2959 O O . ILE A 1 368 ? -21.875 3.983 7.221 1.00 97.50 368 ILE A O 1
ATOM 2963 N N . HIS A 1 369 ? -23.602 2.761 6.451 1.00 97.25 369 HIS A N 1
ATOM 2964 C CA . HIS A 1 369 ? -24.305 3.889 5.844 1.00 97.25 369 HIS A CA 1
ATOM 2965 C C . HIS A 1 369 ? -24.630 4.980 6.871 1.00 97.25 369 HIS A C 1
ATOM 2967 O O . HIS A 1 369 ? -24.314 6.142 6.634 1.00 97.25 369 HIS A O 1
ATOM 2973 N N . GLY A 1 370 ? -25.176 4.606 8.034 1.00 97.00 370 GLY A N 1
ATOM 2974 C CA . GLY A 1 370 ? -25.468 5.558 9.109 1.00 97.00 370 GLY A CA 1
ATOM 2975 C C . GLY A 1 370 ? -24.221 6.254 9.670 1.00 97.00 370 GLY A C 1
ATOM 2976 O O . GLY A 1 370 ? -24.286 7.417 10.065 1.00 97.00 370 GLY A O 1
ATOM 2977 N N . VAL A 1 371 ? -23.073 5.566 9.713 1.00 94.75 371 VAL A N 1
ATOM 2978 C CA . VAL A 1 371 ? -21.793 6.175 10.121 1.00 94.75 371 VAL A CA 1
ATOM 2979 C C . VAL A 1 371 ? -21.308 7.165 9.062 1.00 94.75 371 VAL A C 1
ATOM 2981 O O . VAL A 1 371 ? -20.903 8.275 9.403 1.00 94.75 371 VAL A O 1
ATOM 2984 N N . GLN A 1 372 ? -21.387 6.794 7.783 1.00 92.62 372 GLN A N 1
ATOM 2985 C CA . GLN A 1 372 ? -20.976 7.641 6.664 1.00 92.62 372 GLN A CA 1
ATOM 2986 C C . GLN A 1 372 ? -21.839 8.906 6.539 1.00 92.62 372 GLN A C 1
ATOM 2988 O O . GLN A 1 372 ? -21.301 9.984 6.291 1.00 92.62 372 GLN A O 1
ATOM 2993 N N . SER A 1 373 ? -23.158 8.799 6.732 1.00 91.81 373 SER A N 1
ATOM 2994 C CA . SER A 1 373 ? -24.084 9.942 6.696 1.00 91.81 373 SER A CA 1
ATOM 2995 C C . SER A 1 373 ? -23.993 10.840 7.936 1.00 91.81 373 SER A C 1
ATOM 2997 O O . SER A 1 373 ? -24.467 11.975 7.915 1.00 91.81 373 SER A O 1
ATOM 2999 N N . GLY A 1 374 ? -23.370 10.355 9.015 1.00 89.19 374 GLY A N 1
ATOM 3000 C CA . GLY A 1 374 ? -23.291 11.049 10.299 1.00 89.19 374 GLY A CA 1
ATOM 3001 C C . GLY A 1 374 ? -24.542 10.906 11.173 1.00 89.19 374 GLY A C 1
ATOM 3002 O O . GLY A 1 374 ? -24.609 11.542 12.226 1.00 89.19 374 GLY A O 1
ATOM 3003 N N . ASP A 1 375 ? -25.501 10.063 10.780 1.00 93.00 375 ASP A N 1
ATOM 3004 C CA . ASP A 1 375 ? -26.694 9.737 11.577 1.00 93.00 375 ASP A CA 1
ATOM 3005 C C . ASP A 1 375 ? -26.347 8.886 12.807 1.00 93.00 375 ASP A C 1
ATOM 3007 O O . ASP A 1 375 ? -27.056 8.878 13.816 1.00 93.00 375 ASP A O 1
ATOM 3011 N N . VAL A 1 376 ? -25.231 8.163 12.730 1.00 93.62 376 VAL A N 1
ATOM 3012 C CA . VAL A 1 376 ? -24.752 7.244 13.753 1.00 93.62 376 VAL A CA 1
ATOM 3013 C C . VAL A 1 376 ? -23.358 7.647 14.224 1.00 93.62 376 VAL A C 1
ATOM 3015 O O . VAL A 1 376 ? -22.398 7.664 13.459 1.00 93.62 376 VAL A O 1
ATOM 3018 N N . SER A 1 377 ? -23.224 7.885 15.530 1.00 91.56 377 SER A N 1
ATOM 3019 C CA . SER A 1 377 ? -21.914 8.067 16.163 1.00 91.56 377 SER A CA 1
ATOM 3020 C C . SER A 1 377 ? -21.178 6.729 16.317 1.00 91.56 377 SER A C 1
ATOM 3022 O O . SER A 1 377 ? -21.782 5.723 16.701 1.00 91.56 377 SER A O 1
ATOM 3024 N N . CYS A 1 378 ? -19.872 6.732 16.038 1.00 94.00 378 CYS A N 1
ATOM 3025 C CA . CYS A 1 378 ? -18.997 5.555 16.089 1.00 94.00 378 CYS A CA 1
ATOM 3026 C C . CYS A 1 378 ? -17.627 5.908 16.710 1.00 94.00 378 CYS A C 1
ATOM 3028 O O . CYS A 1 378 ? -16.601 5.913 16.026 1.00 94.00 378 CYS A O 1
ATOM 3030 N N . PRO A 1 379 ? -17.584 6.291 18.000 1.00 93.56 379 PRO A N 1
ATOM 3031 C CA . PRO A 1 379 ? -16.368 6.779 18.653 1.00 93.56 379 PRO A CA 1
ATOM 3032 C C . PRO A 1 379 ? -15.217 5.761 18.693 1.00 93.56 379 PRO A C 1
ATOM 3034 O O . PRO A 1 379 ? -14.067 6.177 18.817 1.00 93.56 379 PRO A O 1
ATOM 3037 N N . GLU A 1 380 ? -15.501 4.467 18.577 1.00 93.94 380 GLU A N 1
ATOM 3038 C CA . GLU A 1 380 ? -14.527 3.374 18.517 1.00 93.94 380 GLU A CA 1
ATOM 3039 C C . GLU A 1 380 ? -13.717 3.346 17.209 1.00 93.94 380 GLU A C 1
ATOM 3041 O O . GLU A 1 380 ? -12.531 3.018 17.227 1.00 93.94 380 GLU A O 1
ATOM 3046 N N . LEU A 1 381 ? -14.321 3.744 16.085 1.00 92.62 381 LEU A N 1
ATOM 3047 C CA . LEU A 1 381 ? -13.662 3.805 14.773 1.00 92.62 381 LEU A CA 1
ATOM 3048 C C . LEU A 1 381 ? -13.069 5.191 14.501 1.00 92.62 381 LEU A C 1
ATOM 3050 O O . LEU A 1 381 ? -12.000 5.336 13.901 1.00 92.62 381 LEU A O 1
ATOM 3054 N N . LEU A 1 382 ? -13.812 6.208 14.931 1.00 91.88 382 LEU A N 1
ATOM 3055 C CA . LEU A 1 382 ? -13.672 7.585 14.491 1.00 91.88 382 LEU A CA 1
ATOM 3056 C C . LEU A 1 382 ? -13.115 8.479 15.620 1.00 91.88 382 LEU A C 1
ATOM 3058 O O . LEU A 1 382 ? -12.263 9.332 15.384 1.00 91.88 382 LEU A O 1
ATOM 3062 N N . GLY A 1 383 ? -13.511 8.272 16.877 1.00 88.19 383 GLY A N 1
ATOM 3063 C CA . GLY A 1 383 ? -13.202 9.168 18.000 1.00 88.19 383 GLY A CA 1
ATOM 3064 C C . GLY A 1 383 ? -14.267 10.253 18.228 1.00 88.19 383 GLY A C 1
ATOM 3065 O O . GLY A 1 383 ? -15.384 10.157 17.735 1.00 88.19 383 GLY A O 1
ATOM 3066 N N . THR A 1 384 ? -13.951 11.280 19.029 1.00 77.12 384 THR A N 1
ATOM 3067 C CA . THR A 1 384 ? -14.949 12.230 19.572 1.00 77.12 384 THR A CA 1
ATOM 3068 C C . THR A 1 384 ? -15.079 13.569 18.829 1.00 77.12 384 THR A C 1
ATOM 3070 O O . THR A 1 384 ? -16.035 14.294 19.089 1.00 77.12 384 THR A O 1
ATOM 3073 N N . SER A 1 385 ? -14.160 13.944 17.927 1.00 64.25 385 SER A N 1
ATOM 3074 C CA . SER A 1 385 ? -14.227 15.227 17.192 1.00 64.25 385 SER A CA 1
ATOM 3075 C C . SER A 1 385 ? -13.486 15.175 15.853 1.00 64.25 385 SER A C 1
ATOM 3077 O O . SER A 1 385 ? -12.257 15.132 15.831 1.00 64.25 385 SER A O 1
ATOM 3079 N N . LEU A 1 386 ? -14.240 15.143 14.747 1.00 63.16 386 LEU A N 1
ATOM 3080 C CA . LEU A 1 386 ? -13.731 14.771 13.410 1.00 63.16 386 LEU A CA 1
ATOM 3081 C C . LEU A 1 386 ? -14.361 15.576 12.276 1.00 63.16 386 LEU A C 1
ATOM 3083 O O . LEU A 1 386 ? -14.353 15.167 11.121 1.00 63.16 386 LEU A O 1
ATOM 3087 N N . LYS A 1 387 ? -14.964 16.718 12.593 1.00 66.44 387 LYS A N 1
ATOM 3088 C CA . LYS A 1 387 ? -15.335 17.662 11.544 1.00 66.44 387 LYS A CA 1
ATOM 3089 C C . LYS A 1 387 ? -14.102 18.494 11.238 1.00 66.44 387 LYS A C 1
ATOM 3091 O O . LYS A 1 387 ? -13.562 19.117 12.157 1.00 66.44 387 LYS A O 1
ATOM 3096 N N . SER A 1 388 ? -13.672 18.467 9.975 1.00 64.81 388 SER A N 1
ATOM 3097 C CA . SER A 1 388 ? -12.686 19.421 9.472 1.00 64.81 388 SER A CA 1
ATOM 3098 C C . SER A 1 388 ? -13.166 20.833 9.798 1.00 64.81 388 SER A C 1
ATOM 3100 O O . SER A 1 388 ? -14.359 21.133 9.703 1.00 64.81 388 SER A O 1
ATOM 3102 N N . LYS A 1 389 ? -12.236 21.677 10.238 1.00 69.44 389 LYS A N 1
ATOM 3103 C CA . LYS A 1 389 ? -12.491 23.098 10.488 1.00 69.44 389 LYS A CA 1
ATOM 3104 C C . LYS A 1 389 ? -12.103 23.974 9.303 1.00 69.44 389 LYS A C 1
ATOM 3106 O O . LYS A 1 389 ? -12.371 25.170 9.328 1.00 69.44 389 LYS A O 1
ATOM 3111 N N . THR A 1 390 ? -11.469 23.391 8.289 1.00 62.12 390 THR A N 1
ATOM 3112 C CA . THR A 1 390 ? -11.080 24.097 7.073 1.00 62.12 390 THR A CA 1
ATOM 3113 C C . THR A 1 390 ? -12.339 24.547 6.335 1.00 62.12 390 THR A C 1
ATOM 3115 O O . THR A 1 390 ? -13.261 23.762 6.120 1.00 62.12 390 THR A O 1
ATOM 3118 N N . GLN A 1 391 ? -12.393 25.830 5.986 1.00 62.12 391 GLN A N 1
ATOM 3119 C CA . GLN A 1 391 ? -13.487 26.392 5.197 1.00 62.12 391 GLN A CA 1
ATOM 3120 C C . GLN A 1 391 ? -13.305 26.035 3.714 1.00 62.12 391 GLN A C 1
ATOM 3122 O O . GLN A 1 391 ? -12.181 25.841 3.261 1.00 62.12 391 GLN A O 1
ATOM 3127 N N . GLU A 1 392 ? -14.396 25.986 2.945 1.00 58.50 392 GLU A N 1
ATOM 3128 C CA . GLU A 1 392 ? -14.344 25.687 1.500 1.00 58.50 392 GLU A CA 1
ATOM 3129 C C . GLU A 1 392 ? -13.575 26.741 0.684 1.00 58.50 392 GLU A C 1
ATOM 3131 O O . GLU A 1 392 ? -13.079 26.448 -0.401 1.00 58.50 392 GLU A O 1
ATOM 3136 N N . ASN A 1 393 ? -13.449 27.966 1.201 1.00 55.94 393 ASN A N 1
ATOM 3137 C CA . ASN A 1 393 ? -12.782 29.056 0.501 1.00 55.94 393 ASN A CA 1
ATOM 3138 C C . ASN A 1 393 ? -11.272 29.041 0.766 1.00 55.94 393 ASN A C 1
ATOM 3140 O O . ASN A 1 393 ? -10.837 29.131 1.916 1.00 55.94 393 ASN A O 1
ATOM 3144 N N . ILE A 1 394 ? -10.474 29.016 -0.304 1.00 54.34 394 ILE A N 1
ATOM 3145 C CA . ILE A 1 394 ? -9.027 29.238 -0.231 1.00 54.34 394 ILE A CA 1
ATOM 3146 C C . ILE A 1 394 ? -8.797 30.681 0.252 1.00 54.34 394 ILE A C 1
ATOM 3148 O O . ILE A 1 394 ? -9.314 31.617 -0.365 1.00 54.34 394 ILE A O 1
ATOM 3152 N N . PRO A 1 395 ? -8.042 30.916 1.341 1.00 54.81 395 PRO A N 1
ATOM 3153 C CA . PRO A 1 395 ? -7.728 32.272 1.771 1.00 54.81 395 PRO A CA 1
ATOM 3154 C C . PRO A 1 395 ? -7.018 33.032 0.642 1.00 54.81 395 PRO A C 1
ATOM 3156 O O . PRO A 1 395 ? -6.040 32.534 0.089 1.00 54.81 395 PRO A O 1
ATOM 3159 N N . ALA A 1 396 ? -7.435 34.267 0.342 1.00 48.75 396 ALA A N 1
ATOM 3160 C CA . ALA A 1 396 ? -6.886 35.107 -0.741 1.00 48.75 396 ALA A CA 1
ATOM 3161 C C . ALA A 1 396 ? -5.357 35.372 -0.664 1.00 48.75 396 ALA A C 1
ATOM 3163 O O . ALA A 1 396 ? -4.756 35.979 -1.555 1.00 48.75 396 ALA A O 1
ATOM 3164 N N . ALA A 1 397 ? -4.704 34.958 0.426 1.00 47.47 397 ALA A N 1
ATOM 3165 C CA . ALA A 1 397 ? -3.252 34.935 0.561 1.00 47.47 397 ALA A CA 1
ATOM 3166 C C . ALA A 1 397 ? -2.592 33.791 -0.238 1.00 47.47 397 ALA A C 1
ATOM 3168 O O . ALA A 1 397 ? -1.487 33.978 -0.741 1.00 47.47 397 ALA A O 1
ATOM 3169 N N . MET A 1 398 ? -3.265 32.646 -0.402 1.00 42.97 398 MET A N 1
ATOM 3170 C CA . MET A 1 398 ? -2.749 31.472 -1.118 1.00 42.97 398 MET A CA 1
ATOM 3171 C C . MET A 1 398 ? -2.960 31.538 -2.637 1.00 42.97 398 MET A C 1
ATOM 3173 O O . MET A 1 398 ? -2.120 31.023 -3.367 1.00 42.97 398 MET A O 1
ATOM 3177 N N . GLU A 1 399 ? -3.980 32.251 -3.133 1.00 43.88 399 GLU A N 1
ATOM 3178 C CA . GLU A 1 399 ? -4.167 32.482 -4.583 1.00 43.88 399 GLU A CA 1
ATOM 3179 C C . GLU A 1 399 ? -2.958 33.180 -5.233 1.00 43.88 399 GLU A C 1
ATOM 3181 O O . GLU A 1 399 ? -2.656 32.957 -6.402 1.00 43.88 399 GLU A O 1
ATOM 3186 N N . ARG A 1 400 ? -2.218 33.994 -4.468 1.00 41.97 400 ARG A N 1
ATOM 3187 C CA . ARG A 1 400 ? -1.015 34.693 -4.953 1.00 41.97 400 ARG A CA 1
ATOM 3188 C C . ARG A 1 400 ? 0.232 33.807 -5.036 1.00 41.97 400 ARG A C 1
ATOM 3190 O O . ARG A 1 400 ? 1.180 34.176 -5.725 1.00 41.97 400 ARG A O 1
ATOM 3197 N N . ALA A 1 401 ? 0.248 32.667 -4.344 1.00 39.31 401 ALA A N 1
ATOM 3198 C CA . ALA A 1 401 ? 1.380 31.740 -4.342 1.00 39.31 401 ALA A CA 1
ATOM 3199 C C . ALA A 1 401 ? 1.327 30.735 -5.506 1.00 39.31 401 ALA A C 1
ATOM 3201 O O . ALA A 1 401 ? 2.369 30.229 -5.907 1.00 39.31 401 ALA A O 1
ATOM 3202 N N . GLU A 1 402 ? 0.147 30.475 -6.078 1.00 36.78 402 GLU A N 1
ATOM 3203 C CA . GLU A 1 402 ? -0.011 29.602 -7.256 1.00 36.78 402 GLU A CA 1
ATOM 3204 C C . GLU A 1 402 ? 0.205 30.338 -8.591 1.00 36.78 402 GLU A C 1
ATOM 3206 O O . GLU A 1 402 ? 0.357 29.707 -9.635 1.00 36.78 402 GLU A O 1
ATOM 3211 N N . SER A 1 403 ? 0.273 31.673 -8.567 1.00 33.25 403 SER A N 1
ATOM 3212 C CA . SER A 1 403 ? 0.524 32.518 -9.741 1.00 33.25 403 SER A CA 1
ATOM 3213 C C . SER A 1 403 ? 2.010 32.792 -10.046 1.00 33.25 403 SER A C 1
ATOM 3215 O O . SER A 1 403 ? 2.294 33.641 -10.896 1.00 33.25 403 SER A O 1
ATOM 3217 N N . HIS A 1 404 ? 2.955 32.110 -9.383 1.00 31.59 404 HIS A N 1
ATOM 3218 C CA . HIS A 1 404 ? 4.402 32.311 -9.570 1.00 31.59 404 HIS A CA 1
ATOM 3219 C C . HIS A 1 404 ? 5.204 31.027 -9.785 1.00 31.59 404 HIS A C 1
ATOM 3221 O O . HIS A 1 404 ? 5.030 30.062 -9.009 1.00 31.59 404 HIS A O 1
#

pLDDT: mean 86.38, std 15.67, range [26.73, 98.75]

Organism: Timema douglasi (NCBI:txid61478)

Secondary structure (DSSP, 8-state):
-------------B--EEEEESSHHHHHHHHHHTT-HHHHHHHHHHT----EETTEE-SB--SHHHHHHHT----TTTTTSS--SS-S----S-SEES-----STTTGGG--SPPP--HHHHHHHHHTT--HHHHHHHHHHTTSPPS---GGGSS--TTT--HHHHHHHHT-EESEEEEPPPTT-S--EEEEE--PBP-SSHHHHHHHHHHHHHHHHHHHHHT------HHHHHHHHHHHTBTTHHHH-EEEEES----TT--HHHHHH-----S-SEEEEEHHHHHH-BTTTB--HHHHHHHHHHTS---HHHHHHHHHHHHHHHHHHHTSS--HHHHHHHHHHH-TT--SSSB--HHHHHHHHHHHHHHHHTSS--TTTT-S-------SSPPTTTTTTTT-

Foldseek 3Di:
DDPPDPPPPDDFDFDKDKDFDADPVCLLVLCFQLPQVVVLLLQLQLQFAPQDDPQFGHQWRGCQVVVQVVQQPDDCCLCVVDPDDPADHNPPGGLREAQQFRQDPVGHVQSPDDQDFDPVQLVVCVVVVHDNSVSSRLRSLVSDDQPDDDPVRPDDDPVQDCVVVCSSQVSSHHQKHWDADHGPDPTHIMIMGTRHGDDLAPLLSVLSNLLSVLLSVLSVLQVWGWHHHPVQSRVSNVLSTGVSSLPPFWGKTFLRGHDPPGDVLSVVLRDDPDPDRIDTGHLLCQACNDPPGHNHSLNSSVSVVVPDDDDPLRVVSNVLSSVLSNCSSVQVADRNSRVLVVLQVPDPPRPVPRGRDPVSVVVSVVQSVCVHVVVDDDCRHRNDDRDRSDDPDDPPVVVVVVVD

Radius of gyration: 22.87 Å; chains: 1; bounding box: 56×64×59 Å